Protein AF-A0A8B7E601-F1 (afdb_monomer)

Sequence (392 aa):
MCKPNSLLHATNEVQEVKECIDIATQLSSKVHRSTLACQLIEKECMLLRVNYVKIIAPVKTRWNSNCFMLESILKLKDVLISLTEKDALNNNLLQNVIPSDHQFSLMASLMPVLKKMKIMSDCMSKDTEPVLHHMLTMLYKTDNFLHDHIDMENREIVNAFCKKLSEHLHLATRFNEHGRHNQHYALENLLYPYLRGYMLRHYGIFEEFTRKVINDHLSSDAVSISEKNNHKATQVKMPVGVDECDDLQNIEIEQGNNNHTISQNVPKIEREFESFHAMPRVEEKHKVDVLKWWKKHASTLPLLAQLARNLLCIPAASSCSERVFSASGGNINDKRHSLSTQTAKQMTLIKVNYDLVCPHMTLKIISDAEEALDPPALTPVRTPPKNPIPKA

Structure (mmCIF, N/CA/C/O backbone):
data_AF-A0A8B7E601-F1
#
_entry.id   AF-A0A8B7E601-F1
#
loop_
_atom_site.group_PDB
_atom_site.id
_atom_site.type_symbol
_atom_site.label_atom_id
_atom_site.label_alt_id
_atom_site.label_comp_id
_atom_site.label_asym_id
_atom_site.label_entity_id
_atom_site.label_seq_id
_atom_site.pdbx_PDB_ins_code
_atom_site.Cartn_x
_atom_site.Cartn_y
_atom_site.Cartn_z
_atom_site.occupancy
_atom_site.B_iso_or_equiv
_atom_site.auth_seq_id
_atom_site.auth_comp_id
_atom_site.auth_asym_id
_atom_site.auth_atom_id
_atom_site.pdbx_PDB_model_num
ATOM 1 N N . MET A 1 1 ? 8.257 -6.159 0.590 1.00 40.38 1 MET A N 1
ATOM 2 C CA . MET A 1 1 ? 7.325 -5.388 1.443 1.00 40.38 1 MET A CA 1
ATOM 3 C C . MET A 1 1 ? 8.032 -4.113 1.912 1.00 40.38 1 MET A C 1
ATOM 5 O O . MET A 1 1 ? 9.198 -4.227 2.275 1.00 40.38 1 MET A O 1
ATOM 9 N N . CYS A 1 2 ? 7.410 -2.915 1.927 1.00 36.75 2 CYS A N 1
ATOM 10 C CA . CYS A 1 2 ? 7.739 -1.977 3.026 1.00 36.75 2 CYS A CA 1
ATOM 11 C C . CYS A 1 2 ? 7.719 -2.857 4.266 1.00 36.75 2 CYS A C 1
ATOM 13 O O . CYS A 1 2 ? 6.731 -3.585 4.383 1.00 36.75 2 CYS A O 1
ATOM 15 N N . LYS A 1 3 ? 8.744 -2.909 5.123 1.00 46.09 3 LYS A N 1
ATOM 16 C CA . LYS A 1 3 ? 8.537 -3.644 6.374 1.00 46.09 3 LYS A CA 1
ATOM 17 C C . LYS A 1 3 ? 7.206 -3.120 6.944 1.00 46.09 3 LYS A C 1
ATOM 19 O O . LYS A 1 3 ? 7.099 -1.903 7.105 1.00 46.09 3 LYS A O 1
ATOM 24 N N . PRO A 1 4 ? 6.206 -3.985 7.213 1.00 51.41 4 PRO A N 1
ATOM 25 C CA . PRO A 1 4 ? 4.971 -3.608 7.916 1.00 51.41 4 PRO A CA 1
ATOM 26 C C . PRO A 1 4 ? 5.255 -2.865 9.232 1.00 51.41 4 PRO A C 1
ATOM 28 O O . PRO A 1 4 ? 4.369 -2.297 9.859 1.00 51.41 4 PRO A O 1
ATOM 31 N N . ASN A 1 5 ? 6.523 -2.867 9.629 1.00 64.06 5 ASN A N 1
ATOM 32 C CA . ASN A 1 5 ? 7.045 -2.318 10.834 1.00 64.06 5 ASN A CA 1
ATOM 33 C C . ASN A 1 5 ? 7.235 -0.800 10.841 1.00 64.06 5 ASN A C 1
ATOM 35 O O . ASN A 1 5 ? 7.209 -0.287 11.936 1.00 64.06 5 ASN A O 1
ATOM 39 N N . SER A 1 6 ? 7.427 -0.053 9.741 1.00 76.56 6 SER A N 1
ATOM 40 C CA . SER A 1 6 ? 7.730 1.394 9.901 1.00 76.56 6 SER A CA 1
ATOM 41 C C . SER A 1 6 ? 6.586 2.141 10.594 1.00 76.56 6 SER A C 1
ATOM 43 O O . SER A 1 6 ? 6.804 2.886 11.542 1.00 76.56 6 SER A O 1
ATOM 45 N N . LEU A 1 7 ? 5.349 1.865 10.175 1.00 80.00 7 LEU A N 1
ATOM 46 C CA . LEU A 1 7 ? 4.168 2.474 10.775 1.00 80.00 7 LEU A CA 1
ATOM 47 C C . LEU A 1 7 ? 3.847 1.857 12.150 1.00 80.00 7 LEU A C 1
ATOM 49 O O . LEU A 1 7 ? 3.564 2.582 13.096 1.00 80.00 7 LEU A O 1
ATOM 53 N N . LEU A 1 8 ? 3.995 0.537 12.300 1.00 82.62 8 LEU A N 1
ATOM 54 C CA . LEU A 1 8 ? 3.847 -0.140 13.594 1.00 82.62 8 LEU A CA 1
ATOM 55 C C . LEU A 1 8 ? 4.885 0.329 14.634 1.00 82.62 8 LEU A C 1
ATOM 57 O O . LEU A 1 8 ? 4.548 0.491 15.801 1.00 82.62 8 LEU A O 1
ATOM 61 N N . HIS A 1 9 ? 6.139 0.546 14.235 1.00 84.44 9 HIS A N 1
ATOM 62 C CA . HIS A 1 9 ? 7.208 1.071 15.083 1.00 84.44 9 HIS A CA 1
ATOM 63 C C . HIS A 1 9 ? 6.909 2.516 15.468 1.00 84.44 9 HIS A C 1
ATOM 65 O O . HIS A 1 9 ? 6.947 2.821 16.654 1.00 84.44 9 HIS A O 1
ATOM 71 N N . ALA A 1 10 ? 6.509 3.360 14.509 1.00 86.69 10 ALA A N 1
ATOM 72 C CA . ALA A 1 10 ? 6.094 4.729 14.800 1.00 86.69 10 ALA A CA 1
ATOM 73 C C . ALA A 1 10 ? 4.924 4.780 15.797 1.00 86.69 10 ALA A C 1
ATOM 75 O O . ALA A 1 10 ? 4.962 5.564 16.739 1.00 86.69 10 ALA A O 1
ATOM 76 N N . THR A 1 11 ? 3.921 3.906 15.653 1.00 88.19 11 THR A N 1
ATOM 77 C CA . THR A 1 11 ? 2.839 3.785 16.643 1.00 88.19 11 THR A CA 1
ATOM 78 C C . THR A 1 11 ? 3.357 3.344 18.006 1.00 88.19 11 THR A C 1
ATOM 80 O O . THR A 1 11 ? 2.957 3.916 19.008 1.00 88.19 11 THR A O 1
ATOM 83 N N . ASN A 1 12 ? 4.238 2.346 18.065 1.00 88.00 12 ASN A N 1
ATOM 84 C CA . ASN A 1 12 ? 4.750 1.835 19.337 1.00 88.00 12 ASN A CA 1
ATOM 85 C C . ASN A 1 12 ? 5.675 2.820 20.070 1.00 88.00 12 ASN A C 1
ATOM 87 O O . ASN A 1 12 ? 5.861 2.666 21.274 1.00 88.00 12 ASN A O 1
ATOM 91 N N . GLU A 1 13 ? 6.257 3.790 19.362 1.00 91.88 13 GLU A N 1
ATOM 92 C CA . GLU A 1 13 ? 7.121 4.831 19.932 1.00 91.88 13 GLU A CA 1
ATOM 93 C C . GLU A 1 13 ? 6.359 6.065 20.436 1.00 91.88 13 GLU A C 1
ATOM 95 O O . GLU A 1 13 ? 6.934 6.851 21.185 1.00 91.88 13 GLU A O 1
ATOM 100 N N . VAL A 1 14 ? 5.086 6.237 20.062 1.00 93.81 14 VAL A N 1
ATOM 101 C CA . VAL A 1 14 ? 4.231 7.327 20.560 1.00 93.81 14 VAL A CA 1
ATOM 102 C C . VAL A 1 14 ? 3.135 6.730 21.436 1.00 93.81 14 VAL A C 1
ATOM 104 O O . VAL A 1 14 ? 2.167 6.154 20.938 1.00 93.81 14 VAL A O 1
ATOM 107 N N . GLN A 1 15 ? 3.310 6.841 22.752 1.00 93.69 15 GLN A N 1
ATOM 108 C CA . GLN A 1 15 ? 2.528 6.105 23.747 1.00 93.69 15 GLN A CA 1
ATOM 109 C C . GLN A 1 15 ? 1.022 6.388 23.648 1.00 93.69 15 GLN A C 1
ATOM 111 O O . GLN A 1 15 ? 0.222 5.456 23.658 1.00 93.69 15 GLN A O 1
ATOM 116 N N . GLU A 1 16 ? 0.626 7.641 23.453 1.00 93.69 16 GLU A N 1
ATOM 117 C CA . GLU A 1 16 ? -0.774 8.053 23.328 1.00 93.69 16 GLU A CA 1
ATOM 118 C C . GLU A 1 16 ? -1.424 7.470 22.065 1.00 93.69 16 GLU A C 1
ATOM 120 O O . GLU A 1 16 ? -2.579 7.037 22.079 1.00 93.69 16 GLU A O 1
ATOM 125 N N . VAL A 1 17 ? -0.669 7.401 20.962 1.00 93.19 17 VAL A N 1
ATOM 126 C CA . VAL A 1 17 ? -1.129 6.759 19.721 1.00 93.19 17 VAL A CA 1
ATOM 127 C C . VAL A 1 17 ? -1.260 5.255 19.929 1.00 93.19 17 VAL A C 1
ATOM 129 O O . VAL A 1 17 ? -2.253 4.665 19.502 1.00 93.19 17 VAL A O 1
ATOM 132 N N . LYS A 1 18 ? -0.298 4.627 20.607 1.00 93.31 18 LYS A N 1
ATOM 133 C CA . LYS A 1 18 ? -0.349 3.202 20.940 1.00 93.31 18 LYS A CA 1
ATOM 134 C C . LYS A 1 18 ? -1.578 2.862 21.778 1.00 93.31 18 LYS A C 1
ATOM 136 O O . LYS A 1 18 ? -2.337 1.978 21.394 1.00 93.31 18 LYS A O 1
ATOM 141 N N . GLU A 1 19 ? -1.823 3.600 22.856 1.00 93.44 19 GLU A N 1
ATOM 142 C CA . GLU A 1 19 ? -2.996 3.418 23.720 1.00 93.44 19 GLU A CA 1
ATOM 143 C C . GLU A 1 19 ? -4.307 3.581 22.941 1.00 93.44 19 GLU A C 1
ATOM 145 O O . GLU A 1 19 ? -5.245 2.798 23.112 1.00 93.44 19 GLU A O 1
ATOM 150 N N . CYS A 1 20 ? -4.353 4.550 22.025 1.00 93.44 20 CYS A N 1
ATOM 151 C CA . CYS A 1 20 ? -5.486 4.785 21.137 1.00 93.44 20 CYS A CA 1
ATOM 152 C C . CYS A 1 20 ? -5.742 3.613 20.162 1.00 93.44 20 CYS A C 1
ATOM 154 O O . CYS A 1 20 ? -6.887 3.209 19.936 1.00 93.44 20 CYS A O 1
ATOM 156 N N . ILE A 1 21 ? -4.688 3.015 19.603 1.00 92.38 21 ILE A N 1
ATOM 157 C CA . ILE A 1 21 ? -4.811 1.821 18.754 1.00 92.38 21 ILE A CA 1
ATOM 158 C C . ILE A 1 21 ? -5.174 0.581 19.585 1.00 92.38 21 ILE A C 1
ATOM 160 O O . ILE A 1 21 ? -5.972 -0.249 19.134 1.00 92.38 21 ILE A O 1
ATOM 164 N N . ASP A 1 22 ? -4.640 0.456 20.799 1.00 92.81 22 ASP A N 1
ATOM 165 C CA . ASP A 1 22 ? -4.897 -0.672 21.694 1.00 92.81 22 ASP A CA 1
ATOM 166 C C . ASP A 1 22 ? -6.359 -0.691 22.162 1.00 92.81 22 ASP A C 1
ATOM 168 O O . ASP A 1 22 ? -7.007 -1.738 22.068 1.00 92.81 22 ASP A O 1
ATOM 172 N N . ILE A 1 23 ? -6.928 0.452 22.572 1.00 93.94 23 ILE A N 1
ATOM 173 C CA . ILE A 1 23 ? -8.348 0.539 22.962 1.00 93.94 23 ILE A CA 1
ATOM 174 C C . ILE A 1 23 ? -9.273 0.211 21.776 1.00 93.94 23 ILE A C 1
ATOM 176 O O . ILE A 1 23 ? -10.206 -0.582 21.915 1.00 93.94 23 ILE A O 1
ATOM 180 N N . ALA A 1 24 ? -8.967 0.711 20.572 1.00 94.38 24 ALA A N 1
ATOM 181 C CA . ALA A 1 24 ? -9.718 0.386 19.356 1.00 94.38 24 ALA A CA 1
ATOM 182 C C . ALA A 1 24 ? -9.651 -1.115 19.016 1.00 94.38 24 ALA A C 1
ATOM 184 O O . ALA A 1 24 ? -10.642 -1.736 18.610 1.00 94.38 24 ALA A O 1
ATOM 185 N N . THR A 1 25 ? -8.485 -1.728 19.228 1.00 93.19 25 THR A N 1
ATOM 186 C CA . THR A 1 25 ? -8.272 -3.168 19.033 1.00 93.19 25 THR A CA 1
ATOM 187 C C . THR A 1 25 ? -9.061 -3.995 20.049 1.00 93.19 25 THR A C 1
ATOM 189 O O . THR A 1 25 ? -9.635 -5.031 19.698 1.00 93.19 25 THR A O 1
ATOM 192 N N . GLN A 1 26 ? -9.135 -3.544 21.302 1.00 92.50 26 GLN A N 1
ATOM 193 C CA . GLN A 1 26 ? -9.936 -4.191 22.342 1.00 92.50 26 GLN A CA 1
ATOM 194 C C . GLN A 1 26 ? -11.434 -4.094 22.039 1.00 92.50 26 GLN A C 1
ATOM 196 O O . GLN A 1 26 ? -12.121 -5.120 22.082 1.00 92.50 26 GLN A O 1
ATOM 201 N N . LEU A 1 27 ? -11.924 -2.908 21.656 1.00 92.88 27 LEU A N 1
ATOM 202 C CA . LEU A 1 27 ? -13.318 -2.695 21.258 1.00 92.88 27 LEU A CA 1
ATOM 203 C C . LEU A 1 27 ? -13.710 -3.618 20.102 1.00 92.88 27 LEU A C 1
ATOM 205 O O . LEU A 1 27 ? -14.658 -4.397 20.219 1.00 92.88 27 LEU A O 1
ATOM 209 N N . SER A 1 28 ? -12.951 -3.577 19.004 1.00 93.12 28 SER A N 1
ATOM 210 C CA . SER A 1 28 ? -13.224 -4.402 17.822 1.00 93.12 28 SER A CA 1
ATOM 211 C C . SER A 1 28 ? -13.192 -5.897 18.147 1.00 93.12 28 SER A C 1
ATOM 213 O O . SER A 1 28 ? -14.069 -6.642 17.707 1.00 93.12 28 SER A O 1
ATOM 215 N N . SER A 1 29 ? -12.249 -6.341 18.984 1.00 91.38 29 SER A N 1
ATOM 216 C CA . SER A 1 29 ? -12.169 -7.734 19.439 1.00 91.38 29 SER A CA 1
ATOM 217 C C . SER A 1 29 ? -13.380 -8.148 20.278 1.00 91.38 29 SER A C 1
ATOM 219 O O . SER A 1 29 ? -13.882 -9.262 20.111 1.00 91.38 29 SER A O 1
ATOM 221 N N . LYS A 1 30 ? -13.861 -7.277 21.174 1.00 88.62 30 LYS A N 1
ATOM 222 C CA . LYS A 1 30 ? -15.019 -7.558 22.037 1.00 88.62 30 LYS A CA 1
ATOM 223 C C . LYS A 1 30 ? -16.305 -7.640 21.220 1.00 88.62 30 LYS A C 1
ATOM 225 O O . LYS A 1 30 ? -17.050 -8.607 21.363 1.00 88.62 30 LYS A O 1
ATOM 230 N N . VAL A 1 31 ? -16.506 -6.689 20.308 1.00 89.19 31 VAL A N 1
ATOM 231 C CA . VAL A 1 31 ? -17.656 -6.660 19.393 1.00 89.19 31 VAL A CA 1
ATOM 232 C C . VAL A 1 31 ? -17.643 -7.882 18.474 1.00 89.19 31 VAL A C 1
ATOM 234 O O . VAL A 1 31 ? -18.645 -8.576 18.361 1.00 89.19 31 VAL A O 1
ATOM 237 N N . HIS A 1 32 ? -16.493 -8.249 17.905 1.00 88.50 32 HIS A N 1
ATOM 238 C CA . HIS A 1 32 ? -16.406 -9.418 17.024 1.00 88.50 32 HIS A CA 1
ATOM 239 C C . HIS A 1 32 ? -16.665 -10.756 17.749 1.00 88.50 32 HIS A C 1
ATOM 241 O O . HIS A 1 32 ? -17.100 -11.725 17.123 1.00 88.50 32 HIS A O 1
ATOM 247 N N . ARG A 1 33 ? -16.376 -10.846 19.053 1.00 87.75 33 ARG A N 1
ATOM 248 C CA . ARG A 1 33 ? -16.599 -12.064 19.856 1.00 87.75 33 ARG A CA 1
ATOM 249 C C . ARG A 1 33 ? -17.998 -12.146 20.469 1.00 87.75 33 ARG A C 1
ATOM 251 O O . ARG A 1 33 ? -18.384 -13.228 20.898 1.00 87.75 33 ARG A O 1
ATOM 258 N N . SER A 1 34 ? -18.734 -11.038 20.534 1.00 88.00 34 SER A N 1
ATOM 259 C CA . SER A 1 34 ? -20.021 -10.957 21.225 1.00 88.00 34 SER A CA 1
ATOM 260 C C . SER A 1 34 ? -21.139 -10.548 20.275 1.00 88.00 34 SER A C 1
ATOM 262 O O . SER A 1 34 ? -21.285 -9.379 19.919 1.00 88.00 34 SER A O 1
ATOM 264 N N . THR A 1 35 ? -21.994 -11.508 19.922 1.00 87.25 35 THR A N 1
ATOM 265 C CA . THR A 1 35 ? -23.199 -11.251 19.118 1.00 87.25 35 THR A CA 1
ATOM 266 C C . THR A 1 35 ? -24.122 -10.240 19.797 1.00 87.25 35 THR A C 1
ATOM 268 O O . THR A 1 35 ? -24.708 -9.399 19.124 1.00 87.25 35 THR A O 1
ATOM 271 N N . LEU A 1 36 ? -24.198 -10.275 21.133 1.00 86.62 36 LEU A N 1
ATOM 272 C CA . LEU A 1 36 ? -24.988 -9.326 21.915 1.00 86.62 36 LEU A CA 1
ATOM 273 C C . LEU A 1 36 ? -24.447 -7.896 21.775 1.00 86.62 36 LEU A C 1
ATOM 275 O O . LEU A 1 36 ? -25.228 -6.973 21.581 1.00 86.62 36 LEU A O 1
ATOM 279 N N . ALA A 1 37 ? -23.123 -7.709 21.810 1.00 85.62 37 ALA A N 1
ATOM 280 C CA . ALA A 1 37 ? -22.514 -6.394 21.606 1.00 85.62 37 ALA A CA 1
ATOM 281 C C . ALA A 1 37 ? -22.824 -5.834 20.208 1.00 85.62 37 ALA A C 1
ATOM 283 O O . ALA A 1 37 ? -23.168 -4.661 20.083 1.00 85.62 37 ALA A O 1
ATOM 284 N N . CYS A 1 38 ? -22.759 -6.673 19.168 1.00 87.81 38 CYS A N 1
ATOM 285 C CA . CYS A 1 38 ? -23.166 -6.281 17.816 1.00 87.81 38 CYS A CA 1
ATOM 286 C C . CYS A 1 38 ? -24.634 -5.843 17.769 1.00 87.81 38 CYS A C 1
ATOM 288 O O . CYS A 1 38 ? -24.923 -4.762 17.266 1.00 87.81 38 CYS A O 1
ATOM 290 N N . GLN A 1 39 ? -25.542 -6.641 18.338 1.00 87.94 39 GLN A N 1
ATOM 291 C CA . GLN A 1 39 ? -26.978 -6.342 18.357 1.00 87.94 39 GLN A CA 1
ATOM 292 C C . GLN A 1 39 ? -27.302 -5.058 19.131 1.00 87.94 39 GLN A C 1
ATOM 294 O O . GLN A 1 39 ? -28.184 -4.304 18.725 1.00 87.94 39 GLN A O 1
ATOM 299 N N . LEU A 1 40 ? -26.590 -4.788 20.230 1.00 88.19 40 LEU A N 1
ATOM 300 C CA . LEU A 1 40 ? -26.738 -3.544 20.989 1.00 88.19 40 LEU A CA 1
ATOM 301 C C . LEU A 1 40 ? -26.348 -2.327 20.145 1.00 88.19 40 LEU A C 1
ATOM 303 O O . LEU A 1 40 ? -27.115 -1.368 20.075 1.00 88.19 40 LEU A O 1
ATOM 307 N N . ILE A 1 41 ? -25.203 -2.392 19.460 1.00 89.81 41 ILE A N 1
ATOM 308 C CA . ILE A 1 41 ? -24.749 -1.323 18.560 1.00 89.81 41 ILE A CA 1
ATOM 309 C C . ILE A 1 41 ? -25.733 -1.142 17.400 1.00 89.81 41 ILE A C 1
ATOM 311 O O . ILE A 1 41 ? -26.103 -0.012 17.097 1.00 89.81 41 ILE A O 1
ATOM 315 N N . GLU A 1 42 ? -26.197 -2.226 16.773 1.00 91.31 42 GLU A N 1
ATOM 316 C CA . GLU A 1 42 ? -27.185 -2.173 15.685 1.00 91.31 42 GLU A CA 1
ATOM 317 C C . GLU A 1 42 ? -28.496 -1.518 16.133 1.00 91.31 42 GLU A C 1
ATOM 319 O O . GLU A 1 42 ? -29.021 -0.639 15.446 1.00 91.31 42 GLU A O 1
ATOM 324 N N . LYS A 1 43 ? -29.010 -1.900 17.307 1.00 90.00 43 LYS A N 1
ATOM 325 C CA . LYS A 1 43 ? -30.232 -1.319 17.870 1.00 90.00 43 LYS A CA 1
ATOM 326 C C . LYS A 1 43 ? -30.065 0.174 18.147 1.00 90.00 43 LYS A C 1
ATOM 328 O O . LYS A 1 43 ? -30.959 0.955 17.828 1.00 90.00 43 LYS A O 1
ATOM 333 N N . GLU A 1 44 ? -28.935 0.575 18.718 1.00 90.31 44 GLU A N 1
ATOM 334 C CA . GLU A 1 44 ? -28.668 1.985 19.001 1.00 90.31 44 GLU A CA 1
ATOM 335 C C . GLU A 1 44 ? -28.476 2.800 17.709 1.00 90.31 44 GLU A C 1
ATOM 337 O O . GLU A 1 44 ? -28.986 3.915 17.605 1.00 90.31 44 GLU A O 1
ATOM 342 N N . CYS A 1 45 ? -27.866 2.216 16.670 1.00 92.62 45 CYS A N 1
ATOM 343 C CA . CYS A 1 45 ? -27.809 2.822 15.334 1.00 92.62 45 CYS A CA 1
ATOM 344 C C . CYS A 1 45 ? -29.215 3.119 14.787 1.00 92.62 45 CYS A C 1
ATOM 346 O O . CYS A 1 45 ? -29.449 4.209 14.264 1.00 92.62 45 CYS A O 1
ATOM 348 N N . MET A 1 46 ? -30.168 2.188 14.945 1.00 92.19 46 MET A N 1
ATOM 349 C CA . MET A 1 46 ? -31.560 2.400 14.522 1.00 92.19 46 MET A CA 1
ATOM 350 C C . MET A 1 46 ? -32.232 3.548 15.285 1.00 92.19 46 MET A C 1
ATOM 352 O O . MET A 1 46 ? -32.965 4.331 14.679 1.00 92.19 46 MET A O 1
ATOM 356 N N . LEU A 1 47 ? -31.975 3.675 16.592 1.00 91.06 47 LEU A N 1
ATOM 357 C CA . LEU A 1 47 ? -32.539 4.746 17.424 1.00 91.06 47 LEU A CA 1
ATOM 358 C C . LEU A 1 47 ? -32.008 6.127 17.021 1.00 91.06 47 LEU A C 1
ATOM 360 O O . LEU A 1 47 ? -32.788 7.072 16.899 1.00 91.06 47 LEU A O 1
ATOM 364 N N . LEU A 1 48 ? -30.703 6.230 16.764 1.00 92.19 48 LEU A N 1
ATOM 365 C CA . LEU A 1 48 ? -30.040 7.478 16.371 1.00 92.19 48 LEU A CA 1
ATOM 366 C C . LEU A 1 48 ? -30.116 7.766 14.863 1.00 92.19 48 LEU A C 1
ATOM 368 O O . LEU A 1 48 ? -29.627 8.798 14.411 1.00 92.19 48 LEU A O 1
ATOM 372 N N . ARG A 1 49 ? -30.742 6.876 14.077 1.00 91.69 49 ARG A N 1
ATOM 373 C CA . ARG A 1 49 ? -30.828 6.948 12.605 1.00 91.69 49 ARG A CA 1
ATOM 374 C C . ARG A 1 49 ? -29.456 7.030 11.920 1.00 91.69 49 ARG A C 1
ATOM 376 O O . ARG A 1 49 ? -29.315 7.653 10.868 1.00 91.69 49 ARG A O 1
ATOM 383 N N . VAL A 1 50 ? -28.457 6.370 12.499 1.00 93.00 50 VAL A N 1
ATOM 384 C CA . VAL A 1 50 ? -27.113 6.226 11.928 1.00 93.00 50 VAL A CA 1
ATOM 385 C C . VAL A 1 50 ? -27.055 4.925 11.129 1.00 93.00 50 VAL A C 1
ATOM 387 O O . VAL A 1 50 ? -27.567 3.895 11.567 1.00 93.00 50 VAL A O 1
ATOM 390 N N . ASN A 1 51 ? -26.435 4.944 9.946 1.00 91.94 51 ASN A N 1
ATOM 391 C CA . ASN A 1 51 ? -26.252 3.723 9.164 1.00 91.94 51 ASN A CA 1
ATOM 392 C C . ASN A 1 51 ? -25.258 2.789 9.866 1.00 91.94 51 ASN A C 1
ATOM 394 O O . ASN A 1 51 ? -24.103 3.161 10.084 1.00 91.94 51 ASN A O 1
ATOM 398 N N . TYR A 1 52 ? -25.693 1.572 10.189 1.00 91.94 52 TYR A N 1
ATOM 399 C CA . TYR A 1 52 ? -24.837 0.602 10.855 1.00 91.94 52 TYR A CA 1
ATOM 400 C C . TYR A 1 52 ? -23.688 0.158 9.942 1.00 91.94 52 TYR A C 1
ATOM 402 O O . TYR A 1 52 ? -23.886 -0.274 8.805 1.00 91.94 52 TYR A O 1
ATOM 410 N N . VAL A 1 53 ? -22.472 0.214 10.482 1.00 92.50 53 VAL A N 1
ATOM 411 C CA . VAL A 1 53 ? -21.265 -0.319 9.852 1.00 92.50 53 VAL A CA 1
ATOM 412 C C . VAL A 1 53 ? -20.636 -1.317 10.807 1.00 92.50 53 VAL A C 1
ATOM 414 O O . VAL A 1 53 ? -20.363 -1.002 11.960 1.00 92.50 53 VAL A O 1
ATOM 417 N N . LYS A 1 54 ? -20.354 -2.527 10.325 1.00 91.94 54 LYS A N 1
ATOM 418 C CA . LYS A 1 54 ? -19.659 -3.526 11.135 1.00 91.94 54 LYS A CA 1
ATOM 419 C C . LYS A 1 54 ? -18.249 -3.038 11.484 1.00 91.94 54 LYS A C 1
ATOM 421 O O . LYS A 1 54 ? -17.465 -2.727 10.586 1.00 91.94 54 LYS A O 1
ATOM 426 N N . ILE A 1 55 ? -17.910 -3.036 12.775 1.00 92.44 55 ILE A N 1
ATOM 427 C CA . ILE A 1 55 ? -16.557 -2.707 13.240 1.00 92.44 55 ILE A CA 1
ATOM 428 C C . ILE A 1 55 ? -15.567 -3.745 12.702 1.00 92.44 55 ILE A C 1
ATOM 430 O O . ILE A 1 55 ? -15.757 -4.957 12.853 1.00 92.44 55 ILE A O 1
ATOM 434 N N . ILE A 1 56 ? -14.503 -3.259 12.067 1.00 90.62 56 ILE A N 1
ATOM 435 C CA . ILE A 1 56 ? -13.493 -4.096 11.422 1.00 90.62 56 ILE A CA 1
ATOM 436 C C . ILE A 1 56 ? -12.424 -4.473 12.450 1.00 90.62 56 ILE A C 1
ATOM 438 O O . ILE A 1 56 ? -11.811 -3.606 13.066 1.00 90.62 56 ILE A O 1
ATOM 442 N N . ALA A 1 57 ? -12.179 -5.774 12.620 1.00 87.56 57 ALA A N 1
ATOM 443 C CA . ALA A 1 57 ? -11.090 -6.266 13.458 1.00 87.56 57 ALA A CA 1
ATOM 444 C C . ALA A 1 57 ? -9.736 -6.111 12.736 1.00 87.56 57 ALA A C 1
ATOM 446 O O . ALA A 1 57 ? -9.638 -6.435 11.545 1.00 87.56 57 ALA A O 1
ATOM 447 N N . PRO A 1 58 ? -8.678 -5.652 13.427 1.00 85.31 58 PRO A N 1
ATOM 448 C CA . PRO A 1 58 ? -7.383 -5.448 12.807 1.00 85.31 58 PRO A CA 1
ATOM 449 C C . PRO A 1 58 ? -6.691 -6.790 12.538 1.00 85.31 58 PRO A C 1
ATOM 451 O O . PRO A 1 58 ? -6.734 -7.730 13.334 1.00 85.31 58 PRO A O 1
ATOM 454 N N . VAL A 1 59 ? -6.005 -6.875 11.403 1.00 79.25 59 VAL A N 1
ATOM 455 C CA . VAL A 1 59 ? -5.177 -8.013 11.018 1.00 79.25 59 VAL A CA 1
ATOM 456 C C . VAL A 1 59 ? -3.750 -7.704 11.448 1.00 79.25 59 VAL A C 1
ATOM 458 O O . VAL A 1 59 ? -3.085 -6.863 10.852 1.00 79.25 59 VAL A O 1
ATOM 461 N N . LYS A 1 60 ? -3.245 -8.431 12.452 1.00 68.38 60 LYS A N 1
ATOM 462 C CA . LYS A 1 60 ? -1.906 -8.207 13.037 1.00 68.38 60 LYS A CA 1
ATOM 463 C C . LYS A 1 60 ? -0.773 -8.154 12.003 1.00 68.38 60 LYS A C 1
ATOM 465 O O . LYS A 1 60 ? 0.212 -7.458 12.204 1.00 68.38 60 LYS A O 1
ATOM 470 N N . THR A 1 61 ? -0.907 -8.893 10.903 1.00 65.31 61 THR A N 1
ATOM 471 C CA . THR A 1 61 ? 0.100 -8.986 9.837 1.00 65.31 61 THR A CA 1
ATOM 472 C C . THR A 1 61 ? -0.039 -7.902 8.760 1.00 65.31 61 THR A C 1
ATOM 474 O O . THR A 1 61 ? 0.814 -7.822 7.878 1.00 65.31 61 THR A O 1
ATOM 477 N N . ARG A 1 62 ? -1.089 -7.066 8.794 1.00 67.88 62 ARG A N 1
ATOM 478 C CA . ARG A 1 62 ? -1.384 -6.050 7.770 1.00 67.88 62 ARG A CA 1
ATOM 479 C C . ARG A 1 62 ? -1.785 -4.733 8.407 1.00 67.88 62 ARG A C 1
ATOM 481 O O . ARG A 1 62 ? -2.965 -4.467 8.583 1.00 67.88 62 ARG A O 1
ATOM 488 N N . TRP A 1 63 ? -0.807 -3.871 8.652 1.00 70.06 63 TRP A N 1
ATOM 489 C CA . TRP A 1 63 ? -1.029 -2.588 9.313 1.00 70.06 63 TRP A CA 1
ATOM 490 C C . TRP A 1 63 ? -2.188 -1.744 8.730 1.00 70.06 63 TRP A C 1
ATOM 492 O O . TRP A 1 63 ? -2.921 -1.115 9.490 1.00 70.06 63 TRP A O 1
ATOM 502 N N . ASN A 1 64 ? -2.429 -1.770 7.410 1.00 75.00 64 ASN A N 1
ATOM 503 C CA . ASN A 1 64 ? -3.555 -1.053 6.781 1.00 75.00 64 ASN A CA 1
ATOM 504 C C . ASN A 1 64 ? -4.920 -1.390 7.411 1.00 75.00 64 ASN A C 1
ATOM 506 O O . ASN A 1 64 ? -5.844 -0.582 7.330 1.00 75.00 64 ASN A O 1
ATOM 510 N N . SER A 1 65 ? -5.057 -2.545 8.074 1.00 83.25 65 SER A N 1
ATOM 511 C CA . SER A 1 65 ? -6.255 -2.907 8.835 1.00 83.25 65 SER A CA 1
ATOM 512 C C . SER A 1 65 ? -6.589 -1.924 9.950 1.00 83.25 65 SER A C 1
ATOM 514 O O . SER A 1 65 ? -7.762 -1.757 10.264 1.00 83.25 65 SER A O 1
ATOM 516 N N . ASN A 1 66 ? -5.588 -1.255 10.527 1.00 87.12 66 ASN A N 1
ATOM 517 C CA . ASN A 1 66 ? -5.805 -0.272 11.585 1.00 87.12 66 ASN A CA 1
ATOM 518 C C . ASN A 1 66 ? -6.514 0.969 11.040 1.00 87.12 66 ASN A C 1
ATOM 520 O O . ASN A 1 66 ? -7.421 1.474 11.687 1.00 87.12 66 ASN A O 1
ATOM 524 N N . CYS A 1 67 ? -6.195 1.393 9.811 1.00 90.12 67 CYS A N 1
ATOM 525 C CA . CYS A 1 67 ? -6.927 2.463 9.128 1.00 90.12 67 CYS A CA 1
ATOM 526 C C . CYS A 1 67 ? -8.417 2.107 8.979 1.00 90.12 67 CYS A C 1
ATOM 528 O O . CYS A 1 67 ? -9.277 2.918 9.305 1.00 90.12 67 CYS A O 1
ATOM 530 N N . PHE A 1 68 ? -8.724 0.882 8.536 1.00 91.06 68 PHE A N 1
ATOM 531 C CA . PHE A 1 68 ? -10.105 0.412 8.383 1.00 91.06 68 PHE A CA 1
ATOM 532 C C . PHE A 1 68 ? -10.838 0.268 9.724 1.00 91.06 68 PHE A C 1
ATOM 534 O O . PHE A 1 68 ? -12.010 0.626 9.828 1.00 91.06 68 PHE A O 1
ATOM 541 N N . MET A 1 69 ? -10.149 -0.232 10.754 1.00 94.12 69 MET A N 1
ATOM 542 C CA . MET A 1 69 ? -10.683 -0.343 12.111 1.00 94.12 69 MET A CA 1
ATOM 543 C C . MET A 1 69 ? -11.074 1.034 12.649 1.00 94.12 69 MET A C 1
ATOM 545 O O . MET A 1 69 ? -12.235 1.231 13.007 1.00 94.12 69 MET A O 1
ATOM 549 N N . LEU A 1 70 ? -10.139 1.991 12.651 1.00 94.50 70 LEU A N 1
ATOM 550 C CA . LEU A 1 70 ? -10.400 3.342 13.148 1.00 94.50 70 LEU A CA 1
ATOM 551 C C . LEU A 1 70 ? -11.515 4.028 12.360 1.00 94.50 70 LEU A C 1
ATOM 553 O O . LEU A 1 70 ? -12.411 4.610 12.963 1.00 94.50 70 LEU A O 1
ATOM 557 N N . GLU A 1 71 ? -11.522 3.904 11.031 1.00 94.81 71 GLU A N 1
ATOM 558 C CA . GLU A 1 71 ? -12.595 4.461 10.207 1.00 94.81 71 GLU A CA 1
ATOM 559 C C . GLU A 1 71 ? -13.966 3.862 10.565 1.00 94.81 71 GLU A C 1
ATOM 561 O O . GLU A 1 71 ? -14.944 4.600 10.682 1.00 94.81 71 GLU A O 1
ATOM 566 N N . SER A 1 72 ? -14.052 2.543 10.773 1.00 94.88 72 SER A N 1
ATOM 567 C CA . SER A 1 72 ? -15.309 1.889 11.166 1.00 94.88 72 SER A CA 1
ATOM 568 C C . SER A 1 72 ? -15.798 2.320 12.555 1.00 94.88 72 SER A C 1
ATOM 570 O O . SER A 1 72 ? -16.997 2.496 12.746 1.00 94.88 72 SER A O 1
ATOM 572 N N . ILE A 1 73 ? -14.878 2.548 13.499 1.00 95.50 73 ILE A N 1
ATOM 573 C CA . ILE A 1 73 ? -15.187 3.015 14.858 1.00 95.50 73 ILE A CA 1
ATOM 574 C C . ILE A 1 73 ? -15.642 4.478 14.835 1.00 95.50 73 ILE A C 1
ATOM 576 O O . ILE A 1 73 ? -16.651 4.813 15.448 1.00 95.50 73 ILE A O 1
ATOM 580 N N . LEU A 1 74 ? -14.950 5.340 14.084 1.00 95.88 74 LEU A N 1
ATOM 581 C CA . LEU A 1 74 ? -15.297 6.758 13.955 1.00 95.88 74 LEU A CA 1
ATOM 582 C C . LEU A 1 74 ? -16.677 6.970 13.320 1.00 95.88 74 LEU A C 1
ATOM 584 O O . LEU A 1 74 ? -17.400 7.866 13.744 1.00 95.88 74 LEU A O 1
ATOM 588 N N . LYS A 1 75 ? -17.082 6.123 12.361 1.00 95.38 75 LYS A N 1
ATOM 589 C CA . LYS A 1 75 ? -18.443 6.145 11.782 1.00 95.38 75 LYS A CA 1
ATOM 590 C C . LYS A 1 75 ? -19.543 5.852 12.806 1.00 95.38 75 LYS A C 1
ATOM 592 O O . LYS A 1 75 ? -20.689 6.221 12.577 1.00 95.38 75 LYS A O 1
ATOM 597 N N . LEU A 1 76 ? -19.197 5.200 13.914 1.00 94.44 76 LEU A N 1
ATOM 598 C CA . LEU A 1 76 ? -20.105 4.861 15.006 1.00 94.44 76 LEU A CA 1
ATOM 599 C C . LEU A 1 76 ? -19.866 5.708 16.265 1.00 94.44 76 LEU A C 1
ATOM 601 O O . LEU A 1 76 ? -20.397 5.362 17.317 1.00 94.44 76 LEU A O 1
ATOM 605 N N . LYS A 1 77 ? -19.085 6.796 16.189 1.00 94.19 77 LYS A N 1
ATOM 606 C CA . LYS A 1 77 ? -18.702 7.612 17.355 1.00 94.19 77 LYS A CA 1
ATOM 607 C C . LYS A 1 77 ? -19.909 7.996 18.219 1.00 94.19 77 LYS A C 1
ATOM 609 O O . LYS A 1 77 ? -19.930 7.664 19.399 1.00 94.19 77 LYS A O 1
ATOM 614 N N . ASP A 1 78 ? -20.922 8.626 17.628 1.00 92.06 78 ASP A N 1
ATOM 615 C CA . ASP A 1 78 ? -22.086 9.135 18.371 1.00 92.06 78 ASP A CA 1
ATOM 616 C C . ASP A 1 78 ? -22.909 8.001 19.004 1.00 92.06 78 ASP A C 1
ATOM 618 O O . ASP A 1 78 ? -23.400 8.118 20.125 1.00 92.06 78 ASP A O 1
ATOM 622 N N . VAL A 1 79 ? -22.988 6.858 18.314 1.00 92.50 79 VAL A N 1
ATOM 623 C CA . VAL A 1 79 ? -23.641 5.638 18.807 1.00 92.50 79 VAL A CA 1
ATOM 624 C C . VAL A 1 79 ? -22.897 5.087 20.022 1.00 92.50 79 VAL A C 1
ATOM 626 O O . VAL A 1 79 ? -23.515 4.770 21.034 1.00 92.50 79 VAL A O 1
ATOM 629 N N . LEU A 1 80 ? -21.568 4.993 19.948 1.00 90.88 80 LEU A N 1
ATOM 630 C CA . LEU A 1 80 ? -20.729 4.489 21.038 1.00 90.88 80 LEU A CA 1
ATOM 631 C C . LEU A 1 80 ? -20.749 5.425 22.257 1.00 90.88 80 LEU A C 1
ATOM 633 O O . LEU A 1 80 ? -20.783 4.949 23.392 1.00 90.88 80 LEU A O 1
ATOM 637 N N . ILE A 1 81 ? -20.787 6.742 22.045 1.00 89.62 81 ILE A N 1
ATOM 638 C CA . ILE A 1 81 ? -20.935 7.721 23.130 1.00 89.62 81 ILE A CA 1
ATOM 639 C C . ILE A 1 81 ? -22.304 7.563 23.806 1.00 89.62 81 ILE A C 1
ATOM 641 O O . ILE A 1 81 ? -22.355 7.397 25.023 1.00 89.62 81 ILE A O 1
ATOM 645 N N . SER A 1 82 ? -23.399 7.489 23.038 1.00 88.38 82 SER A N 1
ATOM 646 C CA . SER A 1 82 ? -24.741 7.278 23.609 1.00 88.38 82 SER A CA 1
ATOM 647 C C . SER A 1 82 ? -24.857 5.946 24.357 1.00 88.38 82 SER A C 1
ATOM 649 O O . SER A 1 82 ? -25.482 5.866 25.417 1.00 88.38 82 SER A O 1
ATOM 651 N N . LEU A 1 83 ? -24.209 4.893 23.847 1.00 86.06 83 LEU A N 1
ATOM 652 C CA . LEU A 1 83 ? -24.106 3.629 24.567 1.00 86.06 83 LEU A CA 1
ATOM 653 C C . LEU A 1 83 ? -23.354 3.798 25.883 1.00 86.06 83 LEU A C 1
ATOM 655 O O . LEU A 1 83 ? -23.776 3.211 26.860 1.00 86.06 83 LEU A O 1
ATOM 659 N N . THR A 1 84 ? -22.310 4.617 25.970 1.00 82.88 84 THR A N 1
ATOM 660 C CA . THR A 1 84 ? -21.583 4.819 27.238 1.00 82.88 84 THR A CA 1
ATOM 661 C C . THR A 1 84 ? -22.488 5.397 28.330 1.00 82.88 84 THR A C 1
ATOM 663 O O . THR A 1 84 ? -22.432 4.957 29.478 1.00 82.88 84 THR A O 1
ATOM 666 N N . GLU A 1 85 ? -23.377 6.323 27.967 1.00 77.62 85 GLU A N 1
ATOM 667 C CA . GLU A 1 85 ? -24.359 6.917 28.884 1.00 77.62 85 GLU A CA 1
ATOM 668 C C . GLU A 1 85 ? -25.426 5.902 29.337 1.00 77.62 85 GLU A C 1
ATOM 670 O O . GLU A 1 85 ? -25.866 5.924 30.488 1.00 77.62 85 GLU A O 1
ATOM 675 N N . LYS A 1 86 ? -25.829 4.985 28.446 1.00 73.94 86 LYS A N 1
ATOM 676 C CA . LYS A 1 86 ? -26.890 3.986 28.686 1.00 73.94 86 LYS A CA 1
ATOM 677 C C . LYS A 1 86 ? -26.391 2.679 29.316 1.00 73.94 86 LYS A C 1
ATOM 679 O O . LYS A 1 86 ? -27.092 2.085 30.133 1.00 73.94 86 LYS A O 1
ATOM 684 N N . ASP A 1 87 ? -25.199 2.218 28.943 1.00 62.19 87 ASP A N 1
ATOM 685 C CA . ASP A 1 87 ? -24.555 0.964 29.380 1.00 62.19 87 ASP A CA 1
ATOM 686 C C . ASP A 1 87 ? -24.007 1.099 30.816 1.00 62.19 87 ASP A C 1
ATOM 688 O O . ASP A 1 87 ? -23.790 0.096 31.490 1.00 62.19 87 ASP A O 1
ATOM 692 N N . ALA A 1 88 ? -23.910 2.328 31.349 1.00 52.78 88 ALA A N 1
ATOM 693 C CA . ALA A 1 88 ? -23.757 2.582 32.786 1.00 52.78 88 ALA A CA 1
ATOM 694 C C . ALA A 1 88 ? -24.933 2.036 33.629 1.00 52.78 88 ALA A C 1
ATOM 696 O O . ALA A 1 88 ? -24.792 1.865 34.839 1.00 52.78 88 ALA A O 1
ATOM 697 N N . LEU A 1 89 ? -26.082 1.744 33.004 1.00 51.94 89 LEU A N 1
ATOM 698 C CA . LEU A 1 89 ? -27.280 1.222 33.668 1.00 51.94 89 LEU A CA 1
ATOM 699 C C . LEU A 1 89 ? -27.559 -0.265 33.372 1.00 51.94 89 LEU A C 1
ATOM 701 O O . LEU A 1 89 ? -28.427 -0.840 34.024 1.00 51.94 89 LEU A O 1
ATOM 705 N N . ASN A 1 90 ? -26.849 -0.913 32.435 1.00 55.59 90 ASN A N 1
ATOM 706 C CA . ASN A 1 90 ? -27.113 -2.301 32.029 1.00 55.59 90 ASN A CA 1
ATOM 707 C C . ASN A 1 90 ? -25.823 -3.093 31.729 1.00 55.59 90 ASN A C 1
ATOM 709 O O . ASN A 1 90 ? -25.109 -2.809 30.781 1.00 55.59 90 ASN A O 1
ATOM 713 N N . ASN A 1 91 ? -25.577 -4.162 32.496 1.00 59.03 91 ASN A N 1
ATOM 714 C CA . ASN A 1 91 ? -24.663 -5.293 32.231 1.00 59.03 91 ASN A CA 1
ATOM 715 C C . ASN A 1 91 ? -23.181 -5.036 31.860 1.00 59.03 91 ASN A C 1
ATOM 717 O O . ASN A 1 91 ? -22.455 -6.016 31.672 1.00 59.03 91 ASN A O 1
ATOM 721 N N . ASN A 1 92 ? -22.687 -3.794 31.818 1.00 66.12 92 ASN A N 1
ATOM 722 C CA . ASN A 1 92 ? -21.265 -3.446 31.654 1.00 66.12 92 ASN A CA 1
ATOM 723 C C . ASN A 1 92 ? -20.577 -4.102 30.430 1.00 66.12 92 ASN A C 1
ATOM 725 O O . ASN A 1 92 ? -19.361 -4.335 30.423 1.00 66.12 92 ASN A O 1
ATOM 729 N N . LEU A 1 93 ? -21.335 -4.443 29.381 1.00 74.69 93 LEU A N 1
ATOM 730 C CA . LEU A 1 93 ? -20.843 -5.301 28.300 1.00 74.69 93 LEU A CA 1
ATOM 731 C C . LEU A 1 93 ? -19.803 -4.583 27.436 1.00 74.69 93 LEU A C 1
ATOM 733 O O . LEU A 1 93 ? -18.845 -5.219 26.996 1.00 74.69 93 LEU A O 1
ATOM 737 N N . LEU A 1 94 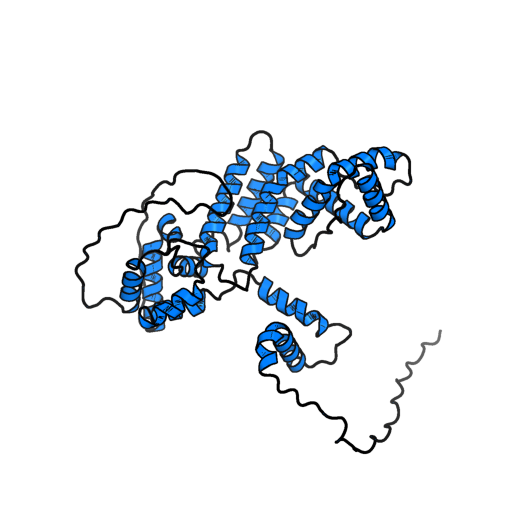? -19.939 -3.277 27.215 1.00 77.31 94 LEU A N 1
ATOM 738 C CA . LEU A 1 94 ? -18.960 -2.453 26.495 1.00 77.31 94 LEU A CA 1
ATOM 739 C C . LEU A 1 94 ? -18.220 -1.475 27.418 1.00 77.31 94 LEU A C 1
ATOM 741 O O . LEU A 1 94 ? -17.398 -0.681 26.959 1.00 77.31 94 LEU A O 1
ATOM 745 N N . GLN A 1 95 ? -18.430 -1.592 28.730 1.00 71.50 95 GLN A N 1
ATOM 746 C CA . GLN A 1 95 ? -17.777 -0.737 29.710 1.00 71.50 95 GLN A CA 1
ATOM 747 C C . GLN A 1 95 ? -16.248 -0.863 29.624 1.00 71.50 95 GLN A C 1
ATOM 749 O O . GLN A 1 95 ? -15.703 -1.961 29.451 1.00 71.50 95 GLN A O 1
ATOM 754 N N . ASN A 1 96 ? -15.569 0.283 29.722 1.00 80.62 96 ASN A N 1
ATOM 755 C CA . ASN A 1 96 ? -14.111 0.449 29.680 1.00 80.62 96 ASN A CA 1
ATOM 756 C C . ASN A 1 96 ? -13.417 0.098 28.351 1.00 80.62 96 ASN A C 1
ATOM 758 O O . ASN A 1 96 ? -12.194 0.177 28.287 1.00 80.62 96 ASN A O 1
ATOM 762 N N . VAL A 1 97 ? -14.152 -0.286 27.298 1.00 87.75 97 VAL A N 1
ATOM 763 C CA . VAL A 1 97 ? -13.574 -0.497 25.952 1.00 87.75 97 VAL A CA 1
ATOM 764 C C . VAL A 1 97 ? -14.019 0.548 24.933 1.00 87.75 97 VAL A C 1
ATOM 766 O O . VAL A 1 97 ? -13.497 0.569 23.823 1.00 87.75 97 VAL A O 1
ATOM 769 N N . ILE A 1 98 ? -14.977 1.408 25.284 1.00 90.00 98 ILE A N 1
ATOM 770 C CA . ILE A 1 98 ? -15.375 2.532 24.436 1.00 90.00 98 ILE A CA 1
ATOM 771 C C . ILE A 1 98 ? -14.315 3.641 24.572 1.00 90.00 98 ILE A C 1
ATOM 773 O O . ILE A 1 98 ? -13.984 4.006 25.702 1.00 90.00 98 ILE A O 1
ATOM 777 N N . PRO A 1 99 ? -13.760 4.158 23.457 1.00 92.69 99 PRO A N 1
ATOM 778 C CA . PRO A 1 99 ? -12.786 5.241 23.499 1.00 92.69 99 PRO A CA 1
ATOM 779 C C . PRO A 1 99 ? -13.341 6.507 24.160 1.00 92.69 99 PRO A C 1
ATOM 781 O O . PRO A 1 99 ? -14.520 6.823 24.017 1.00 92.69 99 PRO A O 1
ATOM 784 N N . SER A 1 100 ? -12.482 7.264 24.839 1.00 91.94 100 SER A N 1
ATOM 785 C CA . SER A 1 100 ? -12.839 8.593 25.351 1.00 91.94 100 SER A CA 1
ATOM 786 C C . SER A 1 100 ? -12.965 9.628 24.226 1.00 91.94 100 SER A C 1
ATOM 788 O O . SER A 1 100 ? -12.442 9.433 23.126 1.00 91.94 100 SER A O 1
ATOM 790 N N . ASP A 1 101 ? -13.582 10.780 24.502 1.00 91.81 101 ASP A N 1
ATOM 791 C CA . ASP A 1 101 ? -13.677 11.885 23.532 1.00 91.81 101 ASP A CA 1
ATOM 792 C C . ASP A 1 101 ? -12.309 12.353 23.023 1.00 91.81 101 ASP A C 1
ATOM 794 O O . ASP A 1 101 ? -12.139 12.649 21.833 1.00 91.81 101 ASP A O 1
ATOM 798 N N . HIS A 1 102 ? -11.308 12.365 23.907 1.00 91.31 102 HIS A N 1
ATOM 799 C CA . HIS A 1 102 ? -9.928 12.662 23.538 1.00 91.31 102 HIS A CA 1
ATOM 800 C C . HIS A 1 102 ? -9.371 11.604 22.575 1.00 91.31 102 HIS A C 1
ATOM 802 O O . HIS A 1 102 ? -8.803 11.951 21.540 1.00 91.31 102 HIS A O 1
ATOM 808 N N . GLN A 1 103 ? -9.599 10.316 22.853 1.00 93.00 103 GLN A N 1
ATOM 809 C CA . GLN A 1 103 ? -9.159 9.227 21.979 1.00 93.00 103 GLN A CA 1
ATOM 810 C C . GLN A 1 103 ? -9.873 9.262 20.623 1.00 93.00 103 GLN A C 1
ATOM 812 O O . GLN A 1 103 ? -9.206 9.121 19.602 1.00 93.00 103 GLN A O 1
ATOM 817 N N . PHE A 1 104 ? -11.183 9.522 20.567 1.00 94.75 104 PHE A N 1
ATOM 818 C CA . PHE A 1 104 ? -11.895 9.713 19.296 1.00 94.75 104 PHE A CA 1
ATOM 819 C C . PHE A 1 104 ? -11.329 10.888 18.487 1.00 94.75 104 PHE A C 1
ATOM 821 O O . PHE A 1 104 ? -11.169 10.785 17.268 1.00 94.75 104 PHE A O 1
ATOM 828 N N . SER A 1 105 ? -10.996 11.995 19.152 1.00 93.00 105 SER A N 1
ATOM 829 C CA . SER A 1 105 ? -10.406 13.176 18.506 1.00 93.00 105 SER A CA 1
ATOM 830 C C . SER A 1 105 ? -8.997 12.894 17.973 1.00 93.00 105 SER A C 1
ATOM 832 O O . SER A 1 105 ? -8.650 13.322 16.865 1.00 93.00 105 SER A O 1
ATOM 834 N N . LEU A 1 106 ? -8.204 12.112 18.712 1.00 92.94 106 LEU A N 1
ATOM 835 C CA . LEU A 1 106 ? -6.896 11.638 18.266 1.00 92.94 106 LEU A CA 1
ATOM 836 C C . LEU A 1 106 ? -7.024 10.680 17.072 1.00 92.94 106 LEU A C 1
ATOM 838 O O . LEU A 1 106 ? -6.339 10.883 16.072 1.00 92.94 106 LEU A O 1
ATOM 842 N N . MET A 1 107 ? -7.943 9.705 17.111 1.00 94.25 107 MET A N 1
ATOM 843 C CA . MET A 1 107 ? -8.224 8.812 15.973 1.00 94.25 107 MET A CA 1
ATOM 844 C C . MET A 1 107 ? -8.555 9.615 14.716 1.00 94.25 107 MET A C 1
ATOM 846 O O . MET A 1 107 ? -7.955 9.386 13.666 1.00 94.25 107 MET A O 1
ATOM 850 N N . ALA A 1 108 ? -9.469 10.584 14.828 1.00 93.38 108 ALA A N 1
ATOM 851 C CA . ALA A 1 108 ? -9.854 11.453 13.720 1.00 93.38 108 ALA A CA 1
ATOM 852 C C . ALA A 1 108 ? -8.662 12.259 13.179 1.00 93.38 108 ALA A C 1
ATOM 854 O O . ALA A 1 108 ? -8.508 12.392 11.966 1.00 93.38 108 ALA A O 1
ATOM 855 N N . SER A 1 109 ? -7.785 12.738 14.064 1.00 91.81 109 SER A N 1
ATOM 856 C CA . SER A 1 109 ? -6.579 13.483 13.685 1.00 91.81 109 SER A CA 1
ATOM 857 C C . SER A 1 109 ? -5.500 12.617 13.029 1.00 91.81 109 SER A C 1
ATOM 859 O O . SER A 1 109 ? -4.759 13.116 12.188 1.00 91.81 109 SER A O 1
ATOM 861 N N . LEU A 1 110 ? -5.422 11.327 13.364 1.00 91.56 110 LEU A N 1
ATOM 862 C CA . LEU A 1 110 ? -4.507 10.372 12.729 1.00 91.56 110 LEU A CA 1
ATOM 863 C C . LEU A 1 110 ? -4.999 9.913 11.347 1.00 91.56 110 LEU A C 1
ATOM 865 O O . LEU A 1 110 ? -4.199 9.448 10.530 1.00 91.56 110 LEU A O 1
ATOM 869 N N . MET A 1 111 ? -6.303 10.030 11.061 1.00 91.44 111 MET A N 1
ATOM 870 C CA . MET A 1 111 ? -6.894 9.482 9.839 1.00 91.44 111 MET A CA 1
ATOM 871 C C . MET A 1 111 ? -6.270 9.984 8.531 1.00 91.44 111 MET A C 1
ATOM 873 O O . MET A 1 111 ? -6.042 9.136 7.667 1.00 91.44 111 MET A O 1
ATOM 877 N N . PRO A 1 112 ? -5.981 11.286 8.334 1.00 90.75 112 PRO A N 1
ATOM 878 C CA . PRO A 1 112 ? -5.354 11.762 7.099 1.00 90.75 112 PRO A CA 1
ATOM 879 C C . PRO A 1 112 ? -4.019 11.059 6.817 1.00 90.75 112 PRO A C 1
ATOM 881 O O . PRO A 1 112 ? -3.797 10.549 5.716 1.00 90.75 112 PRO A O 1
ATOM 884 N N . VAL A 1 113 ? -3.179 10.919 7.847 1.00 90.25 113 VAL A N 1
ATOM 885 C CA . VAL A 1 113 ? -1.874 10.250 7.758 1.00 90.25 113 VAL A CA 1
ATOM 886 C C . VAL A 1 113 ? -2.042 8.764 7.449 1.00 90.25 113 VAL A C 1
ATOM 888 O O . VAL A 1 113 ? -1.422 8.238 6.523 1.00 90.25 113 VAL A O 1
ATOM 891 N N . LEU A 1 114 ? -2.933 8.074 8.165 1.00 89.31 114 LEU A N 1
ATOM 892 C CA . LEU A 1 114 ? -3.190 6.649 7.935 1.00 89.31 114 LEU A CA 1
ATOM 893 C C . LEU A 1 114 ? -3.773 6.378 6.541 1.00 89.31 114 LEU A C 1
ATOM 895 O O . LEU A 1 114 ? -3.376 5.405 5.895 1.00 89.31 114 LEU A O 1
ATOM 899 N N . LYS A 1 115 ? -4.659 7.250 6.045 1.00 90.12 115 LYS A N 1
ATOM 900 C CA . LYS A 1 115 ? -5.211 7.169 4.685 1.00 90.12 115 LYS A CA 1
ATOM 901 C C . LYS A 1 115 ? -4.127 7.364 3.629 1.00 90.12 115 LYS A C 1
ATOM 903 O O . LYS A 1 115 ? -4.064 6.566 2.692 1.00 90.12 115 LYS A O 1
ATOM 908 N N . LYS A 1 116 ? -3.230 8.342 3.797 1.00 88.88 116 LYS A N 1
ATOM 909 C CA . LYS A 1 116 ? -2.087 8.546 2.892 1.00 88.88 116 LYS A CA 1
ATOM 910 C C . LYS A 1 116 ? -1.209 7.297 2.801 1.00 88.88 116 LYS A C 1
ATOM 912 O O . LYS A 1 116 ? -0.904 6.824 1.704 1.00 88.88 116 LYS A O 1
ATOM 917 N N . MET A 1 117 ? -0.860 6.718 3.949 1.00 86.88 117 MET A N 1
ATOM 918 C CA . MET A 1 117 ? -0.037 5.507 4.010 1.00 86.88 117 MET A CA 1
ATOM 919 C C . MET A 1 117 ? -0.747 4.289 3.412 1.00 86.88 117 MET A C 1
ATOM 921 O O . MET A 1 117 ? -0.120 3.484 2.717 1.00 86.88 117 MET A O 1
ATOM 925 N N . LYS A 1 118 ? -2.064 4.178 3.620 1.00 86.88 118 LYS A N 1
ATOM 926 C CA . LYS A 1 118 ? -2.899 3.153 2.990 1.00 86.88 118 LYS A CA 1
ATOM 927 C C . LYS A 1 118 ? -2.882 3.277 1.465 1.00 86.88 118 LYS A C 1
ATOM 929 O O . LYS A 1 118 ? -2.641 2.27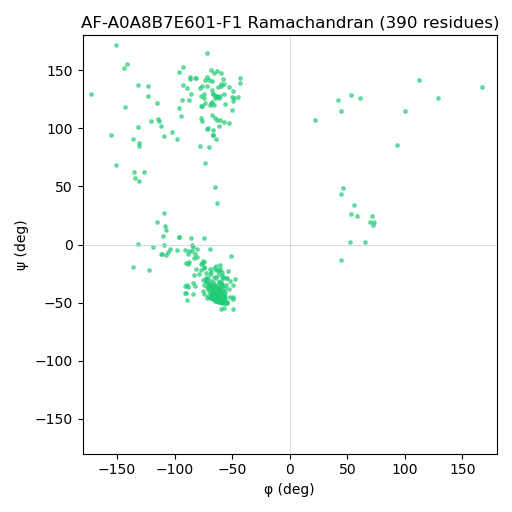5 0.802 1.00 86.88 118 LYS A O 1
ATOM 934 N N . ILE A 1 119 ? -3.082 4.476 0.911 1.00 86.00 119 ILE A N 1
ATOM 935 C CA . ILE A 1 119 ? -3.049 4.715 -0.546 1.00 86.00 119 ILE A CA 1
ATOM 936 C C . ILE A 1 119 ? -1.711 4.257 -1.134 1.00 86.00 119 ILE A C 1
ATOM 938 O O . ILE A 1 119 ? -1.688 3.523 -2.125 1.00 86.00 119 ILE A O 1
ATOM 942 N N . MET A 1 120 ? -0.600 4.631 -0.493 1.00 85.31 120 MET A N 1
ATOM 943 C CA . MET A 1 120 ? 0.730 4.193 -0.915 1.00 85.31 120 MET A CA 1
ATOM 944 C C . MET A 1 120 ? 0.843 2.663 -0.894 1.00 85.31 120 MET A C 1
ATOM 946 O O . MET A 1 120 ? 1.262 2.055 -1.879 1.00 85.31 120 MET A O 1
ATOM 950 N N . SER A 1 121 ? 0.440 2.025 0.207 1.00 84.31 121 SER A N 1
ATOM 951 C CA . SER A 1 121 ? 0.523 0.571 0.349 1.00 84.31 121 SER A CA 1
ATOM 952 C C . SER A 1 121 ? -0.367 -0.178 -0.644 1.00 84.31 121 SER A C 1
ATOM 954 O O . SER A 1 121 ? 0.053 -1.221 -1.149 1.00 84.31 121 SER A O 1
ATOM 956 N N . ASP A 1 122 ? -1.577 0.309 -0.908 1.00 84.50 122 ASP A N 1
ATOM 957 C CA . ASP A 1 122 ? -2.510 -0.308 -1.850 1.00 84.50 122 ASP A CA 1
ATOM 958 C C . ASP A 1 122 ? -1.956 -0.211 -3.272 1.00 84.50 122 ASP A C 1
ATOM 960 O O . ASP A 1 122 ? -1.921 -1.216 -3.980 1.00 84.50 122 ASP A O 1
ATOM 964 N N . CYS A 1 123 ? -1.421 0.955 -3.653 1.00 85.25 123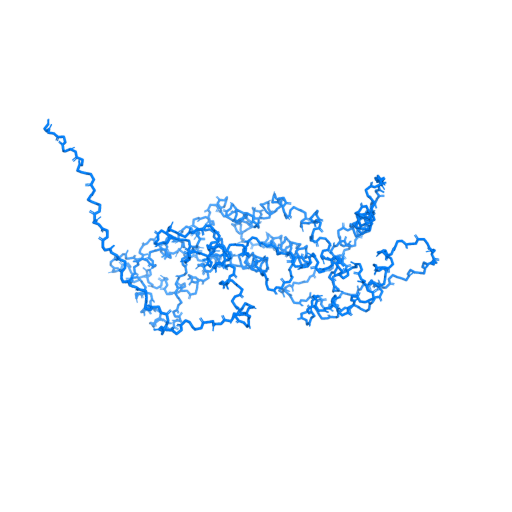 CYS A N 1
ATOM 965 C CA . CYS A 1 123 ? -0.750 1.152 -4.937 1.00 85.25 123 CYS A CA 1
ATOM 966 C C . CYS A 1 123 ? 0.431 0.185 -5.111 1.00 85.25 123 CYS A C 1
ATOM 968 O O . CYS A 1 123 ? 0.506 -0.536 -6.102 1.00 85.25 123 CYS A O 1
ATOM 970 N N . MET A 1 124 ? 1.302 0.073 -4.105 1.00 83.88 124 MET A N 1
ATOM 971 C CA . MET A 1 124 ? 2.433 -0.864 -4.135 1.00 83.88 124 MET A CA 1
ATOM 972 C C . MET A 1 124 ? 2.018 -2.339 -4.186 1.00 83.88 124 MET A C 1
ATOM 974 O O . MET A 1 124 ? 2.828 -3.186 -4.560 1.00 83.88 124 MET A O 1
ATOM 978 N N . SER A 1 125 ? 0.795 -2.659 -3.762 1.00 84.50 125 SER A N 1
ATOM 979 C CA . SER A 1 125 ? 0.292 -4.034 -3.695 1.00 84.50 125 SER A CA 1
ATOM 980 C C . SER A 1 125 ? -0.426 -4.484 -4.969 1.00 84.50 125 SER A C 1
ATOM 982 O O . SER A 1 125 ? -0.832 -5.652 -5.054 1.00 84.50 125 SER A O 1
ATOM 984 N N . LYS A 1 126 ? -0.600 -3.587 -5.946 1.00 84.69 126 LYS A N 1
ATOM 985 C CA . LYS A 1 126 ? -1.172 -3.917 -7.253 1.00 84.69 126 LYS A CA 1
ATOM 986 C C . LYS A 1 126 ? -0.231 -4.828 -8.044 1.00 84.69 126 LYS A C 1
ATOM 988 O O . LYS A 1 126 ? 0.985 -4.657 -8.017 1.00 84.69 126 LYS A O 1
ATOM 993 N N . ASP A 1 127 ? -0.821 -5.796 -8.736 1.00 82.75 127 ASP A N 1
ATOM 994 C CA . ASP A 1 127 ? -0.139 -6.756 -9.617 1.00 82.75 127 ASP A CA 1
ATOM 995 C C . ASP A 1 127 ? -0.794 -6.901 -10.992 1.00 82.75 127 ASP A C 1
ATOM 997 O O . ASP A 1 127 ? -0.325 -7.669 -11.824 1.00 82.75 127 ASP A O 1
ATOM 1001 N N . THR A 1 128 ? -1.868 -6.155 -11.236 1.00 83.06 128 THR A N 1
ATOM 1002 C CA . THR A 1 128 ? -2.594 -6.123 -12.509 1.00 83.06 128 THR A CA 1
ATOM 1003 C C . THR A 1 128 ? -2.064 -5.057 -13.463 1.00 83.06 128 THR A C 1
ATOM 1005 O O . THR A 1 128 ? -2.382 -5.083 -14.647 1.00 83.06 128 THR A O 1
ATOM 1008 N N . GLU A 1 129 ? -1.281 -4.104 -12.957 1.00 84.62 129 GLU A N 1
ATOM 1009 C CA . GLU A 1 129 ? -0.699 -3.008 -13.726 1.00 84.62 129 GLU A CA 1
ATOM 1010 C C . GLU A 1 129 ? 0.713 -2.669 -13.219 1.00 84.62 129 GLU A C 1
ATOM 1012 O O . GLU A 1 129 ? 0.999 -2.874 -12.034 1.00 84.62 129 GLU A O 1
ATOM 1017 N N . PRO A 1 130 ? 1.601 -2.143 -14.085 1.00 87.06 130 PRO A N 1
ATOM 1018 C CA . PRO A 1 130 ? 2.887 -1.597 -13.661 1.00 87.06 130 PRO A CA 1
ATOM 1019 C C . PRO A 1 130 ? 2.701 -0.487 -12.625 1.00 87.06 130 PRO A C 1
ATOM 1021 O O . PRO A 1 130 ? 1.843 0.375 -12.791 1.00 87.06 130 PRO A O 1
ATOM 1024 N N . VAL A 1 131 ? 3.533 -0.458 -11.583 1.00 87.69 131 VAL A N 1
ATOM 1025 C CA . VAL A 1 131 ? 3.440 0.561 -10.511 1.00 87.69 131 VAL A CA 1
ATOM 1026 C C . VAL A 1 131 ? 4.782 1.153 -10.094 1.00 87.69 131 VAL A C 1
ATOM 1028 O O . VAL A 1 131 ? 4.836 2.230 -9.498 1.00 87.69 131 VAL A O 1
ATOM 1031 N N . LEU A 1 132 ? 5.882 0.470 -10.405 1.00 88.25 132 LEU A N 1
ATOM 1032 C CA . LEU A 1 132 ? 7.207 0.824 -9.914 1.00 88.25 132 LEU A CA 1
ATOM 1033 C C . LEU A 1 132 ? 7.710 2.168 -10.473 1.00 88.25 132 LEU A C 1
ATOM 1035 O O . LEU A 1 132 ? 8.334 2.936 -9.739 1.00 88.25 132 LEU A O 1
ATOM 1039 N N . HIS A 1 133 ? 7.330 2.528 -11.702 1.00 86.94 133 HIS A N 1
ATOM 1040 C CA . HIS A 1 133 ? 7.588 3.848 -12.299 1.00 86.94 133 HIS A CA 1
ATOM 1041 C C . HIS A 1 133 ? 7.095 5.050 -11.464 1.00 86.94 133 HIS A C 1
ATOM 1043 O O . HIS A 1 133 ? 7.689 6.132 -11.528 1.00 86.94 133 HIS A O 1
ATOM 1049 N N . HIS A 1 134 ? 6.034 4.882 -10.665 1.00 86.31 134 HIS A N 1
ATOM 1050 C CA . HIS A 1 134 ? 5.484 5.929 -9.798 1.00 86.31 134 HIS A CA 1
ATOM 1051 C C . HIS A 1 134 ? 6.130 5.984 -8.408 1.00 86.31 134 HIS A C 1
ATOM 1053 O O . HIS A 1 134 ? 5.866 6.929 -7.663 1.00 86.31 134 HIS A O 1
ATOM 1059 N N . MET A 1 135 ? 6.983 5.022 -8.044 1.00 88.38 135 MET A N 1
ATOM 1060 C CA . MET A 1 135 ? 7.500 4.895 -6.676 1.00 88.38 135 MET A CA 1
ATOM 1061 C C . MET A 1 135 ? 8.268 6.122 -6.200 1.00 88.38 135 MET A C 1
ATOM 1063 O O . MET A 1 135 ? 8.002 6.593 -5.099 1.00 88.38 135 MET A O 1
ATOM 1067 N N . LEU A 1 136 ? 9.165 6.670 -7.026 1.00 89.00 136 LEU A N 1
ATOM 1068 C CA . LEU A 1 136 ? 9.930 7.871 -6.667 1.00 89.00 136 LEU A CA 1
ATOM 1069 C C . LEU A 1 136 ? 8.997 9.050 -6.366 1.00 89.00 136 LEU A C 1
ATOM 1071 O O . LEU A 1 136 ? 9.116 9.701 -5.333 1.00 89.00 136 LEU A O 1
ATOM 1075 N N . THR A 1 137 ? 8.015 9.284 -7.241 1.00 88.81 137 THR A N 1
ATOM 1076 C CA . THR A 1 137 ? 7.028 10.354 -7.065 1.00 88.81 137 THR A CA 1
ATOM 1077 C C . THR A 1 137 ? 6.158 10.121 -5.832 1.00 88.81 137 THR A C 1
ATOM 1079 O O . THR A 1 137 ? 5.902 11.063 -5.088 1.00 88.81 137 THR A O 1
ATOM 1082 N N . MET A 1 138 ? 5.705 8.887 -5.590 1.00 87.56 138 MET A N 1
ATOM 1083 C CA . MET A 1 138 ? 4.879 8.567 -4.423 1.00 87.56 138 MET A CA 1
ATOM 1084 C C . MET A 1 138 ? 5.631 8.756 -3.107 1.00 87.56 138 MET A C 1
ATOM 1086 O O . MET A 1 138 ? 5.057 9.309 -2.172 1.00 87.56 138 MET A O 1
ATOM 1090 N N . LEU A 1 139 ? 6.891 8.318 -3.028 1.00 88.50 139 LEU A N 1
ATOM 1091 C CA . LEU A 1 139 ? 7.706 8.453 -1.820 1.00 88.50 139 LEU A CA 1
ATOM 1092 C C . LEU A 1 139 ? 8.003 9.921 -1.524 1.00 88.50 139 LEU A C 1
ATOM 1094 O O . LEU A 1 139 ? 7.752 10.365 -0.409 1.00 88.50 139 LEU A O 1
ATOM 1098 N N . TYR A 1 140 ? 8.413 10.687 -2.537 1.00 88.00 140 TYR A N 1
ATOM 1099 C CA . TYR A 1 140 ? 8.616 12.131 -2.417 1.00 88.00 140 TYR A CA 1
ATOM 1100 C C . TYR A 1 140 ? 7.344 12.860 -1.950 1.00 88.00 140 TYR A C 1
ATOM 1102 O O . TYR A 1 140 ? 7.356 13.578 -0.955 1.00 88.00 140 TYR A O 1
ATOM 1110 N N . LYS A 1 141 ? 6.198 12.601 -2.600 1.00 87.69 141 LYS A N 1
ATOM 1111 C CA . LYS A 1 141 ? 4.898 13.186 -2.212 1.00 87.69 141 LYS A CA 1
ATOM 1112 C C . L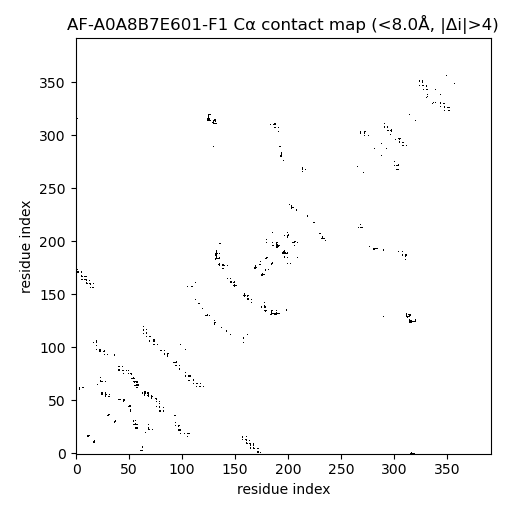YS A 1 141 ? 4.391 12.717 -0.844 1.00 87.69 141 LYS A C 1
ATOM 1114 O O . LYS A 1 141 ? 3.456 13.314 -0.315 1.00 87.69 141 LYS A O 1
ATOM 1119 N N . THR A 1 142 ? 4.885 11.597 -0.327 1.00 88.25 142 THR A N 1
ATOM 1120 C CA . THR A 1 142 ? 4.512 11.104 1.006 1.00 88.25 142 THR A CA 1
ATOM 1121 C C . THR A 1 142 ? 5.356 11.778 2.067 1.00 88.25 142 THR A C 1
ATOM 1123 O O . THR A 1 142 ? 4.804 12.218 3.065 1.00 88.25 142 THR A O 1
ATOM 1126 N N . ASP A 1 143 ? 6.654 11.921 1.823 1.00 86.62 143 ASP A N 1
ATOM 1127 C CA . ASP A 1 143 ? 7.558 12.614 2.734 1.00 86.62 143 ASP A CA 1
ATOM 1128 C C . ASP A 1 143 ? 7.184 14.096 2.888 1.00 86.62 143 ASP A C 1
ATOM 1130 O O . ASP A 1 143 ? 6.981 14.549 4.010 1.00 86.62 143 ASP A O 1
ATOM 1134 N N . ASN A 1 144 ? 6.925 14.805 1.781 1.00 88.00 144 ASN A N 1
ATOM 1135 C CA . ASN A 1 144 ? 6.433 16.189 1.837 1.00 88.00 144 ASN A CA 1
ATOM 1136 C C . ASN A 1 144 ? 5.115 16.296 2.618 1.00 88.00 144 ASN A C 1
ATOM 1138 O O . ASN A 1 144 ? 4.991 17.130 3.499 1.00 88.00 144 ASN A O 1
ATOM 1142 N N . PHE A 1 145 ? 4.158 15.396 2.361 1.00 89.25 145 PHE A N 1
ATOM 1143 C CA . PHE A 1 145 ? 2.885 15.381 3.087 1.00 89.25 145 PHE A CA 1
ATOM 1144 C C . PHE A 1 145 ? 3.080 15.198 4.598 1.00 89.25 145 PHE A C 1
ATOM 1146 O O . PHE A 1 145 ? 2.381 15.832 5.386 1.00 89.25 145 PHE A O 1
ATOM 1153 N N . LEU A 1 146 ? 4.000 14.315 5.009 1.00 87.56 146 LEU A N 1
ATOM 1154 C CA . LEU A 1 146 ? 4.312 14.109 6.423 1.00 87.56 146 LEU A CA 1
ATOM 1155 C C . LEU A 1 146 ? 4.971 15.348 7.028 1.00 87.56 146 LEU A C 1
ATOM 1157 O O . LEU A 1 146 ? 4.647 15.684 8.162 1.00 87.56 146 LEU A O 1
ATOM 1161 N N . HIS A 1 147 ? 5.850 16.020 6.282 1.00 86.69 147 HIS A N 1
ATOM 1162 C CA . HIS A 1 147 ? 6.479 17.265 6.710 1.00 86.69 147 HIS A CA 1
ATOM 1163 C C . HIS A 1 147 ? 5.449 18.387 6.893 1.00 86.69 147 HIS A C 1
ATOM 1165 O O . HIS A 1 147 ? 5.370 18.953 7.977 1.00 86.69 147 HIS A O 1
ATOM 1171 N N . ASP A 1 148 ? 4.568 18.596 5.913 1.00 85.56 148 ASP A N 1
ATOM 1172 C CA . ASP A 1 148 ? 3.493 19.595 5.985 1.00 85.56 148 ASP A CA 1
ATOM 1173 C C . ASP A 1 148 ? 2.548 19.337 7.179 1.00 85.56 148 ASP A C 1
ATOM 1175 O O . ASP A 1 148 ? 2.048 20.267 7.809 1.00 85.56 148 ASP A O 1
ATOM 1179 N N . HIS A 1 149 ? 2.313 18.064 7.525 1.00 81.75 149 HIS A N 1
ATOM 1180 C CA . HIS A 1 149 ? 1.498 17.689 8.687 1.00 81.75 149 HIS A CA 1
ATOM 1181 C C . HIS A 1 149 ? 2.205 17.891 10.035 1.00 81.75 149 HIS A C 1
ATOM 1183 O O . HIS A 1 149 ? 1.515 17.959 11.049 1.00 81.75 149 HIS A O 1
ATOM 1189 N N . ILE A 1 150 ? 3.541 17.971 10.077 1.00 80.38 150 ILE A N 1
ATOM 1190 C CA . ILE A 1 150 ? 4.301 18.266 11.306 1.00 80.38 150 ILE A CA 1
ATOM 1191 C C . ILE A 1 150 ? 4.154 19.743 11.696 1.00 80.38 150 ILE A C 1
ATOM 1193 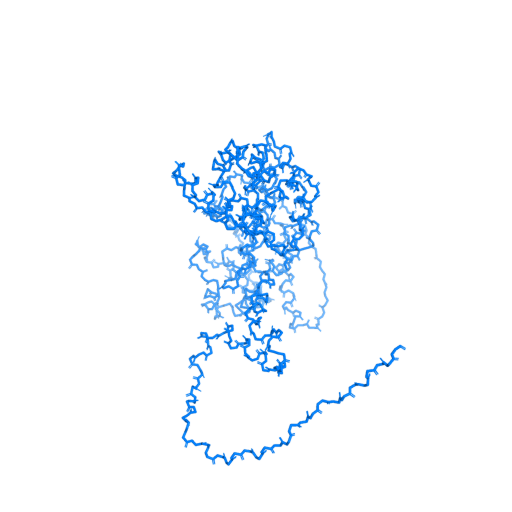O O . ILE A 1 150 ? 4.168 20.056 12.886 1.00 80.38 150 ILE A O 1
ATOM 1197 N N . ASP A 1 151 ? 3.954 20.631 10.723 1.00 70.62 151 ASP A N 1
ATOM 1198 C CA . ASP A 1 151 ? 3.882 22.080 10.942 1.00 70.62 151 ASP A CA 1
ATOM 1199 C C . ASP A 1 151 ? 2.471 22.575 11.323 1.00 70.62 151 ASP A C 1
ATOM 1201 O O . ASP A 1 151 ? 2.236 23.775 11.467 1.00 70.62 151 ASP A O 1
ATOM 1205 N N . MET A 1 152 ? 1.510 21.665 11.525 1.00 71.94 152 MET A N 1
ATOM 1206 C CA . MET A 1 152 ? 0.163 22.034 11.964 1.00 71.94 152 MET A CA 1
ATOM 1207 C C . MET A 1 152 ? 0.141 22.377 13.463 1.00 71.94 152 MET A C 1
ATOM 1209 O O . MET A 1 152 ? 0.414 21.526 14.317 1.00 71.94 152 MET A O 1
ATOM 1213 N N . GLU A 1 153 ? -0.245 23.615 13.788 1.00 59.28 153 GLU A N 1
ATOM 1214 C CA . GLU A 1 153 ? -0.425 24.080 15.169 1.00 59.28 153 GLU A CA 1
ATOM 1215 C C . GLU A 1 153 ? -1.452 23.213 15.934 1.00 59.28 153 GLU A C 1
ATOM 1217 O O . GLU A 1 153 ? -2.477 22.793 15.390 1.00 59.28 153 GLU A O 1
ATOM 1222 N N . ASN A 1 154 ? -1.192 22.968 17.226 1.00 64.75 154 ASN A N 1
ATOM 1223 C CA . ASN A 1 154 ? -2.072 22.270 18.181 1.00 64.75 154 ASN A CA 1
ATOM 1224 C C . ASN A 1 154 ? -2.251 20.742 18.013 1.00 64.75 154 ASN A C 1
ATOM 1226 O O . ASN A 1 154 ? -3.244 20.189 18.492 1.00 64.75 154 ASN A O 1
ATOM 1230 N N . ARG A 1 155 ? -1.302 20.017 17.394 1.00 81.75 155 ARG A N 1
ATOM 1231 C CA . ARG A 1 155 ? -1.331 18.535 17.329 1.00 81.75 155 ARG A CA 1
ATOM 1232 C C . ARG A 1 155 ? -0.018 17.853 17.728 1.00 81.75 155 ARG A C 1
ATOM 1234 O O . ARG A 1 155 ? 0.486 17.007 16.997 1.00 81.75 155 ARG A O 1
ATOM 1241 N N . GLU A 1 156 ? 0.507 18.150 18.914 1.00 88.50 156 GLU A N 1
ATOM 1242 C CA . GLU A 1 156 ? 1.802 17.621 19.390 1.00 88.50 156 GLU A CA 1
ATOM 1243 C C . GLU A 1 156 ? 1.954 16.095 19.232 1.00 88.50 156 GLU A C 1
ATOM 1245 O O . GLU A 1 156 ? 2.957 15.624 18.698 1.00 88.50 156 GLU A O 1
ATOM 1250 N N . ILE A 1 157 ? 0.926 15.323 19.607 1.00 90.38 157 ILE A N 1
ATOM 1251 C CA . ILE A 1 157 ? 0.930 13.852 19.510 1.00 90.38 157 ILE A CA 1
ATOM 1252 C C . ILE A 1 157 ? 1.026 13.385 18.046 1.00 90.38 157 ILE A C 1
ATOM 1254 O O . ILE A 1 157 ? 1.769 12.455 17.725 1.00 90.38 157 ILE A O 1
ATOM 1258 N N . VAL A 1 158 ? 0.286 14.028 17.136 1.00 90.69 158 VAL A N 1
ATOM 1259 C CA . VAL A 1 158 ? 0.296 13.672 15.707 1.00 90.69 158 VAL A CA 1
ATOM 1260 C C . VAL A 1 158 ? 1.618 14.085 15.071 1.00 90.69 158 VAL A C 1
ATOM 1262 O O . VAL A 1 158 ? 2.174 13.314 14.295 1.00 90.69 158 VAL A O 1
ATOM 1265 N N . ASN A 1 159 ? 2.169 15.237 15.453 1.00 91.75 159 ASN A N 1
ATOM 1266 C CA . ASN A 1 159 ? 3.456 15.722 14.958 1.00 91.75 159 ASN A CA 1
ATOM 1267 C C . ASN A 1 159 ? 4.586 14.779 15.395 1.00 91.75 159 ASN A C 1
ATOM 1269 O O . ASN A 1 159 ? 5.423 14.392 14.575 1.00 91.75 159 ASN A O 1
ATOM 1273 N N . ALA A 1 160 ? 4.565 14.327 16.655 1.00 92.44 160 ALA A N 1
ATOM 1274 C CA . ALA A 1 160 ? 5.481 13.303 17.152 1.00 92.44 160 ALA A CA 1
ATOM 1275 C C . ALA A 1 160 ? 5.361 12.002 16.341 1.00 92.44 160 ALA A C 1
ATOM 1277 O O . ALA A 1 160 ? 6.371 11.451 15.899 1.00 92.44 160 ALA A O 1
ATOM 1278 N N . PHE A 1 161 ? 4.135 11.548 16.069 1.00 92.31 161 PHE A N 1
ATOM 1279 C CA . PHE A 1 161 ? 3.890 10.359 15.252 1.00 92.31 161 PHE A CA 1
ATOM 1280 C C . PHE A 1 161 ? 4.370 10.513 13.801 1.00 92.31 161 PHE A C 1
ATOM 1282 O O . PHE A 1 161 ? 5.052 9.620 13.297 1.00 92.31 161 PHE A O 1
ATOM 1289 N N . CYS A 1 162 ? 4.088 11.638 13.138 1.00 91.88 162 CYS A N 1
ATOM 1290 C CA . CYS A 1 162 ? 4.557 11.932 11.781 1.00 91.88 162 CYS A CA 1
ATOM 1291 C C . CYS A 1 162 ? 6.086 11.973 11.706 1.00 91.88 162 CYS A C 1
ATOM 1293 O O . CYS A 1 162 ? 6.668 11.386 10.791 1.00 91.88 162 CYS A O 1
ATOM 1295 N N . LYS A 1 163 ? 6.743 12.589 12.697 1.00 91.31 163 LYS A N 1
ATOM 1296 C CA . LYS A 1 163 ? 8.206 12.617 12.798 1.00 91.31 163 LYS A CA 1
ATOM 1297 C C . LYS A 1 163 ? 8.781 11.206 12.916 1.00 91.31 163 LYS A C 1
ATOM 1299 O O . LYS A 1 163 ? 9.651 10.836 12.131 1.00 91.31 163 LYS A O 1
ATOM 1304 N N . LYS A 1 164 ? 8.246 10.388 13.830 1.00 91.50 164 LYS A N 1
ATOM 1305 C CA . LYS A 1 164 ? 8.657 8.983 13.981 1.00 91.50 164 LYS A CA 1
ATOM 1306 C C . LYS A 1 164 ? 8.413 8.167 12.721 1.00 91.50 164 LYS A C 1
ATOM 1308 O O . LYS A 1 164 ? 9.261 7.372 12.323 1.00 91.50 164 LYS A O 1
ATOM 1313 N N . LEU A 1 165 ? 7.285 8.384 12.056 1.00 90.12 165 LEU A N 1
ATOM 1314 C CA . LEU A 1 165 ? 6.980 7.716 10.800 1.00 90.12 165 LEU A CA 1
ATOM 1315 C C . LEU A 1 165 ? 7.976 8.092 9.694 1.00 90.12 165 LEU A C 1
ATOM 1317 O O . LEU A 1 165 ? 8.469 7.192 9.017 1.00 90.12 165 LEU A O 1
ATOM 1321 N N . SER A 1 166 ? 8.310 9.377 9.537 1.00 88.75 166 SER A N 1
ATOM 1322 C CA . SER A 1 166 ? 9.317 9.834 8.568 1.00 88.75 166 SER A CA 1
ATOM 1323 C C . SER A 1 166 ? 10.706 9.257 8.883 1.00 88.75 166 SER A C 1
ATOM 1325 O O . SER A 1 166 ? 11.343 8.690 7.994 1.00 88.75 166 SER A O 1
ATOM 1327 N N . GLU A 1 167 ? 11.136 9.260 10.153 1.00 88.38 167 GLU A N 1
ATOM 1328 C CA . GLU A 1 167 ? 12.386 8.614 10.598 1.00 88.38 167 GLU A CA 1
ATOM 1329 C C . GLU A 1 167 ? 12.432 7.130 10.180 1.00 88.38 167 GLU A C 1
ATOM 1331 O O . GLU A 1 167 ? 13.384 6.679 9.537 1.00 88.38 167 GLU A O 1
ATOM 1336 N N . HIS A 1 168 ? 11.371 6.369 10.468 1.00 86.69 168 HIS A N 1
ATOM 1337 C CA . HIS A 1 168 ? 11.279 4.945 10.116 1.00 86.69 168 HIS A CA 1
ATOM 1338 C C . HIS A 1 168 ? 11.157 4.677 8.612 1.00 86.69 168 HIS A C 1
ATOM 1340 O O . HIS A 1 168 ? 11.503 3.580 8.156 1.00 86.69 168 HIS A O 1
ATOM 1346 N N . LEU A 1 169 ? 10.645 5.630 7.832 1.00 84.38 169 LEU A N 1
ATOM 1347 C CA . LEU A 1 169 ? 10.641 5.548 6.372 1.00 84.38 169 LEU A CA 1
ATOM 1348 C C . LEU A 1 169 ? 12.046 5.796 5.813 1.00 84.38 169 LEU A C 1
ATOM 1350 O O . LEU A 1 169 ? 12.492 5.020 4.971 1.00 84.38 169 LEU A O 1
ATOM 1354 N N . HIS A 1 170 ? 12.782 6.780 6.329 1.00 81.75 170 HIS A N 1
ATOM 1355 C CA . HIS A 1 170 ? 14.160 7.053 5.909 1.00 81.75 170 HIS A CA 1
ATOM 1356 C C . HIS A 1 170 ? 15.144 5.943 6.300 1.00 81.75 170 HIS A C 1
ATOM 1358 O O . HIS A 1 170 ? 16.010 5.576 5.505 1.00 81.75 170 HIS A O 1
ATOM 1364 N N . LEU A 1 171 ? 14.972 5.337 7.478 1.00 82.06 171 LEU A N 1
ATOM 1365 C CA . LEU A 1 171 ? 15.776 4.188 7.916 1.00 82.06 171 LEU A CA 1
ATOM 1366 C C . LEU A 1 171 ? 15.505 2.918 7.102 1.00 82.06 171 LEU A C 1
ATOM 1368 O O . LEU A 1 171 ? 16.349 2.019 7.035 1.00 82.06 171 LEU A O 1
ATOM 1372 N N . ALA A 1 172 ? 14.331 2.807 6.476 1.00 74.62 172 ALA A N 1
ATOM 1373 C CA . ALA A 1 172 ? 14.065 1.697 5.583 1.00 74.62 172 ALA A CA 1
ATOM 1374 C C . ALA A 1 172 ? 14.964 1.838 4.349 1.00 74.62 172 ALA A C 1
ATOM 1376 O O . ALA A 1 172 ? 14.737 2.692 3.498 1.00 74.62 172 ALA A O 1
ATOM 1377 N N . THR A 1 173 ? 15.942 0.938 4.198 1.00 69.25 173 THR A N 1
ATOM 1378 C CA . THR A 1 173 ? 16.889 0.903 3.060 1.00 69.25 173 THR A CA 1
ATOM 1379 C C . THR A 1 173 ? 16.214 1.041 1.694 1.00 69.25 173 THR A C 1
ATOM 1381 O O . THR A 1 173 ? 16.792 1.570 0.752 1.00 69.25 173 THR A O 1
ATOM 1384 N N . ARG A 1 174 ? 14.963 0.584 1.594 1.00 68.38 174 ARG A N 1
ATOM 1385 C CA . ARG A 1 174 ? 14.123 0.648 0.400 1.00 68.38 174 ARG A CA 1
ATOM 1386 C C . ARG A 1 174 ? 13.589 2.052 0.063 1.00 68.38 174 ARG A C 1
ATOM 1388 O O . ARG A 1 174 ? 13.300 2.299 -1.107 1.00 68.38 174 ARG A O 1
ATOM 1395 N N . PHE A 1 175 ? 13.398 2.919 1.057 1.00 78.00 175 PHE A N 1
ATOM 1396 C CA . PHE A 1 175 ? 12.800 4.258 0.919 1.00 78.00 175 PHE A CA 1
ATOM 1397 C C . PHE A 1 175 ? 13.738 5.390 1.317 1.00 78.00 175 PHE A C 1
ATOM 1399 O O . PHE A 1 175 ? 13.365 6.549 1.158 1.00 78.00 175 PHE A O 1
ATOM 1406 N N . ASN A 1 176 ? 14.947 5.060 1.772 1.00 78.62 176 ASN A N 1
ATOM 1407 C CA . ASN A 1 176 ? 15.991 6.033 2.034 1.00 78.62 176 ASN A CA 1
ATOM 1408 C C . ASN A 1 176 ? 16.160 6.981 0.836 1.00 78.62 176 ASN A C 1
ATOM 1410 O O . ASN A 1 176 ? 16.203 6.530 -0.315 1.00 78.62 176 ASN A O 1
ATOM 1414 N N . GLU A 1 177 ? 16.203 8.284 1.122 1.00 81.62 177 GLU A N 1
ATOM 1415 C CA . GLU A 1 177 ? 16.260 9.366 0.131 1.00 81.62 177 GLU A CA 1
ATOM 1416 C C . GLU A 1 177 ? 15.240 9.175 -1.009 1.00 81.62 177 GLU A C 1
ATOM 1418 O O . GLU A 1 177 ? 15.568 9.193 -2.199 1.00 81.62 177 GLU A O 1
ATOM 1423 N N . HIS A 1 178 ? 13.992 8.889 -0.622 1.00 84.00 178 HIS A N 1
ATOM 1424 C CA . HIS A 1 178 ? 12.847 8.640 -1.507 1.00 84.00 178 HIS A CA 1
ATOM 1425 C C . HIS A 1 178 ? 13.044 7.479 -2.496 1.00 84.00 178 HIS A C 1
ATOM 1427 O O . HIS A 1 178 ? 12.400 7.418 -3.545 1.00 84.00 178 HIS A O 1
ATOM 1433 N N . GLY A 1 179 ? 13.928 6.532 -2.173 1.00 81.12 179 GLY A N 1
ATOM 1434 C CA . GLY A 1 179 ? 14.207 5.367 -3.009 1.00 81.12 179 GLY A CA 1
ATOM 1435 C C . GLY A 1 179 ? 14.999 5.687 -4.279 1.00 81.12 179 GLY A C 1
ATOM 1436 O O . GLY A 1 179 ? 15.036 4.848 -5.180 1.00 81.12 179 GLY A O 1
ATOM 1437 N N . ARG A 1 180 ? 15.648 6.859 -4.363 1.00 81.81 180 ARG A N 1
ATOM 1438 C CA . ARG A 1 180 ? 16.407 7.302 -5.551 1.00 81.81 180 ARG A CA 1
ATOM 1439 C C . ARG A 1 180 ? 17.546 6.362 -5.958 1.00 81.81 180 ARG A C 1
ATOM 1441 O O . ARG A 1 180 ? 17.885 6.281 -7.132 1.00 81.81 180 ARG A O 1
ATOM 1448 N N . HIS A 1 181 ? 18.087 5.610 -5.001 1.00 84.06 181 HIS A N 1
ATOM 1449 C CA . HIS A 1 181 ? 19.144 4.616 -5.230 1.00 84.06 181 HIS A CA 1
ATOM 1450 C C . HIS A 1 181 ? 18.626 3.280 -5.760 1.00 84.06 181 HIS A C 1
ATOM 1452 O O . HIS A 1 181 ? 19.410 2.418 -6.158 1.00 84.06 181 HIS A O 1
ATOM 1458 N N . ASN A 1 182 ? 17.309 3.071 -5.756 1.00 87.38 182 ASN A N 1
ATOM 1459 C CA . ASN A 1 182 ? 16.727 1.854 -6.288 1.00 87.38 182 ASN A CA 1
ATOM 1460 C C . ASN A 1 182 ? 16.723 1.911 -7.822 1.00 87.38 182 ASN A C 1
ATOM 1462 O O . ASN A 1 182 ? 15.939 2.640 -8.434 1.00 87.38 182 ASN A O 1
ATOM 1466 N N . GLN A 1 183 ? 17.580 1.096 -8.439 1.00 88.38 183 GLN A N 1
ATOM 1467 C CA . GLN A 1 183 ? 17.743 1.071 -9.893 1.00 88.38 183 GLN A CA 1
ATOM 1468 C C . GLN A 1 183 ? 16.444 0.734 -10.629 1.00 88.38 183 GLN A C 1
ATOM 1470 O O . GLN A 1 183 ? 16.202 1.307 -11.685 1.00 88.38 183 GLN A O 1
ATOM 1475 N N . HIS A 1 184 ? 15.588 -0.137 -10.082 1.00 89.31 184 HIS A N 1
ATOM 1476 C CA . HIS A 1 184 ? 14.314 -0.479 -10.720 1.00 89.31 184 HIS A CA 1
ATOM 1477 C C . HIS A 1 184 ? 13.360 0.717 -10.733 1.00 89.31 184 HIS A C 1
ATOM 1479 O O . HIS A 1 184 ? 12.751 1.000 -11.760 1.00 89.31 184 HIS A O 1
ATOM 1485 N N . TYR A 1 185 ? 13.287 1.475 -9.633 1.00 90.31 185 TYR A N 1
ATOM 1486 C CA . TYR A 1 185 ? 12.439 2.671 -9.570 1.00 90.31 185 TYR A CA 1
ATOM 1487 C C . TYR A 1 185 ? 12.913 3.728 -10.564 1.00 90.31 185 TYR A C 1
ATOM 1489 O O . TYR A 1 185 ? 12.104 4.337 -11.260 1.00 90.31 185 TYR A O 1
ATOM 1497 N N . ALA A 1 186 ? 14.229 3.925 -10.643 1.00 90.31 186 ALA A N 1
ATOM 1498 C CA . ALA A 1 186 ? 14.832 4.888 -11.547 1.00 90.31 186 ALA A CA 1
ATOM 1499 C C . ALA A 1 186 ? 14.679 4.483 -13.024 1.00 90.31 186 ALA A C 1
ATOM 1501 O O . ALA A 1 186 ? 14.250 5.304 -13.835 1.00 90.31 186 ALA A O 1
ATOM 1502 N N . LEU A 1 187 ? 14.938 3.217 -13.367 1.00 90.69 187 LEU A N 1
ATOM 1503 C CA . LEU A 1 187 ? 14.760 2.683 -14.721 1.00 90.69 187 LEU A CA 1
ATOM 1504 C C . LEU A 1 187 ? 13.311 2.784 -15.185 1.00 90.69 187 LEU A C 1
ATOM 1506 O O . LEU A 1 187 ? 13.046 3.230 -16.297 1.00 90.69 187 LEU A O 1
ATOM 1510 N N . GLU A 1 188 ? 12.360 2.396 -14.344 1.00 90.50 188 GLU A N 1
ATOM 1511 C CA . GLU A 1 188 ? 10.958 2.472 -14.728 1.00 90.50 188 GLU A CA 1
ATOM 1512 C C . GLU A 1 188 ? 10.457 3.911 -14.816 1.00 90.50 188 GLU A C 1
ATOM 1514 O O . GLU A 1 188 ? 9.688 4.226 -15.719 1.00 90.50 188 GLU A O 1
ATOM 1519 N N . ASN A 1 189 ? 10.930 4.814 -13.952 1.00 91.81 189 ASN A N 1
ATOM 1520 C CA . ASN A 1 189 ? 10.643 6.243 -14.088 1.00 91.81 189 ASN A CA 1
ATOM 1521 C C . ASN A 1 189 ? 11.188 6.813 -15.409 1.00 91.81 189 ASN A C 1
ATOM 1523 O O . ASN A 1 189 ? 10.530 7.643 -16.039 1.00 91.81 189 ASN A O 1
ATOM 1527 N N . LEU A 1 190 ? 12.370 6.352 -15.835 1.00 91.06 190 LEU A N 1
ATOM 1528 C CA . LEU A 1 190 ? 13.000 6.718 -17.103 1.00 91.06 190 LEU A CA 1
ATOM 1529 C C . LEU A 1 190 ? 12.215 6.187 -18.310 1.00 91.06 190 LEU A C 1
ATOM 1531 O O . LEU A 1 190 ? 11.951 6.940 -19.243 1.00 91.06 190 LEU A O 1
ATOM 1535 N N . LEU A 1 191 ? 11.810 4.917 -18.276 1.00 90.50 191 LEU A N 1
ATOM 1536 C CA . LEU A 1 191 ? 11.123 4.236 -19.381 1.00 90.50 191 LEU A CA 1
ATOM 1537 C C . LEU A 1 191 ? 9.617 4.515 -19.436 1.00 90.50 191 LEU A C 1
ATOM 1539 O O . LEU A 1 191 ? 8.945 4.116 -20.388 1.00 90.50 191 LEU A O 1
ATOM 1543 N N . TYR A 1 192 ? 9.047 5.177 -18.432 1.00 88.62 192 TYR A N 1
ATOM 1544 C CA . TYR A 1 192 ? 7.630 5.507 -18.454 1.00 88.62 192 TYR A CA 1
ATOM 1545 C C . TYR A 1 192 ? 7.373 6.707 -19.386 1.00 88.62 192 TYR A C 1
ATOM 1547 O O . TYR A 1 192 ? 7.880 7.797 -19.106 1.00 88.62 192 TYR A O 1
ATOM 1555 N N . PRO A 1 193 ? 6.562 6.569 -20.458 1.00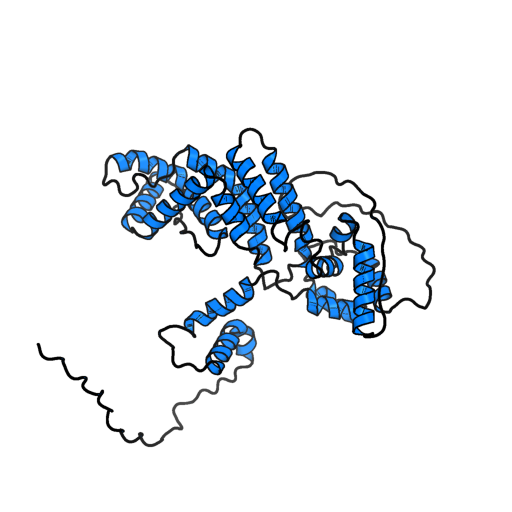 87.38 193 PRO A N 1
ATOM 1556 C CA . PRO A 1 193 ? 6.415 7.587 -21.510 1.00 87.38 193 PRO A CA 1
ATOM 1557 C C . PRO A 1 193 ? 5.957 8.961 -21.022 1.00 87.38 193 PRO A C 1
ATOM 1559 O O . PRO A 1 193 ? 6.289 9.971 -21.642 1.00 87.38 193 PRO A O 1
ATOM 1562 N N . TYR A 1 194 ? 5.206 8.996 -19.920 1.00 84.56 194 TYR A N 1
ATOM 1563 C CA . TYR A 1 194 ? 4.758 10.230 -19.282 1.00 84.56 194 TYR A CA 1
ATOM 1564 C C . TYR A 1 194 ? 5.828 10.844 -18.368 1.00 84.56 194 TYR A C 1
ATOM 1566 O O . TYR A 1 194 ? 5.926 12.062 -18.297 1.00 84.56 194 TYR A O 1
ATOM 1574 N N . LEU A 1 195 ? 6.638 10.048 -17.658 1.00 85.12 195 LEU A N 1
ATOM 1575 C CA . LEU A 1 195 ? 7.594 10.561 -16.663 1.00 85.12 195 LEU A CA 1
ATOM 1576 C C . LEU A 1 195 ? 8.955 10.872 -17.285 1.00 85.12 195 LEU A C 1
ATOM 1578 O O . LEU A 1 195 ? 9.524 11.904 -16.946 1.00 85.12 195 LEU A O 1
ATOM 1582 N N . ARG A 1 196 ? 9.465 10.018 -18.182 1.00 87.50 196 ARG A N 1
ATOM 1583 C CA . ARG A 1 196 ? 10.744 10.191 -18.902 1.00 87.50 196 ARG A CA 1
ATOM 1584 C C . ARG A 1 196 ? 11.901 10.659 -18.012 1.00 87.50 196 ARG A C 1
ATOM 1586 O O . ARG A 1 196 ? 12.646 11.580 -18.345 1.00 87.50 196 ARG A O 1
ATOM 1593 N N . GLY A 1 197 ? 12.008 10.062 -16.827 1.00 86.88 197 GLY A N 1
ATOM 1594 C CA . GLY A 1 197 ? 13.064 10.374 -15.867 1.00 86.88 197 GLY A CA 1
ATOM 1595 C C . GLY A 1 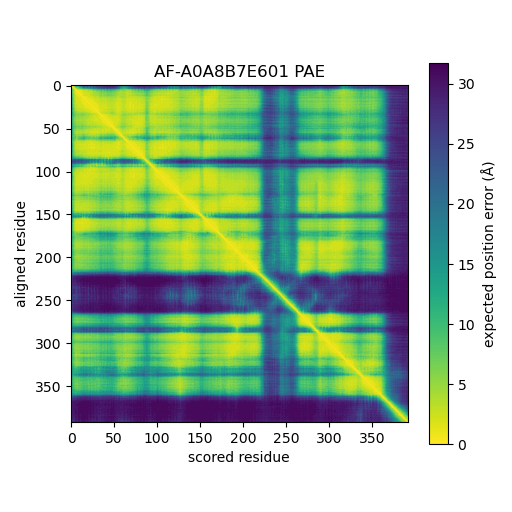197 ? 12.896 11.720 -15.157 1.00 86.88 197 GLY A C 1
ATOM 1596 O O . GLY A 1 197 ? 13.869 12.228 -14.606 1.00 86.88 197 GLY A O 1
ATOM 1597 N N . TYR A 1 198 ? 11.695 12.307 -15.137 1.00 86.94 198 TYR A N 1
ATOM 1598 C CA . TYR A 1 198 ? 11.409 13.572 -14.448 1.00 86.94 198 TYR A CA 1
ATOM 1599 C C . TYR A 1 198 ? 11.928 13.589 -13.004 1.00 86.94 198 TYR A C 1
ATOM 1601 O O . TYR A 1 198 ? 12.619 14.523 -12.606 1.00 86.94 198 TYR A O 1
ATOM 1609 N N . MET A 1 199 ? 11.669 12.525 -12.234 1.00 88.31 199 MET A N 1
ATOM 1610 C CA . MET A 1 199 ? 12.149 12.454 -10.849 1.00 88.31 199 MET A CA 1
ATOM 1611 C C . MET A 1 199 ? 13.676 12.381 -10.787 1.00 88.31 199 MET A C 1
ATOM 1613 O O . MET A 1 199 ? 14.285 12.963 -9.898 1.00 88.31 199 MET A O 1
ATOM 1617 N N . LEU A 1 200 ? 14.315 11.720 -11.753 1.00 89.12 200 LEU A N 1
ATOM 1618 C CA . LEU A 1 200 ? 15.775 11.663 -11.829 1.00 89.12 200 LEU A CA 1
ATOM 1619 C C . LEU A 1 200 ? 16.379 13.042 -12.108 1.00 89.12 200 LEU A C 1
ATOM 1621 O O . LEU A 1 200 ? 17.435 13.361 -11.566 1.00 89.12 200 LEU A O 1
ATOM 1625 N N . ARG A 1 201 ? 15.709 13.867 -12.923 1.00 89.62 201 ARG A N 1
ATOM 1626 C CA . ARG A 1 201 ? 16.116 15.258 -13.180 1.00 89.62 201 ARG A CA 1
ATOM 1627 C C . ARG A 1 201 ? 15.951 16.109 -11.929 1.00 89.62 201 ARG A C 1
ATOM 1629 O O . ARG A 1 201 ? 16.881 16.818 -11.571 1.00 89.62 201 ARG A O 1
ATOM 1636 N N . HIS A 1 202 ? 14.828 15.959 -11.227 1.00 87.06 202 HIS A N 1
ATOM 1637 C CA . HIS A 1 202 ? 14.591 16.618 -9.940 1.00 87.06 202 HIS A CA 1
ATOM 1638 C C . HIS A 1 202 ? 15.689 16.295 -8.910 1.00 87.06 202 HIS A C 1
ATOM 1640 O O . HIS A 1 202 ? 16.165 17.182 -8.211 1.00 87.06 202 HIS A O 1
ATOM 1646 N N . TYR A 1 203 ? 16.155 15.044 -8.854 1.00 86.38 203 TYR A N 1
ATOM 1647 C CA . TYR A 1 203 ? 17.267 14.652 -7.981 1.00 86.38 203 TYR A CA 1
ATOM 1648 C C . TYR A 1 203 ? 18.663 14.979 -8.537 1.00 86.38 203 TYR A C 1
ATOM 1650 O O . TYR A 1 203 ? 19.649 14.734 -7.844 1.00 86.38 203 TYR A O 1
ATOM 1658 N N . GLY A 1 204 ? 18.775 15.495 -9.765 1.00 87.62 204 GLY A N 1
ATOM 1659 C CA . GLY A 1 204 ? 20.058 15.786 -10.412 1.00 87.62 204 GLY A CA 1
ATOM 1660 C C . GLY A 1 204 ? 20.874 14.549 -10.812 1.00 87.62 204 GLY A C 1
ATOM 1661 O O . GLY A 1 204 ? 22.075 14.665 -11.022 1.00 87.62 204 GLY A O 1
ATOM 1662 N N . ILE A 1 205 ? 20.245 13.373 -10.915 1.00 89.00 205 ILE A N 1
ATOM 1663 C CA . ILE A 1 205 ? 20.908 12.086 -11.216 1.00 89.00 205 ILE A CA 1
ATOM 1664 C C . ILE A 1 205 ? 20.594 11.553 -12.621 1.00 89.00 205 ILE A C 1
ATOM 1666 O O . ILE A 1 205 ? 21.068 10.485 -12.995 1.00 89.00 205 ILE A O 1
ATOM 1670 N N . PHE A 1 206 ? 19.775 12.263 -13.402 1.00 89.81 206 PHE A N 1
ATOM 1671 C CA . PHE A 1 206 ? 19.291 11.798 -14.707 1.00 89.81 206 PHE A CA 1
ATOM 1672 C C . PHE A 1 206 ? 20.421 11.414 -15.671 1.00 89.81 206 PHE A C 1
ATOM 1674 O O . PHE A 1 206 ? 20.395 10.327 -16.247 1.00 89.81 206 PHE A O 1
ATOM 1681 N N . GLU A 1 207 ? 21.412 12.287 -15.842 1.00 87.94 207 GLU A N 1
ATOM 1682 C CA . GLU A 1 207 ? 22.498 12.081 -16.806 1.00 87.94 207 GLU A CA 1
ATOM 1683 C C . GLU A 1 207 ? 23.425 10.942 -16.379 1.00 87.94 207 GLU A C 1
ATOM 1685 O O . GLU A 1 207 ? 23.742 10.061 -17.177 1.00 87.94 207 GLU A O 1
ATOM 1690 N N . GLU A 1 208 ? 23.818 10.926 -15.102 1.00 88.75 208 GLU A N 1
ATOM 1691 C CA . GLU A 1 208 ? 24.635 9.860 -14.519 1.00 88.75 208 GLU A CA 1
ATOM 1692 C C . GLU A 1 208 ? 23.953 8.500 -14.646 1.00 88.75 208 GLU A C 1
ATOM 1694 O O . GLU A 1 208 ? 24.567 7.533 -15.102 1.00 88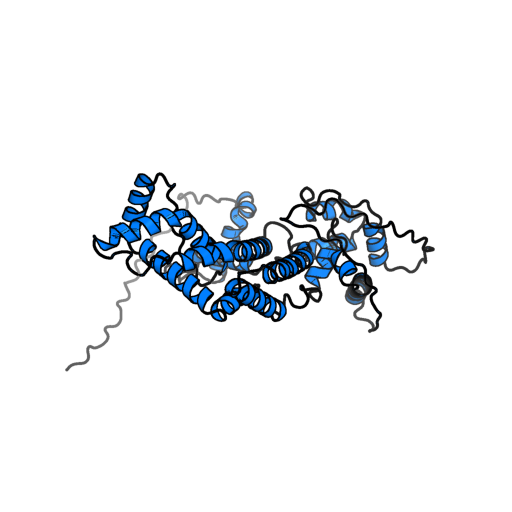.75 208 GLU A O 1
ATOM 1699 N N . PHE A 1 209 ? 22.666 8.441 -14.306 1.00 89.56 209 PHE A N 1
ATOM 1700 C CA . PHE A 1 209 ? 21.893 7.215 -14.367 1.00 89.56 209 PHE A CA 1
ATOM 1701 C C . PHE A 1 209 ? 21.700 6.725 -15.803 1.00 89.56 209 PHE A C 1
ATOM 1703 O O . PHE A 1 209 ? 21.910 5.548 -16.077 1.00 89.56 209 PHE A O 1
ATOM 1710 N N . THR A 1 210 ? 21.349 7.614 -16.735 1.00 88.06 210 THR A N 1
ATOM 1711 C CA . THR A 1 210 ? 21.146 7.242 -18.146 1.00 88.06 210 THR A CA 1
ATOM 1712 C C . THR A 1 210 ? 22.439 6.710 -18.757 1.00 88.06 210 THR A C 1
ATOM 1714 O O . THR A 1 210 ? 22.431 5.652 -19.386 1.00 88.06 210 THR A O 1
ATOM 1717 N N . ARG A 1 211 ? 23.572 7.370 -18.488 1.00 87.62 211 ARG A N 1
ATOM 1718 C CA . ARG A 1 211 ? 24.896 6.898 -18.916 1.00 87.62 211 ARG A CA 1
ATOM 1719 C C . ARG A 1 211 ? 25.226 5.532 -18.326 1.00 87.62 211 ARG A C 1
ATOM 1721 O O . ARG A 1 211 ? 25.714 4.663 -19.041 1.00 87.62 211 ARG A O 1
ATOM 1728 N N . LYS A 1 212 ? 24.923 5.320 -17.041 1.00 88.62 212 LYS A N 1
ATOM 1729 C CA . LYS A 1 212 ? 25.089 4.015 -16.395 1.00 88.62 212 LYS A CA 1
ATOM 1730 C C . LYS A 1 212 ? 24.269 2.936 -17.101 1.00 88.62 212 LYS A C 1
ATOM 1732 O O . LYS A 1 212 ? 24.812 1.886 -17.396 1.00 88.62 212 LYS A O 1
ATOM 1737 N N . VAL A 1 213 ? 23.002 3.195 -17.422 1.00 87.12 213 VAL A N 1
ATOM 1738 C CA . VAL A 1 213 ? 22.131 2.229 -18.117 1.00 87.12 213 VAL A CA 1
ATOM 1739 C C . VAL A 1 213 ? 22.646 1.906 -19.520 1.00 87.12 213 VAL A C 1
ATOM 1741 O O . VAL A 1 213 ? 22.650 0.740 -19.911 1.00 87.12 213 VAL A O 1
ATOM 1744 N N . ILE A 1 214 ? 23.109 2.914 -20.264 1.00 85.94 214 ILE A N 1
ATOM 1745 C CA . ILE A 1 214 ? 23.727 2.719 -21.584 1.00 85.94 214 ILE A CA 1
ATOM 1746 C C . ILE A 1 214 ? 24.971 1.834 -21.452 1.00 85.94 214 ILE A C 1
ATOM 1748 O O . ILE A 1 214 ? 25.098 0.848 -22.175 1.00 85.94 214 ILE A O 1
ATOM 1752 N N . ASN A 1 215 ? 25.843 2.137 -20.489 1.00 85.06 215 ASN A N 1
ATOM 1753 C CA . ASN A 1 215 ? 27.063 1.374 -20.243 1.00 85.06 215 ASN A CA 1
ATOM 1754 C C . ASN A 1 215 ? 26.772 -0.046 -19.752 1.00 85.06 215 ASN A C 1
ATOM 1756 O O . ASN A 1 215 ? 27.424 -0.974 -20.209 1.00 85.06 215 ASN A O 1
ATOM 1760 N N . ASP A 1 216 ? 25.798 -0.241 -18.864 1.00 83.50 216 ASP A N 1
ATOM 1761 C CA . ASP A 1 216 ? 25.403 -1.557 -18.350 1.00 83.50 216 ASP A CA 1
ATOM 1762 C C . ASP A 1 216 ? 24.801 -2.424 -19.469 1.00 83.50 216 ASP A C 1
ATOM 1764 O O . ASP A 1 216 ? 25.054 -3.625 -19.519 1.00 83.50 216 ASP A O 1
ATOM 1768 N N . HIS A 1 217 ? 24.053 -1.830 -20.408 1.00 77.75 217 HIS A N 1
ATOM 1769 C CA . HIS A 1 217 ? 23.575 -2.534 -21.600 1.00 77.75 217 HIS A CA 1
ATOM 1770 C C . HIS A 1 217 ? 24.735 -2.918 -22.522 1.00 77.75 217 HIS A C 1
ATOM 1772 O O . HIS A 1 217 ? 24.850 -4.079 -22.908 1.00 77.75 217 HIS A O 1
ATOM 1778 N N . LEU A 1 218 ? 25.643 -1.972 -22.782 1.00 69.56 218 LEU A N 1
ATOM 1779 C CA . LEU A 1 218 ? 26.875 -2.233 -23.522 1.00 69.56 218 LEU A CA 1
ATOM 1780 C C . LEU A 1 218 ? 27.738 -3.286 -22.828 1.00 69.56 218 LEU A C 1
ATOM 1782 O O . LEU A 1 218 ? 28.371 -4.048 -23.533 1.00 69.56 218 LEU A O 1
ATOM 1786 N N . SER A 1 219 ? 27.732 -3.365 -21.492 1.00 60.34 219 SER A N 1
ATOM 1787 C CA . SER A 1 219 ? 28.499 -4.326 -20.682 1.00 60.34 219 SER A CA 1
ATOM 1788 C C . SER A 1 219 ? 27.814 -5.689 -20.540 1.00 60.34 219 SER A C 1
ATOM 1790 O O . SER A 1 219 ? 28.465 -6.710 -20.348 1.00 60.34 219 SER A O 1
ATOM 1792 N N . SER A 1 220 ? 26.489 -5.745 -20.649 1.00 56.88 220 SER A N 1
ATOM 1793 C CA . SER A 1 220 ? 25.775 -7.012 -20.828 1.00 56.88 220 SER A CA 1
ATOM 1794 C C . SER A 1 220 ? 26.083 -7.614 -22.201 1.00 56.88 220 SER A C 1
ATOM 1796 O O . SER A 1 220 ? 26.137 -8.837 -22.323 1.00 56.88 220 SER A O 1
ATOM 1798 N N . ASP A 1 221 ? 26.321 -6.761 -23.200 1.00 47.91 221 ASP A N 1
ATOM 1799 C CA . ASP A 1 221 ? 26.882 -7.146 -24.499 1.00 47.91 221 ASP A CA 1
ATOM 1800 C C . ASP A 1 221 ? 28.426 -7.276 -24.451 1.00 47.91 221 ASP A C 1
ATOM 1802 O O . ASP A 1 221 ? 29.018 -7.992 -25.257 1.00 47.91 221 ASP A O 1
ATOM 1806 N N . ALA A 1 222 ? 29.081 -6.646 -23.469 1.00 38.47 222 ALA A N 1
ATOM 1807 C CA . ALA A 1 222 ? 30.524 -6.602 -23.251 1.00 38.47 222 ALA A CA 1
ATOM 1808 C C . ALA A 1 222 ? 30.883 -6.933 -21.791 1.00 38.47 222 ALA A C 1
ATOM 1810 O O . ALA A 1 222 ? 31.151 -6.055 -20.968 1.00 38.47 222 ALA A O 1
ATOM 1811 N N . VAL A 1 223 ? 31.041 -8.224 -21.481 1.00 39.72 223 VAL A N 1
ATOM 1812 C CA . VAL A 1 223 ? 31.911 -8.725 -20.390 1.00 39.72 223 VAL A CA 1
ATOM 1813 C C . VAL A 1 223 ? 33.380 -8.388 -20.731 1.00 39.72 223 VAL A C 1
ATOM 1815 O O . VAL A 1 223 ? 34.288 -9.209 -20.772 1.00 39.72 223 VAL A O 1
ATOM 1818 N N . SER A 1 224 ? 33.630 -7.137 -21.087 1.00 29.12 224 SER A N 1
ATOM 1819 C CA . SER A 1 224 ? 34.872 -6.597 -21.594 1.00 29.12 224 SER A CA 1
ATOM 1820 C C . SER A 1 224 ? 34.876 -5.107 -21.264 1.00 29.12 224 SER A C 1
ATOM 1822 O O . SER A 1 224 ? 34.413 -4.282 -22.038 1.00 29.12 224 SER A O 1
ATOM 1824 N N . ILE A 1 225 ? 35.497 -4.812 -20.119 1.00 28.23 225 ILE A N 1
ATOM 1825 C CA . ILE A 1 225 ? 36.293 -3.597 -19.882 1.00 28.23 225 ILE A CA 1
ATOM 1826 C C . ILE A 1 225 ? 35.536 -2.398 -19.261 1.00 28.23 225 ILE A C 1
ATOM 1828 O O . ILE A 1 225 ? 35.073 -1.478 -19.918 1.00 28.23 225 ILE A O 1
ATOM 1832 N N . SER A 1 226 ? 35.492 -2.451 -17.924 1.00 25.44 226 SER A N 1
ATOM 1833 C CA . SER A 1 226 ? 35.903 -1.432 -16.932 1.00 25.44 226 SER A CA 1
ATOM 1834 C C . SER A 1 226 ? 35.536 0.062 -17.080 1.00 25.44 226 SER A C 1
ATOM 1836 O O . SER A 1 226 ? 36.131 0.796 -17.858 1.00 25.44 226 SER A O 1
ATOM 1838 N N . GLU A 1 227 ? 34.713 0.495 -16.115 1.00 27.55 227 GLU A N 1
ATOM 1839 C CA . GLU A 1 227 ? 34.915 1.573 -15.120 1.00 27.55 227 GLU A CA 1
ATOM 1840 C C . GLU A 1 227 ? 35.150 3.065 -15.496 1.00 27.55 227 GLU A C 1
ATOM 1842 O O . GLU A 1 227 ? 36.182 3.450 -16.032 1.00 27.55 227 GLU A O 1
ATOM 1847 N N . LYS A 1 228 ? 34.264 3.887 -14.881 1.00 27.45 228 LYS A N 1
ATOM 1848 C CA . LYS A 1 228 ? 34.495 5.104 -14.048 1.00 27.45 228 LYS A CA 1
ATOM 1849 C C . LYS A 1 228 ? 34.334 6.527 -14.641 1.00 27.45 228 LYS A C 1
ATOM 1851 O O . LYS A 1 228 ? 35.179 7.007 -15.381 1.00 27.45 228 LYS A O 1
ATOM 1856 N N . ASN A 1 229 ? 33.325 7.244 -14.100 1.00 28.95 229 ASN A N 1
ATOM 1857 C CA . ASN A 1 229 ? 33.411 8.476 -13.263 1.00 28.95 229 ASN A CA 1
ATOM 1858 C C . ASN A 1 229 ? 32.572 9.732 -13.652 1.00 28.95 229 ASN A C 1
ATOM 1860 O O . ASN A 1 229 ? 32.712 10.280 -14.735 1.00 28.95 229 ASN A O 1
ATOM 1864 N N . ASN A 1 230 ? 31.798 10.196 -12.644 1.00 26.94 230 ASN A N 1
ATOM 1865 C CA . ASN A 1 230 ? 31.527 11.555 -12.102 1.00 26.94 230 ASN A CA 1
ATOM 1866 C C . ASN A 1 230 ? 31.052 12.756 -12.969 1.00 26.94 230 ASN A C 1
ATOM 1868 O O . ASN A 1 230 ? 31.761 13.180 -13.871 1.00 26.94 230 ASN A O 1
ATOM 1872 N N . HIS A 1 231 ? 29.960 13.443 -12.549 1.00 29.28 231 HIS A N 1
ATOM 1873 C CA . HIS A 1 231 ? 29.986 14.772 -11.869 1.00 29.28 231 HIS A CA 1
ATOM 1874 C C . HIS A 1 231 ? 28.618 15.523 -11.763 1.00 29.28 231 HIS A C 1
ATOM 1876 O O . HIS A 1 231 ? 27.899 15.657 -12.740 1.00 29.28 231 HIS A O 1
ATOM 1882 N N . LYS A 1 232 ? 28.378 16.063 -10.546 1.00 23.55 232 LYS A N 1
ATOM 1883 C CA . LYS A 1 232 ? 27.717 17.308 -10.039 1.00 23.55 232 LYS A CA 1
ATOM 1884 C C . LYS A 1 232 ? 26.393 17.865 -10.627 1.00 23.55 232 LYS A C 1
ATOM 1886 O O . LYS A 1 232 ? 26.320 18.290 -11.769 1.00 23.55 232 LYS A O 1
ATOM 1891 N N . ALA A 1 233 ? 25.416 18.031 -9.721 1.00 24.45 233 ALA A N 1
ATOM 1892 C CA . ALA A 1 233 ? 24.064 18.573 -9.915 1.00 24.45 233 ALA A CA 1
ATOM 1893 C C . ALA A 1 233 ? 23.929 20.093 -9.652 1.00 24.45 233 ALA A C 1
ATOM 1895 O O . ALA A 1 233 ? 24.616 20.640 -8.786 1.00 24.45 233 ALA A O 1
ATOM 1896 N N . THR A 1 234 ? 22.954 20.729 -10.318 1.00 24.86 234 THR A N 1
ATOM 1897 C CA . THR A 1 234 ? 22.520 22.126 -10.102 1.00 24.86 234 THR A CA 1
ATOM 1898 C C . THR A 1 234 ? 21.019 22.165 -9.778 1.00 24.86 234 THR A C 1
ATOM 1900 O O . THR A 1 234 ? 20.237 21.444 -10.390 1.00 24.86 234 THR A O 1
ATOM 1903 N N . GLN A 1 235 ? 20.626 22.971 -8.785 1.00 26.19 235 GLN A N 1
ATOM 1904 C CA . GLN A 1 235 ? 19.276 23.023 -8.201 1.00 26.19 235 GLN A CA 1
ATOM 1905 C C . GLN A 1 235 ? 18.286 23.875 -9.014 1.00 26.19 235 GLN A C 1
ATOM 1907 O O . GLN A 1 235 ? 18.638 24.960 -9.471 1.00 26.19 235 GLN A O 1
ATOM 1912 N N . VAL A 1 236 ? 17.021 23.442 -9.073 1.00 27.03 236 VAL A N 1
ATOM 1913 C CA . VAL A 1 236 ? 15.868 24.242 -9.531 1.00 27.03 236 VAL A CA 1
ATOM 1914 C C . VAL A 1 236 ? 14.731 24.104 -8.507 1.00 27.03 236 VAL A C 1
ATOM 1916 O O . VAL A 1 236 ? 14.493 23.014 -7.991 1.00 27.03 236 VAL A O 1
ATOM 1919 N N . LYS A 1 237 ? 14.059 25.215 -8.173 1.00 26.19 237 LYS A N 1
ATOM 1920 C CA . LYS A 1 237 ? 12.976 25.285 -7.171 1.00 26.19 237 LYS A CA 1
ATOM 1921 C C . LYS A 1 237 ? 11.605 24.961 -7.776 1.00 26.19 237 LYS A C 1
ATOM 1923 O O . LYS A 1 237 ? 11.315 25.363 -8.896 1.00 26.19 237 LYS A O 1
ATOM 1928 N N . MET A 1 238 ? 10.757 24.298 -6.986 1.00 31.03 238 MET A N 1
ATOM 1929 C CA . MET A 1 238 ? 9.352 24.002 -7.297 1.00 31.03 238 MET A CA 1
ATOM 1930 C C . MET A 1 238 ? 8.397 25.038 -6.675 1.00 31.03 238 MET A C 1
ATOM 1932 O O . MET A 1 238 ? 8.681 25.519 -5.576 1.00 31.03 238 MET A O 1
ATOM 1936 N N . PRO A 1 239 ? 7.243 25.332 -7.304 1.00 27.02 239 PRO A N 1
ATOM 1937 C CA . PRO A 1 239 ? 6.120 25.964 -6.629 1.00 27.02 239 PRO A CA 1
ATOM 1938 C C . PRO A 1 239 ? 5.297 24.931 -5.841 1.00 27.02 239 PRO A C 1
ATOM 1940 O O . PRO A 1 239 ? 5.132 23.779 -6.249 1.00 27.02 239 PRO A O 1
ATOM 1943 N N . VAL A 1 240 ? 4.810 25.384 -4.689 1.00 32.72 240 VAL A N 1
ATOM 1944 C CA . VAL A 1 240 ? 3.974 24.665 -3.722 1.00 32.72 240 VAL A CA 1
ATOM 1945 C C . VAL A 1 240 ? 2.501 24.869 -4.086 1.00 32.72 240 VAL A C 1
ATOM 1947 O O . VAL A 1 240 ? 2.088 25.994 -4.358 1.00 32.72 240 VAL A O 1
ATOM 1950 N N . GLY A 1 241 ? 1.710 23.797 -4.067 1.00 26.70 241 GLY A N 1
ATOM 1951 C CA . GLY A 1 241 ? 0.259 23.832 -4.252 1.00 26.70 241 GLY A CA 1
ATOM 1952 C C . GLY A 1 241 ? -0.356 22.457 -3.992 1.00 26.70 241 GLY A C 1
ATOM 1953 O O . GLY A 1 241 ? 0.156 21.450 -4.469 1.00 26.70 241 GLY A O 1
ATOM 1954 N N . VAL A 1 242 ? -1.393 22.431 -3.162 1.00 27.11 242 VAL A N 1
ATOM 1955 C CA . VAL A 1 242 ? -1.893 21.281 -2.398 1.00 27.11 242 VAL A CA 1
ATOM 1956 C C . VAL A 1 242 ? -2.890 20.421 -3.198 1.00 27.11 242 VAL A C 1
ATOM 1958 O O . VAL A 1 242 ? -3.748 20.953 -3.888 1.00 27.11 242 VAL A O 1
ATOM 1961 N N . ASP A 1 243 ? -2.782 19.106 -2.976 1.00 29.69 243 ASP A N 1
ATOM 1962 C CA . ASP A 1 243 ? -3.837 18.072 -2.903 1.00 29.69 243 ASP A CA 1
ATOM 1963 C C . ASP A 1 243 ? -4.009 16.939 -3.945 1.00 29.69 243 ASP A C 1
ATOM 1965 O O . ASP A 1 243 ? -3.748 17.047 -5.138 1.00 29.69 243 ASP A O 1
ATOM 1969 N N . GLU A 1 244 ? -4.355 15.785 -3.354 1.00 34.19 244 GLU A N 1
ATOM 1970 C CA . GLU A 1 244 ? -4.856 14.492 -3.857 1.00 34.19 244 GLU A CA 1
ATOM 1971 C C . GLU A 1 244 ? -4.606 14.088 -5.322 1.00 34.19 244 GLU A C 1
ATOM 1973 O O . GLU A 1 244 ? -5.300 14.532 -6.211 1.00 34.19 244 GLU A O 1
ATOM 1978 N N . CYS A 1 245 ? -3.692 13.122 -5.535 1.00 38.78 245 CYS A N 1
ATOM 1979 C CA . CYS A 1 245 ? -3.530 12.185 -6.676 1.00 38.78 245 CYS A CA 1
ATOM 1980 C C . CYS A 1 245 ? -3.649 12.659 -8.156 1.00 38.78 245 CYS A C 1
ATOM 1982 O O . CYS A 1 245 ? -3.153 11.924 -9.019 1.00 38.78 245 CYS A O 1
ATOM 1984 N N . ASP A 1 246 ? -4.154 13.847 -8.475 1.00 37.50 246 ASP A N 1
ATOM 1985 C CA . ASP A 1 246 ? -4.741 14.144 -9.786 1.00 37.50 246 ASP A CA 1
ATOM 1986 C C . ASP A 1 246 ? -4.108 15.303 -10.560 1.00 37.50 246 ASP A C 1
ATOM 1988 O O . ASP A 1 246 ? -4.112 15.242 -11.786 1.00 37.50 246 ASP A O 1
ATOM 1992 N N . ASP A 1 247 ? -3.410 16.260 -9.947 1.00 34.38 247 ASP A N 1
ATOM 1993 C CA . ASP A 1 247 ? -2.846 17.364 -10.737 1.00 34.38 247 ASP A CA 1
ATOM 1994 C C . ASP A 1 247 ? -1.341 17.216 -11.011 1.00 34.38 247 ASP A C 1
ATOM 1996 O O . ASP A 1 247 ? -0.462 17.551 -10.216 1.00 34.38 247 ASP A O 1
ATOM 2000 N N . LEU A 1 248 ? -1.032 16.683 -12.196 1.00 43.44 248 LEU A N 1
ATOM 2001 C CA . LEU A 1 248 ? 0.229 16.929 -12.914 1.00 43.44 248 LEU A CA 1
ATOM 2002 C C . LEU A 1 248 ? -0.030 17.671 -14.243 1.00 43.44 248 LEU A C 1
ATOM 2004 O O . LEU A 1 248 ? 0.794 17.614 -15.154 1.00 43.44 248 LEU A O 1
ATOM 2008 N N . GLN A 1 249 ? -1.188 18.328 -14.380 1.00 37.78 249 GLN A N 1
ATOM 2009 C CA . GLN A 1 249 ? -1.643 18.873 -15.662 1.00 37.78 249 GLN A CA 1
ATOM 2010 C C . GLN A 1 249 ? -0.955 20.177 -16.085 1.00 37.78 249 GLN A C 1
ATOM 2012 O O . GLN A 1 249 ? -0.954 20.467 -17.272 1.00 37.78 249 GLN A O 1
ATOM 2017 N N . ASN A 1 250 ? -0.280 20.905 -15.191 1.00 38.41 250 ASN A N 1
ATOM 2018 C CA . ASN A 1 250 ? 0.378 22.165 -15.551 1.00 38.41 250 ASN A CA 1
ATOM 2019 C C . ASN A 1 250 ? 1.828 22.202 -15.057 1.00 38.41 250 ASN A C 1
ATOM 2021 O O . ASN A 1 250 ? 2.114 22.725 -13.983 1.00 38.41 250 ASN A O 1
ATOM 2025 N N . ILE A 1 251 ? 2.757 21.642 -15.837 1.00 39.00 251 ILE A N 1
ATOM 2026 C CA . ILE A 1 251 ? 4.188 21.937 -15.683 1.00 39.00 251 ILE A CA 1
ATOM 2027 C C . ILE A 1 251 ? 4.757 22.243 -17.068 1.00 39.00 251 ILE A C 1
ATOM 2029 O O . ILE A 1 251 ? 5.026 21.334 -17.857 1.00 39.00 251 ILE A O 1
ATOM 2033 N N . GLU A 1 252 ? 4.940 23.532 -17.351 1.00 32.97 252 GLU A N 1
ATOM 2034 C CA . GLU A 1 252 ? 5.765 24.003 -18.461 1.00 32.97 252 GLU A CA 1
ATOM 2035 C C . GLU A 1 252 ? 7.224 23.618 -18.180 1.00 32.97 252 GLU A C 1
ATOM 2037 O O . GLU A 1 252 ? 7.802 23.992 -17.161 1.00 32.97 252 GLU A O 1
ATOM 2042 N N . ILE A 1 253 ? 7.812 22.818 -19.071 1.00 41.41 253 ILE A N 1
ATOM 2043 C CA . ILE A 1 253 ? 9.239 22.488 -19.064 1.00 41.41 253 ILE A CA 1
ATOM 2044 C C . ILE A 1 253 ? 9.819 23.073 -20.345 1.00 41.41 253 ILE A C 1
ATOM 2046 O O . ILE A 1 253 ? 9.360 22.736 -21.438 1.00 41.41 253 ILE A O 1
ATOM 2050 N N . GLU A 1 254 ? 10.817 23.945 -20.191 1.00 35.47 254 GLU A N 1
ATOM 2051 C CA . GLU A 1 254 ? 11.551 24.564 -21.291 1.00 35.47 254 GLU A CA 1
ATOM 2052 C C . GLU A 1 254 ? 12.032 23.505 -22.289 1.00 35.47 254 GLU A C 1
ATOM 2054 O O . GLU A 1 254 ? 12.685 22.517 -21.936 1.00 35.47 254 GLU A O 1
ATOM 2059 N N . GLN A 1 255 ? 11.700 23.725 -23.562 1.00 32.62 255 GLN A N 1
ATOM 2060 C CA . GLN A 1 255 ? 12.259 22.961 -24.664 1.00 32.62 255 GLN A CA 1
ATOM 2061 C C . GLN A 1 255 ? 13.750 23.294 -24.759 1.00 32.62 255 GLN A C 1
ATOM 2063 O O . GLN A 1 255 ? 14.141 24.323 -25.306 1.00 32.62 255 GLN A O 1
ATOM 2068 N N . GLY A 1 256 ? 14.587 22.423 -24.195 1.00 33.16 256 GLY A N 1
ATOM 2069 C CA . GLY A 1 256 ? 16.031 22.471 -24.384 1.00 33.16 256 GLY A CA 1
ATOM 2070 C C . GLY A 1 256 ? 16.357 22.287 -25.863 1.00 33.16 256 GLY A C 1
ATOM 2071 O O . GLY A 1 256 ? 16.292 21.176 -26.389 1.00 33.16 256 GLY A O 1
ATOM 2072 N N . ASN A 1 257 ? 16.673 23.390 -26.534 1.00 32.56 257 ASN A N 1
ATOM 2073 C CA . ASN A 1 257 ? 17.051 23.419 -27.938 1.00 32.56 257 ASN A CA 1
ATOM 2074 C C . ASN A 1 257 ? 18.509 22.951 -28.075 1.00 32.56 257 ASN A C 1
ATOM 2076 O O . ASN A 1 257 ? 19.433 23.762 -28.091 1.00 32.56 257 ASN A O 1
ATOM 2080 N N . ASN A 1 258 ? 18.729 21.637 -28.137 1.00 36.97 258 ASN A N 1
ATOM 2081 C CA . ASN A 1 258 ? 20.062 21.069 -28.328 1.00 36.97 258 ASN A CA 1
ATOM 2082 C C . ASN A 1 258 ? 20.282 20.722 -29.803 1.00 36.97 258 ASN A C 1
ATOM 2084 O O . ASN A 1 258 ? 20.021 19.604 -30.244 1.00 36.97 258 ASN A O 1
ATOM 2088 N N . ASN A 1 259 ? 20.824 21.679 -30.557 1.00 33.38 259 ASN A N 1
ATOM 2089 C CA . ASN A 1 259 ? 21.473 21.404 -31.837 1.00 33.38 259 ASN A CA 1
ATOM 2090 C C . ASN A 1 259 ? 22.791 20.656 -31.574 1.00 33.38 259 ASN A C 1
ATOM 2092 O O . ASN A 1 259 ? 23.851 21.274 -31.497 1.00 33.38 259 ASN A O 1
ATOM 2096 N N . HIS A 1 260 ? 22.731 19.332 -31.414 1.00 40.00 260 HIS A N 1
ATOM 2097 C CA . HIS A 1 260 ? 23.923 18.486 -31.387 1.00 40.00 260 HIS A CA 1
ATOM 2098 C C . HIS A 1 260 ? 24.183 17.889 -32.772 1.00 40.00 260 HIS A C 1
ATOM 2100 O O . HIS A 1 260 ? 23.381 17.139 -33.325 1.00 40.00 260 HIS A O 1
ATOM 2106 N N . THR A 1 261 ? 25.333 18.247 -33.338 1.00 35.81 261 THR A N 1
ATOM 2107 C CA . THR A 1 261 ? 25.889 17.689 -34.571 1.00 35.81 261 THR A CA 1
ATOM 2108 C C . THR A 1 261 ? 26.033 16.170 -34.434 1.00 35.81 261 THR A C 1
ATOM 2110 O O . THR A 1 261 ? 26.727 15.689 -33.539 1.00 35.81 261 THR A O 1
ATOM 2113 N N . ILE A 1 262 ? 25.367 15.419 -35.313 1.00 39.97 262 ILE A N 1
ATOM 2114 C CA . ILE A 1 262 ? 25.299 13.951 -35.298 1.00 39.97 262 ILE A CA 1
ATOM 2115 C C . ILE A 1 262 ? 26.703 13.361 -35.511 1.00 39.97 262 ILE A C 1
ATOM 2117 O O . ILE A 1 262 ? 27.238 13.390 -36.619 1.00 39.97 262 ILE A O 1
ATOM 2121 N N . SER A 1 263 ? 27.299 12.805 -34.454 1.00 43.16 263 SER A N 1
ATOM 2122 C CA . SER A 1 263 ? 28.512 11.983 -34.533 1.00 43.16 263 SER A CA 1
ATOM 2123 C C . SER A 1 263 ? 28.124 10.530 -34.829 1.00 43.16 263 SER A C 1
ATOM 2125 O O . SER A 1 263 ? 27.258 9.965 -34.167 1.00 43.16 263 SER A O 1
ATOM 2127 N N . GLN A 1 264 ? 28.740 9.898 -35.830 1.00 48.62 264 GLN A N 1
ATOM 2128 C CA . GLN A 1 264 ? 28.327 8.582 -36.350 1.00 48.62 264 GLN A CA 1
ATOM 2129 C C . GLN A 1 264 ? 28.676 7.369 -35.453 1.00 48.62 264 GLN A C 1
ATOM 2131 O O . GLN A 1 264 ? 28.403 6.238 -35.846 1.00 48.62 264 GLN A O 1
ATOM 2136 N N . ASN A 1 265 ? 29.216 7.575 -34.244 1.00 58.94 265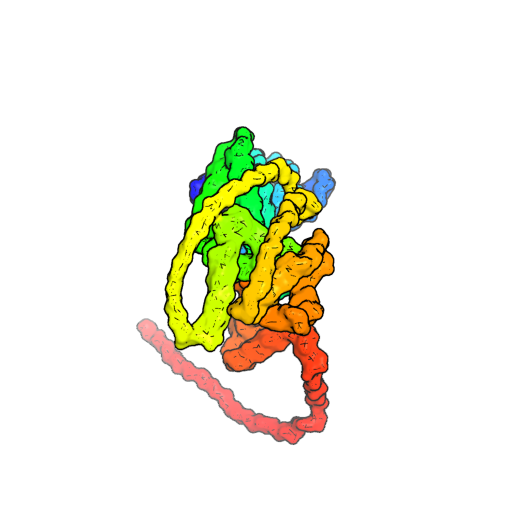 ASN A N 1
ATOM 2137 C CA . ASN A 1 265 ? 29.660 6.503 -33.332 1.00 58.94 265 ASN A CA 1
ATOM 2138 C C . ASN A 1 265 ? 28.780 6.299 -32.081 1.00 58.94 265 ASN A C 1
ATOM 2140 O O . ASN A 1 265 ? 29.204 5.645 -31.131 1.00 58.94 265 ASN A O 1
ATOM 2144 N N . VAL A 1 266 ? 27.557 6.834 -32.061 1.00 69.12 266 VAL A N 1
ATOM 2145 C CA . VAL A 1 266 ? 26.663 6.726 -30.896 1.00 69.12 266 VAL A CA 1
ATOM 2146 C C . VAL A 1 266 ? 26.073 5.300 -30.772 1.00 69.12 266 VAL A C 1
ATOM 2148 O O . VAL A 1 266 ? 25.471 4.798 -31.738 1.00 69.12 266 VAL A O 1
ATOM 2151 N N . PRO A 1 267 ? 26.208 4.632 -29.603 1.00 82.00 267 PRO A N 1
ATOM 2152 C CA . PRO A 1 267 ? 25.571 3.355 -29.291 1.00 82.00 267 PRO A CA 1
ATOM 2153 C C . PRO A 1 267 ? 24.106 3.280 -29.729 1.00 82.00 267 PRO A C 1
ATOM 2155 O O . PRO A 1 267 ? 23.344 4.241 -29.631 1.00 82.00 267 PRO A O 1
ATOM 2158 N N . LYS A 1 268 ? 23.671 2.105 -30.202 1.00 84.81 268 LYS A N 1
ATOM 2159 C CA . LYS A 1 268 ? 22.294 1.917 -30.694 1.00 84.81 268 LYS A CA 1
ATOM 2160 C C . LYS A 1 268 ? 21.242 2.246 -29.625 1.00 84.81 268 LYS A C 1
ATOM 2162 O O . LYS A 1 268 ? 20.247 2.885 -29.946 1.00 84.81 268 LYS A O 1
ATOM 2167 N N . ILE A 1 269 ? 21.489 1.867 -28.369 1.00 85.50 269 ILE A N 1
ATOM 2168 C CA . ILE A 1 269 ? 20.596 2.180 -27.244 1.00 85.50 269 ILE A CA 1
ATOM 2169 C C . ILE A 1 269 ? 20.525 3.684 -26.947 1.00 85.50 269 ILE A C 1
ATOM 2171 O O . ILE A 1 269 ? 19.458 4.191 -26.617 1.00 85.50 269 ILE A O 1
ATOM 2175 N N . GLU A 1 270 ? 21.629 4.412 -27.103 1.00 87.69 270 GLU A N 1
ATOM 2176 C CA . GLU A 1 270 ? 21.676 5.858 -26.871 1.00 87.69 270 GLU A CA 1
ATOM 2177 C C . GLU A 1 270 ? 20.856 6.605 -27.932 1.00 87.69 270 GLU A C 1
ATOM 2179 O O . GLU A 1 270 ? 20.016 7.431 -27.582 1.00 87.69 270 GLU A O 1
ATOM 2184 N N . ARG A 1 271 ? 20.948 6.192 -29.204 1.00 87.56 271 ARG A N 1
ATOM 2185 C CA . ARG A 1 271 ? 20.070 6.699 -30.278 1.00 87.56 271 ARG A CA 1
ATOM 2186 C C . ARG A 1 271 ? 18.586 6.406 -30.038 1.00 87.56 271 ARG A C 1
ATOM 2188 O O . ARG A 1 271 ? 17.728 7.230 -30.364 1.00 87.56 271 ARG A O 1
ATOM 2195 N N . GLU A 1 272 ? 18.257 5.240 -29.479 1.00 91.62 272 GLU A N 1
ATOM 2196 C CA . GLU A 1 272 ? 16.876 4.935 -29.085 1.00 91.62 272 GLU A CA 1
ATOM 2197 C C . GLU A 1 272 ? 16.407 5.833 -27.934 1.00 91.62 272 GLU A C 1
ATOM 2199 O O . GLU A 1 272 ? 15.268 6.300 -27.964 1.00 91.62 272 GLU A O 1
ATOM 2204 N N . PHE A 1 273 ? 17.266 6.133 -26.953 1.00 88.56 273 PHE A N 1
ATOM 2205 C CA . PHE A 1 273 ? 16.941 7.085 -25.889 1.00 88.56 273 PHE A CA 1
ATOM 2206 C C . PHE A 1 273 ? 16.718 8.496 -26.435 1.00 88.56 273 PHE A C 1
ATOM 2208 O O . PHE A 1 273 ? 15.726 9.121 -26.061 1.00 88.56 273 PHE A O 1
ATOM 2215 N N . GLU A 1 274 ? 17.576 8.995 -27.323 1.00 87.75 274 GLU A N 1
ATOM 2216 C CA . GLU A 1 274 ? 17.383 10.295 -27.984 1.00 87.75 274 GLU A CA 1
ATOM 2217 C C . GLU A 1 274 ? 16.041 10.341 -28.726 1.00 87.75 274 GLU A C 1
ATOM 2219 O O . GLU A 1 274 ? 15.231 11.245 -28.512 1.00 87.75 274 GLU A O 1
ATOM 2224 N N . SER A 1 275 ? 15.757 9.301 -29.516 1.00 88.81 275 SER A N 1
ATOM 2225 C CA . SER A 1 275 ? 14.498 9.163 -30.254 1.00 88.81 275 SER A CA 1
ATOM 2226 C C . SER A 1 275 ? 13.288 9.129 -29.316 1.00 88.81 275 SER A C 1
ATOM 2228 O O . SER A 1 275 ? 12.294 9.806 -29.563 1.00 88.81 275 SER A O 1
ATOM 2230 N N . PHE A 1 276 ? 13.369 8.382 -28.211 1.00 89.19 276 PHE A N 1
ATOM 2231 C CA . PHE A 1 276 ? 12.317 8.301 -27.196 1.00 89.19 276 PHE A CA 1
ATOM 2232 C C . PHE A 1 276 ? 12.034 9.657 -26.536 1.00 89.19 276 PHE A C 1
ATOM 2234 O O . PHE A 1 276 ? 10.871 10.014 -26.338 1.00 89.19 276 PHE A O 1
ATOM 2241 N N . HIS A 1 277 ? 13.074 10.431 -26.219 1.00 85.12 277 HIS A N 1
ATOM 2242 C CA . HIS A 1 277 ? 12.913 11.759 -25.627 1.00 85.12 277 HIS A CA 1
ATOM 2243 C C . HIS A 1 277 ? 12.353 12.780 -26.623 1.00 85.12 277 HIS A C 1
ATOM 2245 O O . HIS A 1 277 ? 11.581 13.643 -26.204 1.00 85.12 277 HIS A O 1
ATOM 2251 N N . ALA A 1 278 ? 12.674 12.647 -27.914 1.00 85.75 278 ALA A N 1
ATOM 2252 C CA . ALA A 1 278 ? 12.171 13.511 -28.982 1.00 85.75 278 ALA A CA 1
ATOM 2253 C C . ALA A 1 278 ? 10.703 13.239 -29.373 1.00 85.75 278 ALA A C 1
ATOM 2255 O O . ALA A 1 278 ? 10.056 14.098 -29.970 1.00 85.75 278 ALA A O 1
ATOM 2256 N N . MET A 1 279 ? 10.147 12.064 -29.049 1.00 85.31 279 MET A N 1
ATOM 2257 C CA . MET A 1 279 ? 8.737 11.756 -29.329 1.00 85.31 279 MET A CA 1
ATOM 2258 C C . MET A 1 279 ? 7.788 12.690 -28.561 1.00 85.31 279 MET A C 1
ATOM 2260 O O . MET A 1 279 ? 8.088 13.034 -27.415 1.00 85.31 279 MET A O 1
ATOM 2264 N N . PRO A 1 280 ? 6.591 13.011 -29.088 1.00 80.62 280 PRO A N 1
ATOM 2265 C CA . PRO A 1 280 ? 5.579 13.759 -28.343 1.00 80.62 280 PRO A CA 1
ATOM 2266 C C . PRO A 1 280 ? 5.294 13.115 -26.983 1.00 80.62 280 PRO A C 1
ATOM 2268 O O . PRO A 1 280 ? 5.204 11.884 -26.873 1.00 80.62 280 PRO A O 1
ATOM 2271 N N . ARG A 1 281 ? 5.209 13.930 -25.928 1.00 71.56 281 ARG A N 1
ATOM 2272 C CA . ARG A 1 281 ? 4.896 13.431 -24.586 1.00 71.56 281 ARG A CA 1
ATOM 2273 C C . ARG A 1 281 ? 3.440 12.979 -24.559 1.00 71.56 281 ARG A C 1
ATOM 2275 O O . ARG A 1 281 ? 2.576 13.597 -25.167 1.00 71.56 281 ARG A O 1
ATOM 2282 N N . VAL A 1 282 ? 3.175 11.880 -23.863 1.00 74.31 282 VAL A N 1
ATOM 2283 C CA . VAL A 1 282 ? 1.798 11.450 -23.617 1.00 74.31 282 VAL A CA 1
ATOM 2284 C C . VAL A 1 282 ? 1.173 12.460 -22.656 1.00 74.31 282 VAL A C 1
ATOM 2286 O O . VAL A 1 282 ? 1.696 12.635 -21.562 1.00 74.31 282 VAL A O 1
ATOM 2289 N N . GLU A 1 283 ? 0.097 13.129 -23.068 1.00 60.12 283 GLU A N 1
ATOM 2290 C CA . GLU A 1 283 ? -0.552 14.193 -22.282 1.00 60.12 283 GLU A CA 1
ATOM 2291 C C . GLU A 1 283 ? -1.373 13.626 -21.110 1.00 60.12 283 GLU A C 1
ATOM 2293 O O . GLU A 1 283 ? -1.426 14.219 -20.036 1.00 60.12 283 GLU A O 1
ATOM 2298 N N . GLU A 1 284 ? -1.932 12.418 -21.260 1.00 61.91 284 GLU A N 1
ATOM 2299 C CA . GLU A 1 284 ? -2.817 11.814 -20.260 1.00 61.91 284 GLU A CA 1
ATOM 2300 C C . GLU A 1 284 ? -2.226 10.562 -19.587 1.00 61.91 284 GLU A C 1
ATOM 2302 O O . GLU A 1 284 ? -2.215 9.461 -20.145 1.00 61.91 284 GLU A O 1
ATOM 2307 N N . LYS A 1 285 ? -1.805 10.720 -18.326 1.00 57.72 285 LYS A N 1
ATOM 2308 C CA . LYS A 1 285 ? -1.256 9.666 -17.447 1.00 57.72 285 LYS A CA 1
ATOM 2309 C C . LYS A 1 285 ? -2.184 8.453 -17.265 1.00 57.72 285 LYS A C 1
ATOM 2311 O O . LYS A 1 285 ? -1.699 7.334 -17.142 1.00 57.72 285 LYS A O 1
ATOM 2316 N N . HIS A 1 286 ? -3.503 8.659 -17.243 1.00 57.16 286 HIS A N 1
ATOM 2317 C CA . HIS A 1 286 ? -4.486 7.636 -16.848 1.00 57.16 286 HIS A CA 1
ATOM 2318 C C . HIS A 1 286 ? -5.145 6.883 -18.016 1.00 57.16 286 HIS A C 1
ATOM 2320 O O . HIS A 1 286 ? -5.881 5.928 -17.778 1.00 57.16 286 HIS A O 1
ATOM 2326 N N . LYS A 1 287 ? -4.873 7.263 -19.273 1.00 54.53 287 LYS A N 1
ATOM 2327 C CA . LYS A 1 287 ? -5.483 6.622 -20.456 1.00 54.53 287 LYS A CA 1
ATOM 2328 C C . LYS A 1 287 ? -4.548 5.698 -21.234 1.00 54.53 287 LYS A C 1
ATOM 2330 O O . LYS A 1 287 ? -4.996 5.027 -22.163 1.00 54.53 287 LYS A O 1
ATOM 2335 N N . VAL A 1 288 ? -3.263 5.636 -20.880 1.00 64.88 288 VAL A N 1
ATOM 2336 C CA . VAL A 1 288 ? -2.275 4.875 -21.653 1.00 64.88 288 VAL A CA 1
ATOM 2337 C C . VAL A 1 288 ? -1.730 3.705 -20.851 1.00 64.88 288 VAL A C 1
ATOM 2339 O O . VAL A 1 288 ? -0.912 3.849 -19.949 1.00 64.88 288 VAL A O 1
ATOM 2342 N N . ASP A 1 289 ? -2.154 2.512 -21.254 1.00 83.25 289 ASP A N 1
ATOM 2343 C CA . ASP A 1 289 ? -1.513 1.257 -20.886 1.00 83.25 289 ASP A CA 1
ATOM 2344 C C . ASP A 1 289 ? -0.065 1.267 -21.405 1.00 83.25 289 ASP A C 1
ATOM 2346 O O . ASP A 1 289 ? 0.196 1.186 -22.612 1.00 83.25 289 ASP A O 1
ATOM 2350 N N . VAL A 1 290 ? 0.884 1.415 -20.480 1.00 87.25 290 VAL A N 1
ATOM 2351 C CA . VAL A 1 290 ? 2.307 1.568 -20.800 1.00 87.25 290 VAL A CA 1
ATOM 2352 C C . VAL A 1 290 ? 2.876 0.351 -21.531 1.00 87.25 290 VAL A C 1
ATOM 2354 O O . VAL A 1 290 ? 3.727 0.503 -22.409 1.00 87.25 290 VAL A O 1
ATOM 2357 N N . LEU A 1 291 ? 2.373 -0.853 -21.241 1.00 88.12 291 LEU A N 1
ATOM 2358 C CA . LEU A 1 291 ? 2.816 -2.072 -21.915 1.00 88.12 291 LEU A CA 1
ATOM 2359 C C . LEU A 1 291 ? 2.327 -2.085 -23.367 1.00 88.12 291 LEU A C 1
ATOM 2361 O O . LEU A 1 291 ? 3.091 -2.427 -24.275 1.00 88.12 291 LEU A O 1
ATOM 2365 N N . LYS A 1 292 ? 1.088 -1.640 -23.620 1.00 89.62 292 LYS A N 1
ATOM 2366 C CA . LYS A 1 292 ? 0.582 -1.446 -24.992 1.00 89.62 292 LYS A CA 1
ATOM 2367 C C . LYS A 1 292 ? 1.338 -0.348 -25.735 1.00 89.62 292 LYS A C 1
ATOM 2369 O O . LYS A 1 292 ? 1.604 -0.512 -26.927 1.00 89.62 292 LYS A O 1
ATOM 2374 N N . TRP A 1 293 ? 1.718 0.733 -25.054 1.00 90.50 293 TRP A N 1
ATOM 2375 C CA . TRP A 1 293 ? 2.514 1.805 -25.656 1.00 90.50 293 TRP A CA 1
ATOM 2376 C C . TRP A 1 293 ? 3.870 1.285 -26.146 1.00 90.50 293 TRP A C 1
ATOM 2378 O O . TRP A 1 293 ? 4.211 1.485 -27.314 1.00 90.50 293 TRP A O 1
ATOM 2388 N N . TRP A 1 294 ? 4.600 0.545 -25.305 1.00 92.38 294 TRP A N 1
ATOM 2389 C CA . TRP A 1 294 ? 5.879 -0.059 -25.692 1.00 92.38 294 TRP A CA 1
ATOM 2390 C C . TRP A 1 294 ? 5.718 -1.122 -26.779 1.00 92.38 294 TRP A C 1
ATOM 2392 O O . TRP A 1 294 ? 6.528 -1.177 -27.700 1.00 92.38 294 TRP A O 1
ATOM 2402 N N . LYS A 1 295 ? 4.634 -1.910 -26.744 1.00 91.81 295 LYS A N 1
ATOM 2403 C CA . LYS A 1 295 ? 4.309 -2.866 -27.813 1.00 91.81 295 LYS A CA 1
ATOM 2404 C C . LYS A 1 295 ? 4.109 -2.172 -29.165 1.00 91.81 295 LYS A C 1
ATOM 2406 O O . LYS A 1 295 ? 4.589 -2.682 -30.173 1.00 91.81 295 LYS A O 1
ATOM 2411 N N . LYS A 1 296 ? 3.435 -1.016 -29.193 1.00 92.50 296 LYS A N 1
ATOM 2412 C CA . LYS A 1 296 ? 3.218 -0.224 -30.417 1.00 92.50 296 LYS A CA 1
ATOM 2413 C C . LYS A 1 296 ? 4.525 0.340 -30.987 1.00 92.50 296 LYS A C 1
ATOM 2415 O O . LYS A 1 296 ? 4.670 0.391 -32.202 1.00 92.50 296 LYS A O 1
ATOM 2420 N N . HIS A 1 297 ? 5.464 0.739 -30.130 1.00 91.44 297 HIS A N 1
ATOM 2421 C CA . HIS A 1 297 ? 6.731 1.358 -30.543 1.00 91.44 297 HIS A CA 1
ATOM 2422 C C . HIS A 1 297 ? 7.902 0.369 -30.631 1.00 91.44 297 HIS A C 1
ATOM 2424 O O . HIS A 1 297 ? 9.027 0.784 -30.890 1.00 91.44 297 HIS A O 1
ATOM 2430 N N . ALA A 1 298 ? 7.658 -0.935 -30.469 1.00 92.44 298 ALA A N 1
ATOM 2431 C CA . ALA A 1 298 ? 8.703 -1.959 -30.460 1.00 92.44 298 ALA A CA 1
ATOM 2432 C C . ALA A 1 298 ? 9.481 -2.072 -31.784 1.00 92.44 298 ALA A C 1
ATOM 2434 O O . ALA A 1 298 ? 10.633 -2.489 -31.772 1.00 92.44 298 ALA A O 1
ATOM 2435 N N . SER A 1 299 ? 8.882 -1.695 -32.919 1.00 90.81 299 SER A N 1
ATOM 2436 C CA . SER A 1 299 ? 9.586 -1.639 -34.209 1.00 90.81 299 SER A CA 1
ATOM 2437 C C . SER A 1 299 ? 10.562 -0.464 -34.301 1.00 90.81 299 SER A C 1
ATOM 2439 O O . SER A 1 299 ? 11.581 -0.569 -34.974 1.00 90.81 299 SER A O 1
ATOM 2441 N N . THR A 1 300 ? 10.245 0.651 -33.638 1.00 90.56 300 THR A N 1
ATOM 2442 C CA . THR A 1 300 ? 11.025 1.898 -33.681 1.00 90.56 300 THR A CA 1
ATOM 2443 C C . THR A 1 300 ? 12.076 1.950 -32.574 1.00 90.56 300 THR A C 1
ATOM 2445 O O . THR A 1 300 ? 13.164 2.470 -32.788 1.00 90.56 300 THR A O 1
ATOM 2448 N N . LEU A 1 301 ? 11.753 1.398 -31.401 1.00 91.69 301 LEU A N 1
ATOM 2449 C CA . LEU A 1 301 ? 12.586 1.384 -30.196 1.00 91.69 301 LEU A CA 1
ATOM 2450 C C . LEU A 1 301 ? 12.756 -0.060 -29.675 1.00 91.69 301 LEU A C 1
ATOM 2452 O O . LEU A 1 301 ? 12.243 -0.387 -28.600 1.00 91.69 301 LEU A O 1
ATOM 2456 N N . PRO A 1 302 ? 13.372 -0.974 -30.447 1.00 91.44 302 PRO A N 1
ATOM 2457 C CA . PRO A 1 302 ? 13.407 -2.394 -30.104 1.00 91.44 302 PRO A CA 1
ATOM 2458 C C . PRO A 1 302 ? 14.164 -2.705 -28.805 1.00 91.44 302 PRO A C 1
ATOM 2460 O O . PRO A 1 302 ? 13.707 -3.564 -28.042 1.00 91.44 302 PRO A O 1
ATOM 2463 N N . LEU A 1 303 ? 15.283 -2.027 -28.522 1.00 90.12 303 LEU A N 1
ATOM 2464 C CA . LEU A 1 303 ? 16.069 -2.265 -27.305 1.00 90.12 303 LEU A CA 1
ATOM 2465 C C . LEU A 1 303 ? 15.333 -1.738 -26.071 1.00 90.12 303 LEU A C 1
ATOM 2467 O O . LEU A 1 303 ? 15.182 -2.459 -25.078 1.00 90.12 303 LEU A O 1
ATOM 2471 N N . LEU A 1 304 ? 14.800 -0.516 -26.145 1.00 90.62 304 LEU A N 1
ATOM 2472 C CA . LEU A 1 304 ? 14.049 0.066 -25.033 1.00 90.62 304 LEU A CA 1
ATOM 2473 C C . LEU A 1 304 ? 12.718 -0.654 -24.792 1.00 90.62 304 LEU A C 1
ATOM 2475 O O . LEU A 1 304 ? 12.347 -0.858 -23.638 1.00 90.62 304 LEU A O 1
ATOM 2479 N N . ALA A 1 305 ? 12.028 -1.117 -25.840 1.00 91.12 305 ALA A N 1
ATOM 2480 C CA . ALA A 1 305 ? 10.803 -1.903 -25.691 1.00 91.12 305 ALA A CA 1
ATOM 2481 C C . ALA A 1 305 ? 11.064 -3.262 -25.028 1.00 91.12 305 ALA A C 1
ATOM 2483 O O . ALA A 1 305 ? 10.266 -3.712 -24.198 1.00 91.12 305 ALA A O 1
ATOM 2484 N N . GLN A 1 306 ? 12.186 -3.912 -25.355 1.00 89.56 306 GLN A N 1
ATOM 2485 C CA . GLN A 1 306 ? 12.609 -5.142 -24.686 1.00 89.56 306 GLN A CA 1
ATOM 2486 C C . GLN A 1 306 ? 12.899 -4.898 -23.200 1.00 89.56 306 GLN A C 1
ATOM 2488 O O . GLN A 1 306 ? 12.451 -5.679 -22.355 1.00 89.56 306 GLN A O 1
ATOM 2493 N N . LEU A 1 307 ? 13.613 -3.815 -22.883 1.00 88.88 307 LEU A N 1
ATOM 2494 C CA . LEU A 1 307 ? 13.933 -3.434 -21.510 1.00 88.88 307 LEU A CA 1
ATOM 2495 C C . LEU A 1 307 ? 12.662 -3.100 -20.716 1.00 88.88 307 LEU A C 1
ATOM 2497 O O . LEU A 1 307 ? 12.440 -3.641 -19.633 1.00 88.88 307 LEU A O 1
ATOM 2501 N N . ALA A 1 308 ? 11.783 -2.279 -21.288 1.00 89.75 308 ALA A N 1
ATOM 2502 C CA . ALA A 1 308 ? 10.533 -1.862 -20.671 1.00 89.75 308 ALA A CA 1
ATOM 2503 C C . ALA A 1 308 ? 9.606 -3.046 -20.377 1.00 89.75 308 ALA A C 1
ATOM 2505 O O . ALA A 1 308 ? 9.048 -3.123 -19.286 1.00 89.75 308 ALA A O 1
ATOM 2506 N N . ARG A 1 309 ? 9.486 -4.009 -21.298 1.00 87.88 309 ARG A N 1
ATOM 2507 C CA . ARG A 1 309 ? 8.696 -5.230 -21.077 1.00 87.88 309 ARG A CA 1
ATOM 2508 C C . ARG A 1 309 ? 9.204 -6.045 -19.886 1.00 87.88 309 ARG A C 1
ATOM 2510 O O . ARG A 1 309 ? 8.389 -6.552 -19.121 1.00 87.88 309 ARG A O 1
ATOM 2517 N N . ASN A 1 310 ? 10.520 -6.171 -19.732 1.00 87.12 310 ASN A N 1
ATOM 2518 C CA . ASN A 1 310 ? 11.109 -6.954 -18.646 1.00 87.12 310 ASN A CA 1
ATOM 2519 C C . ASN A 1 310 ? 10.998 -6.239 -17.291 1.00 87.12 310 ASN A C 1
ATOM 2521 O O . ASN A 1 310 ? 10.818 -6.898 -16.271 1.00 87.12 310 ASN A O 1
ATOM 2525 N N . LEU A 1 311 ? 11.099 -4.907 -17.282 1.00 88.00 311 LEU A N 1
ATOM 2526 C CA . LEU A 1 311 ? 11.135 -4.117 -16.052 1.00 88.00 311 LEU A CA 1
ATOM 2527 C C . LEU A 1 311 ? 9.748 -3.706 -15.555 1.00 88.00 311 LEU A C 1
ATOM 2529 O O . LEU A 1 311 ? 9.445 -3.932 -14.393 1.00 88.00 311 LEU A O 1
ATOM 2533 N N . LEU A 1 312 ? 8.873 -3.183 -16.419 1.00 85.94 312 LEU A N 1
ATOM 2534 C CA . LEU A 1 312 ? 7.556 -2.665 -16.009 1.00 85.94 312 LEU A CA 1
ATOM 2535 C C . LEU A 1 312 ? 6.630 -3.745 -15.426 1.00 85.94 312 LEU A C 1
ATOM 2537 O O . LEU A 1 312 ? 5.656 -3.425 -14.751 1.00 85.94 312 LEU A O 1
ATOM 2541 N N . CYS A 1 313 ? 6.911 -5.024 -15.687 1.00 84.56 313 CYS A N 1
ATOM 2542 C CA . CYS A 1 313 ? 6.152 -6.144 -15.131 1.00 84.56 313 CYS A CA 1
ATOM 2543 C C . CYS A 1 313 ? 6.618 -6.549 -13.721 1.00 84.56 313 CYS A C 1
ATOM 2545 O O . CYS A 1 313 ? 6.050 -7.475 -13.140 1.00 84.56 313 CYS A O 1
ATOM 2547 N N . ILE A 1 314 ? 7.656 -5.909 -13.170 1.00 87.50 314 ILE A N 1
ATOM 2548 C CA . ILE A 1 314 ? 8.155 -6.220 -11.832 1.00 87.50 314 ILE A CA 1
ATOM 2549 C C . ILE A 1 314 ? 7.163 -5.659 -10.796 1.00 87.50 314 ILE A C 1
ATOM 2551 O O . ILE A 1 314 ? 6.904 -4.454 -10.761 1.00 87.50 314 ILE A O 1
ATOM 2555 N N . PRO A 1 315 ? 6.602 -6.499 -9.910 1.00 85.12 315 PRO A N 1
ATOM 2556 C CA . PRO A 1 315 ? 5.690 -6.019 -8.884 1.00 85.12 315 PRO A CA 1
ATOM 2557 C C . PRO A 1 315 ? 6.431 -5.229 -7.799 1.00 85.12 315 PRO A C 1
ATOM 2559 O O . PRO A 1 315 ? 7.523 -5.594 -7.357 1.00 85.12 315 PRO A O 1
ATOM 2562 N N . ALA A 1 316 ? 5.789 -4.183 -7.274 1.00 83.69 316 ALA A N 1
ATOM 2563 C CA . ALA A 1 316 ? 6.350 -3.394 -6.178 1.00 83.69 316 ALA A CA 1
ATOM 2564 C C . ALA A 1 316 ? 6.289 -4.103 -4.814 1.00 83.69 316 ALA A C 1
ATOM 2566 O O . ALA A 1 316 ? 6.957 -3.683 -3.863 1.00 83.69 316 ALA A O 1
ATOM 2567 N N . ALA A 1 317 ? 5.512 -5.170 -4.657 1.00 80.94 317 ALA A N 1
ATOM 2568 C CA . ALA A 1 317 ? 5.400 -5.867 -3.385 1.00 80.94 317 ALA A CA 1
ATOM 2569 C C . ALA A 1 317 ? 5.321 -7.386 -3.540 1.00 80.94 317 ALA A C 1
ATOM 2571 O O . ALA A 1 317 ? 4.863 -7.929 -4.540 1.00 80.94 317 ALA A O 1
ATOM 2572 N N . SER A 1 318 ? 5.722 -8.068 -2.466 1.00 80.31 318 SER A N 1
ATOM 2573 C CA . SER A 1 318 ? 5.537 -9.508 -2.269 1.00 80.31 318 SER A CA 1
ATOM 2574 C C . SER A 1 318 ? 4.072 -9.897 -2.052 1.00 80.31 318 SER A C 1
ATOM 2576 O O . SER A 1 318 ? 3.764 -11.079 -1.986 1.00 80.31 318 SER A O 1
ATOM 2578 N N . SER A 1 319 ? 3.148 -8.932 -1.981 1.00 75.75 319 SER A N 1
ATOM 2579 C CA . SER A 1 319 ? 1.711 -9.198 -1.864 1.00 75.75 319 SER A CA 1
ATOM 2580 C C . SER A 1 319 ? 1.197 -10.108 -2.985 1.00 75.75 319 SER A C 1
ATOM 2582 O O . SER A 1 319 ? 0.273 -10.883 -2.763 1.00 75.75 319 SER A O 1
ATOM 2584 N N . CYS A 1 320 ? 1.824 -10.068 -4.165 1.00 74.56 320 CYS A N 1
ATOM 2585 C CA . CYS A 1 320 ? 1.504 -10.946 -5.291 1.00 74.56 320 CYS A CA 1
ATOM 2586 C C . CYS A 1 320 ? 1.755 -12.418 -4.943 1.00 74.56 320 CYS A C 1
ATOM 2588 O O . CYS A 1 320 ? 0.873 -13.258 -5.109 1.00 74.56 320 CYS A O 1
ATOM 2590 N N . SER A 1 321 ? 2.931 -12.741 -4.393 1.00 82.69 321 SER A N 1
ATOM 2591 C CA . SER A 1 321 ? 3.233 -14.109 -3.965 1.00 82.69 321 SER A CA 1
ATOM 2592 C C . SER A 1 321 ? 2.410 -14.507 -2.740 1.00 82.69 321 SER A C 1
ATOM 2594 O O . SER A 1 321 ? 1.938 -15.638 -2.670 1.00 82.69 321 SER A O 1
ATOM 2596 N N . GLU A 1 322 ? 2.130 -13.581 -1.821 1.00 81.81 322 GLU A N 1
ATOM 2597 C CA . GLU A 1 322 ? 1.221 -13.822 -0.691 1.00 81.81 322 GLU A CA 1
ATOM 2598 C C . GLU A 1 322 ? -0.210 -14.149 -1.142 1.00 81.81 322 GLU A C 1
ATOM 2600 O O . GLU A 1 322 ? -0.838 -15.036 -0.560 1.00 81.81 322 GLU A O 1
ATOM 2605 N N . ARG A 1 323 ? -0.726 -13.499 -2.198 1.00 83.31 323 ARG A N 1
ATOM 2606 C CA . ARG A 1 323 ? -2.016 -13.855 -2.816 1.00 83.31 323 ARG A CA 1
ATOM 2607 C C . ARG A 1 323 ? -1.989 -15.277 -3.373 1.00 83.31 323 ARG A C 1
ATOM 2609 O O . ARG A 1 323 ? -2.920 -16.038 -3.115 1.00 83.31 323 ARG A O 1
ATOM 2616 N N . VAL A 1 324 ? -0.911 -15.663 -4.060 1.00 85.81 324 VAL A N 1
ATOM 2617 C CA . VAL A 1 324 ? -0.719 -17.035 -4.566 1.00 85.81 324 VAL A CA 1
ATOM 2618 C C . VAL A 1 324 ? -0.689 -18.048 -3.417 1.00 85.81 324 VAL A C 1
ATOM 2620 O O . VAL A 1 324 ? -1.378 -19.071 -3.475 1.00 85.81 324 VAL A O 1
ATOM 2623 N N . PHE A 1 325 ? 0.044 -17.764 -2.338 1.00 85.06 325 PHE A N 1
ATOM 2624 C CA . PHE A 1 325 ? 0.090 -18.632 -1.158 1.00 85.06 325 PHE A CA 1
ATOM 2625 C C . PHE A 1 325 ? -1.268 -18.723 -0.457 1.00 85.06 325 PHE A C 1
ATOM 2627 O O . PHE A 1 325 ? -1.707 -19.818 -0.108 1.00 85.06 325 PHE A O 1
ATOM 2634 N N . SER A 1 326 ? -1.983 -17.605 -0.322 1.00 83.94 326 SER A N 1
ATOM 2635 C CA . SER A 1 326 ? -3.327 -17.583 0.259 1.00 83.94 326 SER A CA 1
ATOM 2636 C C . SER A 1 326 ? -4.320 -18.393 -0.580 1.00 83.94 326 SER A C 1
ATOM 2638 O O . SER A 1 326 ? -5.055 -19.214 -0.029 1.00 83.94 326 SER A O 1
ATOM 2640 N N . ALA A 1 327 ? -4.286 -18.259 -1.910 1.00 85.00 327 ALA A N 1
ATOM 2641 C CA . ALA A 1 327 ? -5.090 -19.078 -2.817 1.00 85.00 327 ALA A CA 1
ATOM 2642 C C . ALA A 1 327 ? -4.751 -20.576 -2.697 1.00 85.00 327 ALA A C 1
ATOM 2644 O O . ALA A 1 327 ? -5.639 -21.430 -2.821 1.00 85.00 327 ALA A O 1
ATOM 2645 N N . SER A 1 328 ? -3.488 -20.891 -2.399 1.00 83.50 328 SER A N 1
ATOM 2646 C CA . SER A 1 328 ? -2.988 -22.254 -2.190 1.00 83.50 328 SER A CA 1
ATOM 2647 C C . SER A 1 328 ? -3.376 -22.859 -0.842 1.00 83.50 328 SER A C 1
ATOM 2649 O O . SER A 1 328 ? -3.324 -24.079 -0.713 1.00 83.50 328 SER A O 1
ATOM 2651 N N . GLY A 1 329 ? -3.816 -22.067 0.142 1.00 82.25 329 GLY A N 1
ATOM 2652 C CA . GLY A 1 329 ? -4.169 -22.567 1.480 1.00 82.25 329 GLY A CA 1
ATOM 2653 C C . GLY A 1 329 ? -5.327 -23.576 1.488 1.00 82.25 329 GLY A C 1
ATOM 2654 O O . GLY A 1 329 ? -5.430 -24.420 2.372 1.00 82.25 329 GLY A O 1
ATOM 2655 N N . GLY A 1 330 ? -6.186 -23.562 0.463 1.00 80.56 330 GLY A N 1
ATOM 2656 C CA . GLY A 1 330 ? -7.201 -24.609 0.275 1.00 80.56 330 GLY A CA 1
ATOM 2657 C C . GLY A 1 330 ? -6.630 -25.951 -0.207 1.00 80.56 330 GLY A C 1
ATOM 2658 O O . GLY A 1 330 ? -7.232 -26.997 0.036 1.00 80.56 330 GLY A O 1
ATOM 2659 N N . ASN A 1 331 ? -5.473 -25.925 -0.871 1.00 81.44 331 ASN A N 1
ATOM 2660 C CA . ASN A 1 331 ? -4.788 -27.107 -1.395 1.00 81.44 331 ASN A CA 1
ATOM 2661 C C . ASN A 1 331 ? -3.799 -27.665 -0.366 1.00 81.44 331 ASN A C 1
ATOM 2663 O O . ASN A 1 331 ? -3.727 -28.874 -0.191 1.00 81.44 331 ASN A O 1
ATOM 2667 N N . ILE A 1 332 ? -3.071 -26.779 0.316 1.00 82.44 332 ILE A N 1
ATOM 2668 C CA . ILE A 1 332 ? -2.048 -27.107 1.309 1.00 82.44 332 ILE A CA 1
ATOM 2669 C C . ILE A 1 332 ? -2.595 -26.721 2.685 1.00 82.44 332 ILE A C 1
ATOM 2671 O O . ILE A 1 332 ? -2.508 -25.565 3.096 1.00 82.44 332 ILE A O 1
ATOM 2675 N N . ASN A 1 333 ? -3.211 -27.681 3.371 1.00 82.44 333 ASN A N 1
ATOM 2676 C CA . ASN A 1 333 ? -3.705 -27.529 4.740 1.00 82.44 333 ASN A CA 1
ATOM 2677 C C . ASN A 1 333 ? -3.694 -28.870 5.475 1.00 82.44 333 ASN A C 1
ATOM 2679 O O . ASN A 1 333 ? -3.526 -29.925 4.862 1.00 82.44 333 ASN A O 1
ATOM 2683 N N . ASP A 1 334 ? -3.952 -28.822 6.781 1.00 82.38 334 ASP A N 1
ATOM 2684 C CA . ASP A 1 334 ? -3.939 -29.991 7.667 1.00 82.38 334 ASP A CA 1
ATOM 2685 C C . ASP A 1 334 ? -4.925 -31.092 7.239 1.00 82.38 334 ASP A C 1
ATOM 2687 O O . ASP A 1 334 ? -4.719 -32.265 7.538 1.00 82.38 334 ASP A O 1
ATOM 2691 N N . LYS A 1 335 ? -5.979 -30.744 6.484 1.00 81.81 335 LYS A N 1
ATOM 2692 C CA . LYS A 1 335 ? -6.959 -31.707 5.953 1.00 81.81 335 LYS A CA 1
ATOM 2693 C C . LYS A 1 335 ? -6.506 -32.376 4.647 1.00 81.81 335 LYS A C 1
ATOM 2695 O O . LYS A 1 335 ? -7.151 -33.322 4.204 1.00 81.81 335 LYS A O 1
ATOM 2700 N N . ARG A 1 336 ? -5.441 -31.888 4.001 1.00 76.81 336 ARG A N 1
ATOM 2701 C CA . ARG A 1 336 ? -4.929 -32.353 2.696 1.00 76.81 336 ARG A CA 1
ATOM 2702 C C . ARG A 1 336 ? -3.406 -32.535 2.726 1.00 76.81 336 ARG A C 1
ATOM 2704 O O . ARG A 1 336 ? -2.679 -31.965 1.918 1.00 76.81 336 ARG A O 1
ATOM 2711 N N . HIS A 1 337 ? -2.923 -33.365 3.649 1.00 78.44 337 HIS A N 1
ATOM 2712 C CA . HIS A 1 337 ? -1.488 -33.584 3.890 1.00 78.44 337 HIS A CA 1
ATOM 2713 C C . HIS A 1 337 ? -0.821 -34.641 2.981 1.00 78.44 337 HIS A C 1
ATOM 2715 O O . HIS A 1 337 ? 0.388 -34.827 3.055 1.00 78.44 337 HIS A O 1
ATOM 2721 N N . SER A 1 338 ? -1.580 -35.360 2.142 1.00 83.38 338 SER A N 1
ATOM 2722 C CA . SER A 1 338 ? -1.060 -36.452 1.290 1.00 83.38 338 SER A CA 1
ATOM 2723 C C . SER A 1 338 ? -0.728 -36.026 -0.151 1.00 83.38 338 SER A C 1
ATOM 2725 O O . SER A 1 338 ? -0.434 -36.875 -0.994 1.00 83.38 338 SER A O 1
ATOM 2727 N N . LEU A 1 339 ? -0.808 -34.731 -0.472 1.00 85.75 339 LEU A N 1
ATOM 2728 C CA . LEU A 1 339 ? -0.490 -34.227 -1.809 1.00 85.75 339 LEU A CA 1
ATOM 2729 C C . LEU A 1 339 ? 1.025 -34.146 -2.008 1.00 85.75 339 LEU A C 1
ATOM 2731 O O . LEU A 1 339 ? 1.743 -33.603 -1.171 1.00 85.75 339 LEU A O 1
ATOM 2735 N N . SER A 1 340 ? 1.512 -34.620 -3.156 1.00 89.06 340 SER A N 1
ATOM 2736 C CA . SER A 1 340 ? 2.908 -34.396 -3.532 1.00 89.06 340 SER A CA 1
ATOM 2737 C C . SER A 1 340 ? 3.159 -32.915 -3.835 1.00 89.06 340 SER A C 1
ATOM 2739 O O . SER A 1 340 ? 2.281 -32.213 -4.346 1.00 89.06 340 SER A O 1
ATOM 2741 N N . THR A 1 341 ? 4.386 -32.443 -3.590 1.00 87.50 341 THR A N 1
ATOM 2742 C CA . THR A 1 341 ? 4.806 -31.059 -3.882 1.00 87.50 341 THR A CA 1
ATOM 2743 C C . THR A 1 341 ? 4.520 -30.660 -5.332 1.00 87.50 341 THR A C 1
ATOM 2745 O O . THR A 1 341 ? 4.085 -29.541 -5.600 1.00 87.50 341 THR A O 1
ATOM 2748 N N . GLN A 1 342 ? 4.710 -31.590 -6.273 1.00 90.69 342 GLN A N 1
ATOM 2749 C CA . GLN A 1 342 ? 4.433 -31.371 -7.691 1.00 90.69 342 GLN A CA 1
ATOM 2750 C C . GLN A 1 342 ? 2.937 -31.152 -7.957 1.00 90.69 342 GLN A C 1
ATOM 2752 O O . GLN A 1 342 ? 2.573 -30.206 -8.657 1.00 90.69 342 GLN A O 1
ATOM 2757 N N . THR A 1 343 ? 2.074 -31.977 -7.360 1.00 89.06 343 THR A N 1
ATOM 2758 C CA . THR A 1 343 ? 0.616 -31.854 -7.510 1.00 89.06 343 THR A CA 1
ATOM 2759 C C . THR A 1 343 ? 0.124 -30.546 -6.897 1.00 89.06 343 THR A C 1
ATOM 2761 O O . THR A 1 343 ? -0.631 -29.810 -7.529 1.00 89.06 343 THR A O 1
ATOM 2764 N N . ALA A 1 344 ? 0.611 -30.197 -5.702 1.00 88.19 344 ALA A N 1
ATOM 2765 C CA . ALA A 1 344 ? 0.274 -28.936 -5.047 1.00 88.19 344 ALA A CA 1
ATOM 2766 C C . ALA A 1 344 ? 0.668 -27.722 -5.909 1.00 88.19 344 ALA A C 1
ATOM 2768 O O . ALA A 1 344 ? -0.144 -26.816 -6.105 1.00 88.19 344 ALA A O 1
ATOM 2769 N N . LYS A 1 345 ? 1.873 -27.740 -6.499 1.00 88.94 345 LYS A N 1
ATOM 2770 C CA . LYS A 1 345 ? 2.342 -26.702 -7.431 1.00 88.94 345 LYS A CA 1
ATOM 2771 C C . LYS A 1 345 ? 1.428 -26.571 -8.651 1.00 88.94 345 LYS A C 1
ATOM 2773 O O . LYS A 1 345 ? 1.048 -25.455 -9.001 1.00 88.94 345 LYS A O 1
ATOM 2778 N N . GLN A 1 346 ? 1.071 -27.684 -9.292 1.00 89.75 346 GLN A N 1
ATOM 2779 C CA . GLN A 1 346 ? 0.188 -27.684 -10.464 1.00 89.75 346 GLN A CA 1
ATOM 2780 C C . GLN A 1 346 ? -1.212 -27.163 -10.121 1.00 89.75 346 GLN A C 1
ATOM 2782 O O . GLN A 1 346 ? -1.731 -26.302 -10.828 1.00 89.75 346 GLN A O 1
ATOM 2787 N N . MET A 1 347 ? -1.794 -27.610 -9.005 1.00 89.19 347 MET A N 1
ATOM 2788 C CA . MET A 1 347 ? -3.100 -27.129 -8.545 1.00 89.19 347 MET A CA 1
ATOM 2789 C C . MET A 1 347 ? -3.095 -25.627 -8.260 1.00 89.19 347 MET A C 1
ATOM 2791 O O . MET A 1 347 ? -4.034 -24.926 -8.630 1.00 89.19 347 MET A O 1
ATOM 2795 N N . THR A 1 348 ? -2.046 -25.117 -7.614 1.00 89.88 348 THR A N 1
ATOM 2796 C CA . THR A 1 348 ? -1.885 -23.680 -7.378 1.00 89.88 348 THR A CA 1
ATOM 2797 C C . THR A 1 348 ? -1.759 -22.905 -8.686 1.00 89.88 348 THR A C 1
ATOM 2799 O O . THR A 1 348 ? -2.438 -21.893 -8.849 1.00 89.88 348 THR A O 1
ATOM 2802 N N . LEU A 1 349 ? -0.937 -23.386 -9.626 1.00 89.81 349 LEU A N 1
ATOM 2803 C CA . LEU A 1 349 ? -0.757 -22.755 -10.934 1.00 89.81 349 LEU A CA 1
ATOM 2804 C C . LEU A 1 349 ? -2.089 -22.648 -11.685 1.00 89.81 349 LEU A C 1
ATOM 2806 O O . LEU A 1 349 ? -2.439 -21.560 -12.140 1.00 89.81 349 LEU A O 1
ATOM 2810 N N . ILE A 1 350 ? -2.834 -23.755 -11.766 1.00 89.56 350 ILE A N 1
ATOM 2811 C CA . ILE A 1 350 ? -4.144 -23.815 -12.423 1.00 89.56 350 ILE A CA 1
ATOM 2812 C C . ILE A 1 350 ? -5.134 -22.881 -11.732 1.00 89.56 350 ILE A C 1
ATOM 2814 O O . ILE A 1 350 ? -5.832 -22.130 -12.401 1.00 89.56 350 ILE A O 1
ATOM 2818 N N . LYS A 1 351 ? -5.183 -22.893 -10.397 1.00 88.06 351 LYS A N 1
ATOM 2819 C CA . LYS A 1 351 ? -6.129 -22.078 -9.630 1.00 88.06 351 LYS A CA 1
ATOM 2820 C C . LYS A 1 351 ? -5.902 -20.579 -9.820 1.00 88.06 351 LYS A C 1
ATOM 2822 O O . LYS A 1 351 ? -6.865 -19.840 -9.969 1.00 88.06 351 LYS A O 1
ATOM 2827 N N . VAL A 1 352 ? -4.647 -20.132 -9.780 1.00 88.44 352 VAL A N 1
ATOM 2828 C CA . VAL A 1 352 ? -4.306 -18.706 -9.915 1.00 88.44 352 VAL A CA 1
ATOM 2829 C C . VAL A 1 352 ? -4.481 -18.220 -11.354 1.00 88.44 352 VAL A C 1
ATOM 2831 O O . VAL A 1 352 ? -4.827 -17.065 -11.561 1.00 88.44 352 VAL A O 1
ATOM 2834 N N . ASN A 1 353 ? -4.275 -19.095 -12.341 1.00 89.06 353 ASN A N 1
ATOM 2835 C CA . ASN A 1 353 ? -4.343 -18.750 -13.763 1.00 89.06 353 ASN A CA 1
ATOM 2836 C C . ASN A 1 353 ? -5.571 -19.359 -14.445 1.00 89.06 353 ASN A C 1
ATOM 2838 O O . ASN A 1 353 ? -5.523 -19.644 -15.639 1.00 89.06 353 ASN A O 1
ATOM 2842 N N . TYR A 1 354 ? -6.650 -19.605 -13.701 1.00 88.44 354 TYR A N 1
ATOM 2843 C CA . TYR A 1 354 ? -7.772 -20.395 -14.202 1.00 88.44 354 TYR A CA 1
ATOM 2844 C C . TYR A 1 354 ? -8.348 -19.821 -15.499 1.00 88.44 354 TYR A C 1
ATOM 2846 O O . TYR A 1 354 ? -8.503 -20.565 -16.459 1.00 88.44 354 TYR A O 1
ATOM 2854 N N . ASP A 1 355 ? -8.540 -18.504 -15.580 1.00 88.44 355 ASP A N 1
ATOM 2855 C CA . ASP A 1 355 ? -9.084 -17.839 -16.773 1.00 88.44 355 ASP A CA 1
ATOM 2856 C C . ASP A 1 355 ? -8.176 -17.972 -18.007 1.00 88.44 355 ASP A C 1
ATOM 2858 O O . ASP A 1 355 ? -8.656 -17.998 -19.137 1.00 88.44 355 ASP A O 1
ATOM 2862 N N . LEU A 1 356 ? -6.862 -18.098 -17.798 1.00 87.12 356 LEU A N 1
ATOM 2863 C CA . LEU A 1 356 ? -5.882 -18.292 -18.868 1.00 87.12 356 LEU A CA 1
ATOM 2864 C C . LEU A 1 356 ? -5.755 -19.763 -19.270 1.00 87.12 356 LEU A C 1
ATOM 2866 O O . LEU A 1 356 ? -5.486 -20.061 -20.428 1.00 87.12 356 LEU A O 1
ATOM 2870 N N . VAL A 1 357 ? -5.916 -20.688 -18.321 1.00 86.88 357 VAL A N 1
ATOM 2871 C CA . VAL A 1 357 ? -5.725 -22.127 -18.552 1.00 86.88 357 VAL A CA 1
ATOM 2872 C C . VAL A 1 357 ? -7.017 -22.797 -19.021 1.00 86.88 357 VAL A C 1
ATOM 2874 O O . VAL A 1 357 ? -6.953 -23.703 -19.845 1.00 86.88 357 VAL A O 1
ATOM 2877 N N . CYS A 1 358 ? -8.183 -22.359 -18.537 1.00 85.38 358 CYS A N 1
ATOM 2878 C CA . CYS A 1 358 ? -9.495 -22.942 -18.833 1.00 85.38 358 CYS A CA 1
ATOM 2879 C C . CYS A 1 358 ? -9.769 -23.089 -20.343 1.00 85.38 358 CYS A C 1
ATOM 2881 O O . CYS A 1 358 ? -10.126 -24.196 -20.749 1.00 85.38 358 CYS A O 1
ATOM 2883 N N . PRO A 1 359 ? -9.490 -22.086 -21.207 1.00 87.06 359 PRO A N 1
ATOM 2884 C CA . PRO A 1 359 ? -9.661 -22.230 -22.658 1.00 87.06 359 PRO A CA 1
ATOM 2885 C C . PRO A 1 359 ? -8.800 -23.333 -23.293 1.00 87.06 359 PRO A C 1
ATOM 2887 O O . PRO A 1 359 ? -9.097 -23.799 -24.389 1.00 87.06 359 PRO A O 1
ATOM 2890 N N . HIS A 1 360 ? -7.725 -23.742 -22.620 1.00 81.94 360 HIS A N 1
ATOM 2891 C CA . HIS A 1 360 ? -6.794 -24.774 -23.071 1.00 81.94 360 HIS A CA 1
ATOM 2892 C C . HIS A 1 360 ? -6.984 -26.113 -22.343 1.00 81.94 360 HIS A C 1
ATOM 2894 O O . HIS A 1 360 ? -6.319 -27.091 -22.689 1.00 81.94 360 HIS A O 1
ATOM 2900 N N . MET A 1 361 ? -7.877 -26.195 -21.348 1.00 78.12 361 MET A N 1
ATOM 2901 C CA . MET A 1 361 ? -8.200 -27.462 -20.698 1.00 78.12 361 MET A CA 1
ATOM 2902 C C . MET A 1 361 ? -9.115 -28.274 -21.606 1.00 78.12 361 MET A C 1
ATOM 2904 O O . MET A 1 361 ? -10.309 -28.009 -21.724 1.00 78.12 361 MET A O 1
ATOM 2908 N N . THR A 1 362 ? -8.568 -29.317 -22.221 1.00 71.19 362 THR A N 1
ATOM 2909 C CA . THR A 1 362 ? -9.400 -30.352 -22.828 1.00 71.19 362 THR A CA 1
ATOM 2910 C C . THR A 1 362 ? -10.031 -31.152 -21.693 1.00 71.19 362 THR A C 1
ATOM 2912 O O . THR A 1 362 ? -9.380 -32.005 -21.086 1.00 71.19 362 THR A O 1
ATOM 2915 N N . LEU A 1 363 ? -11.292 -30.858 -21.368 1.00 59.44 363 LEU A N 1
ATOM 2916 C CA . LEU A 1 363 ? -12.098 -31.713 -20.505 1.00 59.44 363 LEU A CA 1
ATOM 2917 C C . LEU A 1 363 ? -12.289 -33.046 -21.234 1.00 59.44 363 LEU A C 1
ATOM 2919 O O . LEU A 1 363 ? -13.232 -33.222 -22.001 1.00 59.44 363 LEU A O 1
ATOM 2923 N N . LYS A 1 364 ? -11.382 -33.999 -21.007 1.00 52.88 364 LYS A N 1
ATOM 2924 C CA . LYS A 1 364 ? -11.737 -35.404 -21.165 1.00 52.88 364 LYS A CA 1
ATOM 2925 C C . LYS A 1 364 ? -12.751 -35.681 -20.068 1.00 52.88 364 LYS A C 1
ATOM 2927 O O . LYS A 1 364 ? -12.377 -35.915 -18.923 1.00 52.88 364 LYS A O 1
ATOM 2932 N N . ILE A 1 365 ? -14.029 -35.567 -20.413 1.00 48.00 365 ILE A N 1
ATOM 2933 C CA . ILE A 1 365 ? -15.087 -36.197 -19.637 1.00 48.00 365 ILE A CA 1
ATOM 2934 C C . ILE A 1 365 ? -14.699 -37.672 -19.631 1.00 48.00 365 ILE A C 1
ATOM 2936 O O . ILE A 1 365 ? -14.763 -38.333 -20.665 1.00 48.00 365 ILE A O 1
ATOM 2940 N N . ILE A 1 366 ? -14.193 -38.155 -18.500 1.00 48.38 366 ILE A N 1
ATOM 2941 C CA . ILE A 1 366 ? -14.156 -39.586 -18.242 1.00 48.38 366 ILE A CA 1
ATOM 2942 C C . ILE A 1 366 ? -15.635 -39.939 -18.128 1.00 48.38 366 ILE A C 1
ATOM 2944 O O . ILE A 1 366 ? -16.265 -39.675 -17.110 1.00 48.38 366 ILE A O 1
ATOM 2948 N N . SER A 1 367 ? -16.239 -40.367 -19.236 1.00 37.81 367 SER A N 1
ATOM 2949 C CA . SER A 1 367 ? -17.520 -41.048 -19.167 1.00 37.81 367 SER A CA 1
ATOM 2950 C C . SER A 1 367 ? -17.270 -42.302 -18.347 1.00 37.81 367 SER A C 1
ATOM 2952 O O . SER A 1 367 ? -16.370 -43.065 -18.701 1.00 37.81 367 SER A O 1
ATOM 2954 N N . ASP A 1 368 ? -18.049 -42.508 -17.290 1.00 43.12 368 ASP A N 1
ATOM 2955 C CA . ASP A 1 368 ? -18.027 -43.677 -16.399 1.00 43.12 368 ASP A CA 1
ATOM 2956 C C . ASP A 1 368 ? -18.402 -45.003 -17.116 1.00 43.12 368 ASP A C 1
ATOM 2958 O O . ASP A 1 368 ? -19.087 -45.857 -16.563 1.00 43.12 368 ASP A O 1
ATOM 2962 N N . ALA A 1 369 ? -18.006 -45.181 -18.379 1.00 42.97 369 ALA A N 1
ATOM 2963 C CA . ALA A 1 369 ? -18.379 -46.296 -19.241 1.00 42.97 369 ALA A CA 1
ATOM 2964 C C . ALA A 1 369 ? -17.215 -47.247 -19.577 1.00 42.97 369 ALA A C 1
ATOM 2966 O O . ALA A 1 369 ? -17.468 -48.312 -20.128 1.00 42.97 369 ALA A O 1
ATOM 2967 N N . GLU A 1 370 ? -15.963 -46.929 -19.229 1.00 41.16 370 GLU A N 1
ATOM 2968 C CA . GLU A 1 370 ? -14.811 -47.801 -19.521 1.00 41.16 370 GLU A CA 1
ATOM 2969 C C . GLU A 1 370 ? -13.862 -47.937 -18.324 1.00 41.16 370 GLU A C 1
ATOM 2971 O O . GLU A 1 370 ? -12.695 -47.576 -18.385 1.00 41.16 370 GLU A O 1
ATOM 2976 N N . GLU A 1 371 ? -14.359 -48.492 -17.219 1.00 40.84 371 GLU A N 1
ATOM 2977 C CA . GLU A 1 371 ? -13.504 -49.201 -16.260 1.00 40.84 371 GLU A CA 1
ATOM 2978 C C . GLU A 1 371 ? -14.319 -50.292 -15.545 1.00 40.84 371 GLU A C 1
ATOM 2980 O O . GLU A 1 371 ? -14.599 -50.248 -14.352 1.00 40.84 371 GLU A O 1
ATOM 2985 N N . ALA A 1 372 ? -14.710 -51.323 -16.300 1.00 41.91 372 ALA A N 1
ATOM 2986 C CA . ALA A 1 372 ? -14.915 -52.646 -15.716 1.00 41.91 372 ALA A CA 1
ATOM 2987 C C . ALA A 1 372 ? -13.529 -53.246 -15.415 1.00 41.91 372 ALA A C 1
ATOM 2989 O O . ALA A 1 372 ? -13.055 -54.136 -16.117 1.00 41.91 372 ALA A O 1
ATOM 2990 N N . LEU A 1 373 ? -12.842 -52.693 -14.415 1.00 44.28 373 LEU A N 1
ATOM 2991 C CA . LEU A 1 373 ? -11.721 -53.358 -13.762 1.00 44.28 373 LEU A CA 1
ATOM 2992 C C . LEU A 1 373 ? -12.283 -54.082 -12.542 1.00 44.28 373 LEU A C 1
ATOM 2994 O O . LEU A 1 373 ? -12.957 -53.477 -11.708 1.00 44.28 373 LEU A O 1
ATOM 2998 N N . ASP A 1 374 ? -12.032 -55.389 -12.488 1.00 42.72 374 ASP A N 1
ATOM 2999 C CA . ASP A 1 374 ? -12.409 -56.266 -11.384 1.00 42.72 374 ASP A CA 1
ATOM 3000 C C . ASP A 1 374 ? -12.128 -55.610 -10.020 1.00 42.72 374 ASP A C 1
ATOM 3002 O O . ASP A 1 374 ? -11.075 -54.983 -9.839 1.00 42.72 374 ASP A O 1
ATOM 3006 N N . PRO A 1 375 ? -13.036 -55.750 -9.036 1.00 39.31 375 PRO A N 1
ATOM 3007 C CA . PRO A 1 375 ? -12.846 -55.153 -7.725 1.00 39.31 375 PRO A CA 1
ATOM 3008 C C . PRO A 1 375 ? -11.523 -55.648 -7.119 1.00 39.31 375 PRO A C 1
ATOM 3010 O O . PRO A 1 375 ? -11.288 -56.860 -7.066 1.00 39.31 375 PRO A O 1
ATOM 3013 N N . PRO A 1 376 ? -10.646 -54.746 -6.637 1.00 40.97 376 PRO A N 1
ATOM 3014 C CA . PRO A 1 376 ? -9.404 -55.157 -6.009 1.00 40.97 376 PRO A CA 1
ATOM 3015 C C . PRO A 1 376 ? -9.729 -56.011 -4.784 1.00 40.97 376 PRO A C 1
ATOM 3017 O O . PRO A 1 376 ? -10.522 -55.618 -3.924 1.00 40.97 376 PRO A O 1
ATOM 3020 N N . ALA A 1 377 ? -9.115 -57.193 -4.720 1.00 41.56 377 ALA A N 1
ATOM 3021 C CA . ALA A 1 377 ? -9.232 -58.102 -3.593 1.00 41.56 377 ALA A CA 1
ATOM 3022 C C . ALA A 1 377 ? -9.001 -57.340 -2.278 1.00 41.56 377 ALA A C 1
ATOM 3024 O O . ALA A 1 377 ? -7.987 -56.657 -2.108 1.00 41.56 377 ALA A O 1
ATOM 3025 N N . LEU A 1 378 ? -9.959 -57.463 -1.356 1.00 37.22 378 LEU A N 1
ATOM 3026 C CA . LEU A 1 378 ? -9.877 -56.936 0.002 1.00 37.22 378 LEU A CA 1
ATOM 3027 C C . LEU A 1 378 ? -8.580 -57.433 0.651 1.00 37.22 378 LEU A C 1
ATOM 3029 O O . LEU A 1 378 ? -8.469 -58.590 1.054 1.00 37.22 378 LEU A O 1
ATOM 3033 N N . THR A 1 379 ? -7.587 -56.554 0.754 1.00 44.28 379 THR A N 1
ATOM 3034 C CA . THR A 1 379 ? -6.423 -56.810 1.599 1.00 44.28 379 THR A CA 1
ATOM 3035 C C . THR A 1 379 ? -6.861 -56.696 3.063 1.00 44.28 379 THR A C 1
ATOM 3037 O O . THR A 1 379 ? -7.623 -55.785 3.403 1.00 44.28 379 THR A O 1
ATOM 3040 N N . PRO A 1 380 ? -6.438 -57.611 3.956 1.00 39.09 380 PRO A N 1
ATOM 3041 C CA . PRO A 1 380 ? -6.882 -57.590 5.343 1.00 39.09 380 PRO A CA 1
ATOM 3042 C C . PRO A 1 380 ? -6.447 -56.300 6.037 1.00 39.09 380 PRO A C 1
ATOM 3044 O O . PRO A 1 380 ? -5.293 -55.876 5.936 1.00 39.09 380 PRO A O 1
ATOM 3047 N N . VAL A 1 381 ? -7.379 -55.709 6.784 1.00 41.69 381 VAL A N 1
ATOM 3048 C CA . VAL A 1 381 ? -7.160 -54.561 7.667 1.00 41.69 381 VAL A CA 1
ATOM 3049 C C . VAL A 1 381 ? -5.955 -54.834 8.569 1.00 41.69 381 VAL A C 1
ATOM 3051 O O . VAL A 1 381 ? -5.973 -55.733 9.410 1.00 41.69 381 VAL A O 1
ATOM 3054 N N . ARG A 1 382 ? -4.895 -54.039 8.407 1.00 38.41 382 ARG A N 1
ATOM 3055 C CA . ARG A 1 382 ? -3.718 -54.075 9.276 1.00 38.41 382 ARG A CA 1
ATOM 3056 C C . ARG A 1 382 ? -4.122 -53.502 10.637 1.00 38.41 382 ARG A C 1
ATOM 3058 O O . ARG A 1 382 ? -4.242 -52.290 10.796 1.00 38.41 382 ARG A O 1
ATOM 3065 N N . THR A 1 383 ? -4.379 -54.372 11.610 1.00 43.66 383 THR A N 1
ATOM 3066 C CA . THR A 1 383 ? -4.642 -53.974 12.999 1.00 43.66 383 THR A CA 1
ATOM 3067 C C . THR A 1 383 ? -3.446 -53.203 13.571 1.00 43.66 383 THR A C 1
ATOM 3069 O O . THR A 1 383 ? -2.308 -53.644 13.378 1.00 43.66 383 THR A O 1
ATOM 3072 N N . PRO A 1 384 ? -3.662 -52.086 14.289 1.00 41.59 384 PRO A N 1
ATOM 3073 C CA . PRO A 1 384 ? -2.580 -51.352 14.935 1.00 41.59 384 PRO A CA 1
ATOM 3074 C C . PRO A 1 384 ? -1.934 -52.196 16.050 1.00 41.59 384 PRO A C 1
ATOM 3076 O O . PRO A 1 384 ? -2.624 -52.995 16.694 1.00 41.59 384 PRO A O 1
ATOM 3079 N N . PRO A 1 385 ? -0.622 -52.039 16.304 1.00 38.28 385 PRO A N 1
ATOM 3080 C CA . PRO A 1 385 ? 0.049 -52.748 17.384 1.00 38.28 385 PRO A CA 1
ATOM 3081 C C . PRO A 1 385 ? -0.524 -52.300 18.735 1.00 38.28 385 PRO A C 1
ATOM 3083 O O . PRO A 1 385 ? -0.602 -51.109 19.036 1.00 38.28 385 PRO A O 1
ATOM 3086 N N . LYS A 1 386 ? -0.936 -53.273 19.555 1.00 40.19 386 LYS A N 1
ATOM 3087 C CA . LYS A 1 386 ? -1.304 -53.051 20.957 1.00 40.19 386 LYS A CA 1
ATOM 3088 C C . LYS A 1 386 ? -0.055 -52.604 21.720 1.00 40.19 386 LYS A C 1
ATOM 3090 O O . LYS A 1 386 ? 0.832 -53.419 21.959 1.00 40.19 386 LYS A O 1
ATOM 3095 N N . ASN A 1 387 ? 0.004 -51.338 22.124 1.00 42.09 387 ASN A N 1
ATOM 3096 C CA . ASN A 1 387 ? 0.974 -50.904 23.127 1.00 42.09 387 ASN A CA 1
ATOM 3097 C C . ASN A 1 387 ? 0.626 -51.548 24.484 1.00 42.09 387 ASN A C 1
ATOM 3099 O O . ASN A 1 387 ? -0.547 -51.521 24.873 1.00 42.09 387 ASN A O 1
ATOM 3103 N N . PRO A 1 388 ? 1.598 -52.122 25.218 1.00 40.84 388 PRO A N 1
ATOM 3104 C CA . PRO A 1 388 ? 1.358 -52.631 26.561 1.00 40.84 388 PRO A CA 1
ATOM 3105 C C . PRO A 1 388 ? 1.039 -51.483 27.524 1.00 40.84 388 PRO A C 1
ATOM 3107 O O . PRO A 1 388 ? 1.767 -50.497 27.605 1.00 40.84 388 PRO A O 1
ATOM 3110 N N . ILE A 1 389 ? -0.051 -51.647 28.267 1.00 45.03 389 ILE A N 1
ATOM 3111 C CA . ILE A 1 389 ? -0.428 -50.824 29.418 1.00 45.03 389 ILE A CA 1
ATOM 3112 C C . ILE A 1 389 ? 0.630 -51.041 30.518 1.00 45.03 389 ILE A C 1
ATOM 3114 O O . ILE A 1 389 ? 0.851 -52.200 30.889 1.00 45.03 389 ILE A O 1
ATOM 3118 N N . PRO A 1 390 ? 1.271 -49.996 31.073 1.00 40.47 390 PRO A N 1
ATOM 3119 C CA . PRO A 1 390 ? 2.091 -50.146 32.269 1.00 40.47 390 PRO A CA 1
ATOM 3120 C C . PRO A 1 390 ? 1.178 -50.486 33.450 1.00 40.47 390 PRO A C 1
ATOM 3122 O O . PRO A 1 390 ? 0.226 -49.760 33.739 1.00 40.47 390 PRO A O 1
ATOM 3125 N N . LYS A 1 391 ? 1.433 -51.621 34.105 1.00 41.97 391 LYS A N 1
ATOM 3126 C CA . LYS A 1 391 ? 0.780 -51.973 35.367 1.00 41.97 391 LYS A CA 1
ATOM 3127 C C . LYS A 1 391 ? 1.375 -51.129 36.498 1.00 41.97 391 LYS A C 1
ATOM 3129 O O . LYS A 1 391 ? 2.592 -51.134 36.628 1.00 41.97 391 LYS A O 1
ATOM 3134 N N . ALA A 1 392 ? 0.455 -50.519 37.254 1.00 42.59 392 ALA A N 1
ATOM 3135 C CA . ALA A 1 392 ? 0.499 -50.029 38.640 1.00 42.59 392 ALA A CA 1
ATOM 3136 C C . ALA A 1 392 ? 1.757 -49.286 39.110 1.00 42.59 392 ALA A C 1
ATOM 3138 O O . ALA A 1 392 ? 2.801 -49.943 39.309 1.00 42.59 392 ALA A O 1
#

Nearest PDB structures (foldseek):
  4d1q-assembly1_H-2  TM=7.203E-01  e=5.885E-08  Musca domestica
  4d1q-assembly1_A-2  TM=7.366E-01  e=1.102E-07  Musca domestica
  6dww-assembly1_A  TM=7.611E-01  e=1.675E-07  Musca domestica
  8sjd-assembly1_C  TM=8.225E-01  e=2.151E-06  Musca domestica
  2bw3-assembly1_A  TM=5.994E-01  e=3.004E-05  Musca domestica

pLDDT: mean 75.76, std 20.83, range [23.55, 95.88]

Radius of gyration: 29.32 Å; Cα contacts (8 Å, |Δi|>4): 337; chains: 1; bounding box: 69×84×75 Å

Mean predicted aligned error: 13.54 Å

Foldseek 3Di:
DLQLVLLVVLCVVQVLSVVLLVLLLVLLVLCVVDPVNVVLLVVLCVVVVQDQDRQQHADPRHNLSSLSNLVNLLSSLVSLVVCQVVCVPPDCSCPPSRDDPVSNVVSVLCNVLSVLVSVLVVLLLDQVFFRLLCQLVSLVVSLVVLVVSLPDPPCPSSNSSSVSSSVSQCPRPCCNVSNLVPLLSQLSVCLQLQRNNVSCVQVQNNVVSVVVVLVVVVVVVPPDDDDDDDDDGDHDDDDDDDDDDDDPQDDDDDDPPDPDDDDPPDDPLVVLSVVSVPDDGDNDPPPDRSLVVLVVCCVVRVPSSVVNVVRSSDRSDCSVVVVLVVQLCVCDDPVNPPDDPVRSVVVSVCSVCVVVCVVVDPPPPPPPPPDPDPDPPDDDDDDDDDDDDDDD

Solvent-accessible surface area (backbone atoms only — not comparable to full-atom values): 23622 Å² total; per-residue (Å²): 97,79,68,67,46,32,62,53,48,19,34,68,74,31,63,71,56,33,52,48,52,48,40,52,49,50,33,24,50,50,39,75,74,27,71,65,54,44,51,51,53,48,52,44,17,63,74,72,73,46,82,78,64,80,63,40,65,62,46,92,90,40,61,63,30,48,47,50,21,52,52,31,46,60,74,39,42,70,49,54,52,55,43,56,72,53,38,76,77,49,90,52,81,61,63,94,36,64,76,53,74,67,44,51,52,49,53,61,67,45,40,66,59,42,50,53,54,37,54,54,52,54,54,37,47,41,75,91,56,67,50,34,43,48,42,43,60,53,39,46,59,46,52,51,51,40,52,62,55,45,73,48,84,95,38,68,72,58,23,53,34,36,50,39,31,50,52,38,40,45,69,33,83,78,38,30,80,38,23,69,82,39,63,67,32,48,50,28,19,38,67,33,72,68,49,58,25,50,70,34,51,77,70,44,42,38,67,64,49,52,51,47,53,51,49,50,54,52,35,74,77,29,96,65,82,84,89,89,87,89,87,88,67,80,90,81,89,80,88,88,82,89,77,79,102,71,80,79,85,85,73,93,71,83,80,78,83,75,90,69,82,87,65,96,82,67,53,72,65,54,54,39,50,53,51,60,69,70,45,84,70,57,88,56,81,89,79,57,62,62,69,59,53,36,63,73,39,30,87,82,29,50,66,59,28,54,50,44,60,67,51,46,70,48,61,60,28,54,51,54,58,52,49,53,51,58,68,28,44,83,60,60,39,92,93,43,75,84,65,52,74,66,57,51,52,52,54,40,54,47,65,78,38,36,86,74,45,53,86,71,56,78,79,76,74,80,64,95,79,81,74,94,64,79,79,78,76,83,72,80,83,81,75,78,83,82,76,83,79,84,80,130

Secondary structure (DSSP, 8-state):
---THHHHHHHHHSHHHHHHHHHHHHHHHHHHH-HHHHHHHHHHHHHHTPPP-PPPPP-TT-THHHHHHHHHHHTTHHHHHHHHHHHTTTTTSSTTTSPPHHHHHHHHHHHHHHHHHHHHHHHHT--SS--GGGHHHHHHHHHHHHHHHHT-TT-HHHHHHHHHHHHHHHHSTTTGGGGTT-HHHHHHHHHSTTTTTHHHHHTT-HHHHHHHHHHHHHHHH---------------PPPP---TTT--S--------------TT--HHHHHHHHHHHSPPPS-TTT--HHHHHHHHTTTSHHHHHHHHHHHT--SSTHHHHHHHHHHTTTSSTT-TT--HHHHHHHHHHHHTHHHHGGG-------TTS----PPP-----PPP-PPPPP-